Protein AF-A0A5S9F5P4-F1 (afdb_monomer)

Solvent-accessible surface area (backbone atoms only — not comparable to full-atom values): 20194 Å² total; per-residue (Å²): 138,83,85,84,81,82,83,81,81,79,81,77,72,83,77,81,74,80,50,68,61,56,55,52,47,31,51,52,53,51,48,52,48,50,48,56,44,46,50,40,29,64,34,56,82,37,72,70,46,41,19,34,51,43,11,49,51,34,52,24,24,28,37,10,36,75,51,75,30,41,61,76,60,12,50,90,72,27,86,70,37,78,84,59,73,66,65,57,68,69,44,44,62,56,49,58,68,70,52,73,52,77,69,66,43,48,55,54,46,51,50,49,48,50,52,47,49,54,50,47,53,45,66,72,41,95,45,58,65,60,53,53,51,50,50,50,51,53,51,55,56,58,62,73,76,48,87,87,43,61,60,60,52,54,47,52,49,54,49,48,54,46,50,50,55,49,60,74,38,41,67,58,28,28,52,49,7,45,44,46,52,52,44,56,48,62,59,50,46,57,23,51,49,29,35,43,51,14,47,53,53,43,59,65,49,68,77,54,86,78,90,66,66,66,61,54,24,52,50,31,33,50,53,10,36,53,44,39,23,52,40,69,65,50,40,44,55,20,46,40,48,20,35,69,69,76,40,63,71,44,51,70,43,58,69,60,47,55,54,37,47,70,42,25,33,44,60,44,19,52,52,49,44,49,45,55,57,55,53,49,55,66,60,62,67,63,51,88,82,64,52,80,78,49,51,50,54,52,33,27,50,48,50,54,55,34,52,50,49,39,46,49,40,12,23,37,51,20,43,29,68,70,61,72,63,71,84,64,75,67,67,29,51,50,46,27,48,51,30,50,50,47,42,40,48,51,51,42,50,52,52,62,54,48,30,78,74,34,94,57,42,66,60,29,56,63,55,47,48,66,64,44,46,62,63,50,73

Radius of gyration: 25.57 Å; Cα contacts (8 Å, |Δi|>4): 358; chains: 1; bounding box: 48×70×108 Å

Sequence (377 aa):
MSSAASALTVETSPQKTISLANIVEKILSIFSLIMVLAIGGFLCRNIVTSMLALGYMVVAMRNVIHNDGKIMTALPGQKALCNVPMIALLFLPSIIVVQTAPLVGIVLFVAAVFYTIVGCAALSSGASRICLIKISAAIEHLRNQNPQSHWMRNLFSAYYTSCKSQLANLGNMWMLGAKAFLGAYLWLVVPSFFLAIGWYFGWIFSFERLTYEMSFCVLMTVLGVFSFGWVAIHLPLSTAHFAMHGNIKSFFDISFVKKHIRKAPLSYGLVLLFTIFLTIFPYAAKIPRLQVKDVAGVAFLFFVLVLWAKLLWAKVYAIANSGEEKNWYSINRWLLRVAKVASFILVPIILLLSQFVSWRGAYGFFDHFMYLLPTFF

Foldseek 3Di:
DDDDDDDDDPDDDPDPPPDVLLVVLQVVVLVVVLLLLLCLLVCLVPPLSLLLLLLQLLQLLQQCLVVLNPNQRRHQLNVSNNPDPCVVVLCPLVCLVVPVPPDVCVVVVVVSVVVVCVVVVCVVPPCVPVVVVVVVVVVVVVVPPDPVCVSVVVSVVSVVVSVVVCVVCSVVSSLLSVLLLVLVCVLLVVLLVLLLVLQVQCVVCVVPDDDPSNVSSVVSNVVSLQSQLVCLLQLLLLSSQCSNVVDSVSSVPSVVSVLLCVLQQQLSLVLLVLLLVLLVLVLVLLQPPDDPVVSSSSSSSNSVSLSVSSSSSSSSSSCSVVSVPDDPPPVSVVSSVVSSVCSSPVVSVSVVVSLVSDPPRSVVSVVSSSSCSSSSD

Structure (mmCIF, N/CA/C/O backbone):
data_AF-A0A5S9F5P4-F1
#
_entry.id   AF-A0A5S9F5P4-F1
#
loop_
_atom_site.group_PDB
_atom_site.id
_atom_site.type_symbol
_atom_site.label_atom_id
_atom_site.label_alt_id
_atom_site.label_comp_id
_atom_site.label_asym_id
_atom_site.label_entity_id
_atom_site.label_seq_id
_atom_site.pdbx_PDB_ins_code
_atom_site.Cartn_x
_atom_site.Cartn_y
_atom_site.Cartn_z
_atom_site.occupancy
_atom_site.B_iso_or_equiv
_atom_site.auth_seq_id
_atom_site.auth_comp_id
_atom_site.auth_asym_id
_atom_site.auth_atom_id
_atom_site.pdbx_PDB_model_num
ATOM 1 N N . MET A 1 1 ? -21.459 41.482 71.414 1.00 43.09 1 MET A N 1
ATOM 2 C CA . MET A 1 1 ? -20.328 41.530 70.462 1.00 43.09 1 MET A CA 1
ATOM 3 C C . MET A 1 1 ? -20.187 40.139 69.871 1.00 43.09 1 MET A C 1
ATOM 5 O O . MET A 1 1 ? -19.759 39.223 70.555 1.00 43.09 1 MET A O 1
ATOM 9 N N . SER A 1 2 ? -20.745 39.972 68.673 1.00 40.62 2 SER A N 1
ATOM 10 C CA . SER A 1 2 ? -20.996 38.694 68.002 1.00 40.62 2 SER A CA 1
ATOM 11 C C . SER A 1 2 ? -19.816 38.353 67.094 1.00 40.62 2 SER A C 1
ATOM 13 O O . SER A 1 2 ? -19.500 39.123 66.191 1.00 40.62 2 SER A O 1
ATOM 15 N N . SER A 1 3 ? -19.173 37.220 67.372 1.00 45.84 3 SER A N 1
ATOM 16 C CA . SER A 1 3 ? -18.029 36.674 66.642 1.00 45.84 3 SER A CA 1
ATOM 17 C C . SER A 1 3 ? -18.460 36.134 65.276 1.00 45.84 3 SER A C 1
ATOM 19 O O . SER A 1 3 ? -19.294 35.234 65.187 1.00 45.84 3 SER A O 1
ATOM 21 N N . ALA A 1 4 ? -17.892 36.705 64.215 1.00 51.50 4 ALA A N 1
ATOM 22 C CA . ALA A 1 4 ? -18.009 36.235 62.845 1.00 51.50 4 ALA A CA 1
ATOM 23 C C . ALA A 1 4 ? -16.998 35.102 62.604 1.00 51.50 4 ALA A C 1
ATOM 25 O O . ALA A 1 4 ? -15.802 35.349 62.468 1.00 51.50 4 ALA A O 1
ATOM 26 N N . ALA A 1 5 ? -17.481 33.861 62.540 1.00 49.53 5 ALA A N 1
ATOM 27 C CA . ALA A 1 5 ? -16.703 32.711 62.093 1.00 49.53 5 ALA A CA 1
ATOM 28 C C . ALA A 1 5 ? -17.064 32.395 60.634 1.00 49.53 5 ALA A C 1
ATOM 30 O O . ALA A 1 5 ? -18.005 31.663 60.334 1.00 49.53 5 ALA A O 1
ATOM 31 N N . SER A 1 6 ? -16.314 33.007 59.722 1.00 49.09 6 SER A N 1
ATOM 32 C CA . SER A 1 6 ? -16.303 32.724 58.290 1.00 49.09 6 SER A CA 1
ATOM 33 C C . SER A 1 6 ? -15.737 31.325 58.020 1.00 49.09 6 SER A C 1
ATOM 35 O O . SER A 1 6 ? -14.534 31.096 58.160 1.00 49.09 6 SER A O 1
ATOM 37 N N . ALA A 1 7 ? -16.601 30.392 57.620 1.00 47.69 7 ALA A N 1
ATOM 38 C CA . ALA A 1 7 ? -16.220 29.060 57.166 1.00 47.69 7 ALA A CA 1
ATOM 39 C C . ALA A 1 7 ? -15.688 29.119 55.722 1.00 47.69 7 ALA A C 1
ATOM 41 O O . ALA A 1 7 ? -16.449 29.190 54.760 1.00 47.69 7 ALA A O 1
ATOM 42 N N . LEU A 1 8 ? -14.361 29.097 55.582 1.00 48.50 8 LEU A N 1
ATOM 43 C CA . LEU A 1 8 ? -13.655 28.860 54.322 1.00 48.50 8 LEU A CA 1
ATOM 44 C C . LEU A 1 8 ? -13.681 27.355 54.015 1.00 48.50 8 LEU A C 1
ATOM 46 O O . LEU A 1 8 ? -12.883 26.580 54.540 1.00 48.50 8 LEU A O 1
ATOM 50 N N . THR A 1 9 ? -14.611 26.931 53.165 1.00 49.38 9 THR A N 1
ATOM 51 C CA . THR A 1 9 ? -14.613 25.593 52.564 1.00 49.38 9 THR A CA 1
ATOM 52 C C . THR A 1 9 ? -13.567 25.554 51.453 1.00 49.38 9 THR A C 1
ATOM 54 O O . THR A 1 9 ? -13.779 26.080 50.363 1.00 49.38 9 THR A O 1
ATOM 57 N N . VAL A 1 10 ? -12.413 24.956 51.747 1.00 55.88 10 VAL A N 1
ATOM 58 C CA . VAL A 1 10 ? -11.354 24.674 50.772 1.00 55.88 10 VAL A CA 1
ATOM 59 C C . VAL A 1 10 ? -11.840 23.559 49.839 1.00 55.88 10 VAL A C 1
ATOM 61 O O . VAL A 1 10 ? -11.842 22.386 50.212 1.00 55.88 10 VAL A O 1
ATOM 64 N N . GLU A 1 11 ? -12.269 23.915 48.626 1.00 45.12 11 GLU A N 1
ATOM 65 C CA . GLU A 1 11 ? -12.489 22.958 47.536 1.00 45.12 11 GLU A CA 1
ATOM 66 C C . GLU A 1 11 ? -11.147 22.332 47.142 1.00 45.12 11 GLU A C 1
ATOM 68 O O . GLU A 1 11 ? -10.306 22.934 46.472 1.00 45.12 11 GLU A O 1
ATOM 73 N N . THR A 1 12 ? -10.925 21.096 47.581 1.00 54.91 12 THR A N 1
ATOM 74 C CA . THR A 1 12 ? -9.788 20.294 47.136 1.00 54.91 12 THR A CA 1
ATOM 75 C C . THR A 1 12 ? -10.084 19.784 45.728 1.00 54.91 12 THR A C 1
ATOM 77 O O . THR A 1 12 ? -10.890 18.880 45.520 1.00 54.91 12 THR A O 1
ATOM 80 N N . SER A 1 13 ? -9.443 20.393 44.727 1.00 42.78 13 SER A N 1
ATOM 81 C CA . SER A 1 13 ? -9.509 19.921 43.343 1.00 42.78 13 SER A CA 1
ATOM 82 C C . SER A 1 13 ? -9.090 18.443 43.282 1.00 42.78 13 SER A C 1
ATOM 84 O O . SER A 1 13 ? -8.045 18.110 43.853 1.00 42.78 13 SER A O 1
ATOM 86 N N . PRO A 1 14 ? -9.832 17.555 42.592 1.00 51.09 14 PRO A N 1
ATOM 87 C CA . PRO A 1 14 ? -9.494 16.141 42.515 1.00 51.09 14 PRO A CA 1
ATOM 88 C C . PRO A 1 14 ? -8.141 15.978 41.821 1.00 51.09 14 PRO A C 1
ATOM 90 O O . PRO A 1 14 ? -8.007 16.110 40.602 1.00 51.09 14 PRO A O 1
ATOM 93 N N . GLN A 1 15 ? -7.117 15.701 42.625 1.00 45.09 15 GLN A N 1
ATOM 94 C CA . GLN A 1 15 ? -5.780 15.378 42.162 1.00 45.09 15 GLN A CA 1
ATOM 95 C C . GLN A 1 15 ? -5.886 14.112 41.314 1.00 45.09 15 GLN A C 1
ATOM 97 O O . GLN A 1 15 ? -6.157 13.018 41.810 1.00 45.09 15 GLN A O 1
ATOM 102 N N . LYS A 1 16 ? -5.726 14.279 40.001 1.00 49.56 16 LYS A N 1
ATOM 103 C CA . LYS A 1 16 ? -5.780 13.210 39.004 1.00 49.56 16 LYS A CA 1
ATOM 104 C C . LYS A 1 16 ? -4.541 12.330 39.180 1.00 49.56 16 LYS A C 1
ATOM 106 O O . LYS A 1 16 ? -3.559 12.475 38.458 1.00 49.56 16 LYS A O 1
ATOM 111 N N . THR A 1 17 ? -4.558 11.455 40.183 1.00 49.47 17 THR A N 1
ATOM 112 C CA . THR A 1 17 ? -3.496 10.483 40.431 1.00 49.47 17 THR A CA 1
ATOM 113 C C . THR A 1 17 ? -3.449 9.538 39.237 1.00 49.47 17 THR A C 1
ATOM 115 O O . THR A 1 17 ? -4.328 8.708 39.005 1.00 49.47 17 THR A O 1
ATOM 118 N N . ILE A 1 18 ? -2.435 9.726 38.393 1.00 52.94 18 ILE A N 1
ATOM 119 C CA . ILE A 1 18 ? -2.151 8.829 37.277 1.00 52.94 18 ILE A CA 1
ATOM 120 C C . ILE A 1 18 ? -1.745 7.502 37.913 1.00 52.94 18 ILE A C 1
ATOM 122 O O . ILE A 1 18 ? -0.609 7.333 38.345 1.00 52.94 18 ILE A O 1
ATOM 126 N N . SER A 1 19 ? -2.706 6.589 38.047 1.00 69.94 19 SER A N 1
ATOM 127 C CA . SER A 1 19 ? -2.469 5.324 38.731 1.00 69.94 19 SER A CA 1
ATOM 128 C C . SER A 1 19 ? -1.384 4.531 37.991 1.00 69.94 19 SER A C 1
ATOM 130 O O . SER A 1 19 ? -1.380 4.447 36.757 1.00 69.94 19 SER A O 1
ATOM 132 N N . LEU A 1 20 ? -0.455 3.949 38.754 1.00 55.25 20 LEU A N 1
ATOM 133 C CA . LEU A 1 20 ? 0.598 3.054 38.258 1.00 55.25 20 LEU A CA 1
ATOM 134 C C . LEU A 1 20 ? 0.036 1.932 37.369 1.00 55.25 20 LEU A C 1
ATOM 136 O O . LEU A 1 20 ? 0.707 1.493 36.435 1.00 55.25 20 LEU A O 1
ATOM 140 N N . ALA A 1 21 ? -1.223 1.540 37.592 1.00 51.59 21 ALA A N 1
ATOM 141 C CA . ALA A 1 21 ? -1.922 0.564 36.769 1.00 51.59 21 ALA A CA 1
ATOM 142 C C . ALA A 1 21 ? -2.072 1.004 35.317 1.00 51.59 21 ALA A C 1
ATOM 144 O O . ALA A 1 21 ? -1.750 0.239 34.410 1.00 51.59 21 ALA A O 1
ATOM 145 N N . ASN A 1 22 ? -2.453 2.263 35.099 1.00 57.81 22 ASN A N 1
ATOM 146 C CA . ASN A 1 22 ? -2.556 2.808 33.753 1.00 57.81 22 ASN A CA 1
ATOM 147 C C . ASN A 1 22 ? -1.188 2.772 33.066 1.00 57.81 22 ASN A C 1
ATOM 149 O O . ASN A 1 22 ? -1.102 2.424 31.897 1.00 57.81 22 ASN A O 1
ATOM 153 N N . ILE A 1 23 ? -0.108 3.114 33.776 1.00 58.59 23 ILE A N 1
ATOM 154 C CA . ILE A 1 23 ? 1.252 3.135 33.212 1.00 58.59 23 ILE A CA 1
ATOM 155 C C . ILE A 1 23 ? 1.693 1.728 32.781 1.00 58.59 23 ILE A C 1
ATOM 157 O O . ILE A 1 23 ? 2.213 1.564 31.680 1.00 58.59 23 ILE A O 1
ATOM 161 N N . VAL A 1 24 ? 1.445 0.706 33.598 1.00 55.25 24 VAL A N 1
ATOM 162 C CA . VAL A 1 24 ? 1.845 -0.677 33.292 1.00 55.25 24 VAL A CA 1
ATOM 163 C C . VAL A 1 24 ? 1.001 -1.297 32.176 1.00 55.25 24 VAL A C 1
ATOM 165 O O . VAL A 1 24 ? 1.558 -1.954 31.298 1.00 55.25 24 VAL A O 1
ATOM 168 N N . GLU A 1 25 ? -0.307 -1.035 32.136 1.00 51.16 25 GLU A N 1
ATOM 169 C CA . GLU A 1 25 ? -1.186 -1.426 31.021 1.00 51.16 25 GLU A CA 1
ATOM 170 C C . GLU A 1 25 ? -0.692 -0.867 29.687 1.00 51.16 25 GLU A C 1
ATOM 172 O O . GLU A 1 25 ? -0.593 -1.573 28.678 1.00 51.16 25 GLU A O 1
ATOM 177 N N . LYS A 1 26 ? -0.308 0.410 29.710 1.00 54.12 26 LYS A N 1
ATOM 178 C CA . LYS A 1 26 ? 0.257 1.099 28.559 1.00 54.12 26 LYS A CA 1
ATOM 179 C C . LYS A 1 26 ? 1.572 0.458 28.109 1.00 54.12 26 LYS A C 1
ATOM 181 O O . LYS A 1 26 ? 1.748 0.207 26.920 1.00 54.12 26 LYS A O 1
ATOM 186 N N . ILE A 1 27 ? 2.478 0.149 29.038 1.00 52.84 27 ILE A N 1
ATOM 187 C CA . ILE A 1 27 ? 3.757 -0.505 28.720 1.00 52.84 27 ILE A CA 1
ATOM 188 C C . ILE A 1 27 ? 3.522 -1.893 28.108 1.00 52.84 27 ILE A C 1
ATOM 190 O O . ILE A 1 27 ? 4.110 -2.204 27.074 1.00 52.84 27 ILE A O 1
ATOM 194 N N . LEU A 1 28 ? 2.626 -2.703 28.679 1.00 50.50 28 LEU A N 1
ATOM 195 C CA . LEU A 1 28 ? 2.309 -4.049 28.184 1.00 50.50 28 LEU A CA 1
ATOM 196 C C . LEU A 1 28 ? 1.657 -4.034 26.802 1.00 50.50 28 LEU A C 1
ATOM 198 O O . LEU A 1 28 ? 2.003 -4.850 25.951 1.00 50.50 28 LEU A O 1
ATOM 202 N N . SER A 1 29 ? 0.755 -3.090 26.536 1.00 50.00 29 SER A N 1
ATOM 203 C CA . SER A 1 29 ? 0.133 -2.986 25.218 1.00 50.00 29 SER A CA 1
ATOM 204 C C . SER A 1 29 ? 1.091 -2.425 24.159 1.00 50.00 29 SER A C 1
ATOM 206 O O . SER A 1 29 ? 1.010 -2.840 23.003 1.00 50.00 29 SER A O 1
ATOM 208 N N . ILE A 1 30 ? 2.019 -1.535 24.535 1.00 51.81 30 ILE A N 1
ATOM 209 C CA . ILE A 1 30 ? 3.132 -1.113 23.670 1.00 51.81 30 ILE A CA 1
ATOM 210 C C . ILE A 1 30 ? 4.043 -2.307 23.380 1.00 51.81 30 ILE A C 1
ATOM 212 O O . ILE A 1 30 ? 4.395 -2.530 22.228 1.00 51.81 30 ILE A O 1
ATOM 216 N N . PHE A 1 31 ? 4.369 -3.116 24.388 1.00 51.88 31 PHE A N 1
ATOM 217 C CA . PHE A 1 31 ? 5.210 -4.303 24.236 1.00 51.88 31 PHE A CA 1
ATOM 218 C C . PHE A 1 31 ? 4.553 -5.379 23.362 1.00 51.88 31 PHE A C 1
ATOM 220 O O . PHE A 1 31 ? 5.202 -5.932 22.482 1.00 51.88 31 PHE A O 1
ATOM 227 N N . SER A 1 32 ? 3.252 -5.626 23.536 1.00 50.75 32 SER A N 1
ATOM 228 C CA . SER A 1 32 ? 2.440 -6.487 22.666 1.00 50.75 32 SER A CA 1
ATOM 229 C C . SER A 1 32 ? 2.464 -6.002 21.221 1.00 50.75 32 SER A C 1
ATOM 231 O O . SER A 1 32 ? 2.653 -6.799 20.306 1.00 50.75 32 SER A O 1
ATOM 233 N N . LEU A 1 33 ? 2.281 -4.696 21.008 1.00 55.16 33 LEU A N 1
ATOM 234 C CA . LEU A 1 33 ? 2.366 -4.103 19.681 1.00 55.16 33 LEU A CA 1
ATOM 235 C C . LEU A 1 33 ? 3.773 -4.320 19.113 1.00 55.16 33 LEU A C 1
ATOM 237 O O . LEU A 1 33 ? 3.898 -4.917 18.057 1.00 55.16 33 LEU A O 1
ATOM 241 N N . ILE A 1 34 ? 4.830 -3.944 19.835 1.00 54.09 34 ILE A N 1
ATOM 242 C CA . ILE A 1 34 ? 6.227 -4.138 19.414 1.00 54.09 34 ILE A CA 1
ATOM 243 C C . ILE A 1 34 ? 6.514 -5.601 19.091 1.00 54.09 34 ILE A C 1
ATOM 245 O O . ILE A 1 34 ? 7.147 -5.856 18.079 1.00 54.09 34 ILE A O 1
ATOM 249 N N . MET A 1 35 ? 6.020 -6.555 19.880 1.00 54.56 35 MET A N 1
ATOM 250 C CA . MET A 1 35 ? 6.165 -7.980 19.591 1.00 54.56 35 MET A CA 1
ATOM 251 C C . MET A 1 35 ? 5.456 -8.358 18.294 1.00 54.56 35 MET A C 1
ATOM 253 O O . MET A 1 35 ? 6.084 -8.957 17.434 1.00 54.56 35 MET A O 1
ATOM 257 N N . VAL A 1 36 ? 4.200 -7.955 18.086 1.00 54.69 36 VAL A N 1
ATOM 258 C CA . VAL A 1 36 ? 3.481 -8.206 16.821 1.00 54.69 36 VAL A CA 1
ATOM 259 C C . VAL A 1 36 ? 4.194 -7.561 15.628 1.00 54.69 36 VAL A C 1
ATOM 261 O O . VAL A 1 36 ? 4.283 -8.169 14.566 1.00 54.69 36 VAL A O 1
ATOM 264 N N . LEU A 1 37 ? 4.743 -6.358 15.800 1.00 52.22 37 LEU A N 1
ATOM 265 C CA . LEU A 1 37 ? 5.464 -5.610 14.770 1.00 52.22 37 LEU A CA 1
ATOM 266 C C . LEU A 1 37 ? 6.861 -6.205 14.484 1.00 52.22 37 LEU A C 1
ATOM 268 O O . LEU A 1 37 ? 7.261 -6.296 13.328 1.00 52.22 37 LEU A O 1
ATOM 272 N N . ALA A 1 38 ? 7.603 -6.632 15.509 1.00 51.03 38 ALA A N 1
ATOM 273 C CA . ALA A 1 38 ? 8.939 -7.230 15.406 1.00 51.03 38 ALA A CA 1
ATOM 274 C C . ALA A 1 38 ? 8.866 -8.650 14.846 1.00 51.03 38 ALA A C 1
ATOM 276 O O . ALA A 1 38 ? 9.627 -9.011 13.950 1.00 51.03 38 ALA A O 1
ATOM 277 N N . ILE A 1 39 ? 7.885 -9.421 15.312 1.00 52.72 39 ILE A N 1
ATOM 278 C CA . ILE A 1 39 ? 7.541 -10.725 14.762 1.00 52.72 39 ILE A CA 1
ATOM 279 C C . ILE A 1 39 ? 7.031 -10.547 13.327 1.00 52.72 39 ILE A C 1
ATOM 281 O O . ILE A 1 39 ? 7.480 -11.266 12.449 1.00 52.72 39 ILE A O 1
ATOM 285 N N . GLY A 1 40 ? 6.191 -9.550 13.037 1.00 49.88 40 GLY A N 1
ATOM 286 C CA . GLY A 1 40 ? 5.743 -9.227 11.678 1.00 49.88 40 GLY A CA 1
ATOM 287 C C . GLY A 1 40 ? 6.892 -8.863 10.731 1.00 49.88 40 GLY A C 1
ATOM 288 O O . GLY A 1 40 ? 6.955 -9.390 9.625 1.00 49.88 40 GLY A O 1
ATOM 289 N N . GLY A 1 41 ? 7.840 -8.034 11.177 1.00 49.12 41 GLY A N 1
ATOM 290 C CA . GLY A 1 41 ? 9.031 -7.653 10.410 1.00 49.12 41 GLY A CA 1
ATOM 291 C C . GLY A 1 41 ? 9.986 -8.824 10.154 1.00 49.12 41 GLY A C 1
ATOM 292 O O . GLY A 1 41 ? 10.467 -8.988 9.035 1.00 49.12 41 GLY A O 1
ATOM 293 N N . PHE A 1 42 ? 10.207 -9.683 11.154 1.00 45.47 42 PHE A N 1
ATOM 294 C CA . PHE A 1 42 ? 11.028 -10.893 11.020 1.00 45.47 42 PHE A CA 1
ATOM 295 C C . PHE A 1 42 ? 10.332 -11.983 10.185 1.00 45.47 42 PHE A C 1
ATOM 297 O O . PHE A 1 42 ? 10.967 -12.694 9.405 1.00 45.47 42 PHE A O 1
ATOM 304 N N . LEU A 1 43 ? 9.006 -12.089 10.299 1.00 44.81 43 LEU A N 1
ATOM 305 C CA . LEU A 1 43 ? 8.179 -13.069 9.602 1.00 44.81 43 LEU A CA 1
ATOM 306 C C . LEU A 1 43 ? 7.698 -12.602 8.223 1.00 44.81 43 LEU A C 1
ATOM 308 O O . LEU A 1 43 ? 7.078 -13.396 7.524 1.00 44.81 43 LEU A O 1
ATOM 312 N N . CYS A 1 44 ? 8.026 -11.395 7.752 1.00 49.72 44 CYS A N 1
ATOM 313 C CA . CYS A 1 44 ? 7.796 -10.999 6.353 1.00 49.72 44 CYS A CA 1
ATOM 314 C C . CYS A 1 44 ? 8.543 -11.882 5.330 1.00 49.72 44 CYS A C 1
ATOM 316 O O . CYS A 1 44 ? 8.347 -11.736 4.128 1.00 49.72 44 CYS A O 1
ATOM 318 N N . ARG A 1 45 ? 9.369 -12.834 5.789 1.00 53.44 45 ARG A N 1
ATOM 319 C CA . ARG A 1 45 ? 9.895 -13.936 4.973 1.00 53.44 45 ARG A CA 1
ATOM 320 C C . ARG A 1 45 ? 8.847 -14.993 4.606 1.00 53.44 45 ARG A C 1
ATOM 322 O O . ARG A 1 45 ? 9.055 -15.717 3.639 1.00 53.44 45 ARG A O 1
ATOM 329 N N . ASN A 1 46 ? 7.767 -15.121 5.377 1.00 67.88 46 ASN A N 1
ATOM 330 C CA . ASN A 1 46 ? 6.716 -16.110 5.160 1.00 67.88 46 ASN A CA 1
ATOM 331 C C . ASN A 1 46 ? 5.420 -15.409 4.725 1.00 67.88 46 ASN A C 1
ATOM 333 O O . ASN A 1 46 ? 4.937 -14.471 5.357 1.00 67.88 46 ASN A O 1
ATOM 337 N N . ILE A 1 47 ? 4.843 -15.876 3.622 1.00 75.31 47 ILE A N 1
ATOM 338 C CA . ILE A 1 47 ? 3.654 -15.272 3.015 1.00 75.31 47 ILE A CA 1
ATOM 339 C C . ILE A 1 47 ? 2.445 -15.275 3.965 1.00 75.31 47 ILE A C 1
ATOM 341 O O . ILE A 1 47 ? 1.659 -14.328 3.983 1.00 75.31 47 ILE A O 1
ATOM 345 N N . VAL A 1 48 ? 2.325 -16.303 4.813 1.00 76.75 48 VAL A N 1
ATOM 346 C CA . VAL A 1 48 ? 1.199 -16.479 5.746 1.00 76.75 48 VAL A CA 1
ATOM 347 C C . VAL A 1 48 ? 1.161 -15.363 6.790 1.00 76.75 48 VAL A C 1
ATOM 349 O O . VAL A 1 48 ? 0.105 -14.820 7.116 1.00 76.75 48 VAL A O 1
ATOM 352 N N . THR A 1 49 ? 2.325 -14.993 7.304 1.00 73.00 49 THR A N 1
ATOM 353 C CA . THR A 1 49 ? 2.494 -13.984 8.352 1.00 73.00 49 THR A CA 1
ATOM 354 C C . THR A 1 49 ? 2.382 -12.575 7.795 1.00 73.00 49 THR A C 1
ATOM 356 O O . THR A 1 49 ? 1.764 -11.727 8.438 1.00 73.00 49 THR A O 1
ATOM 359 N N . SER A 1 50 ? 2.852 -12.337 6.566 1.00 75.44 50 SER A N 1
ATOM 360 C CA . SER A 1 50 ? 2.561 -11.095 5.839 1.00 75.44 50 SER A CA 1
ATOM 361 C C . SER A 1 50 ? 1.057 -10.900 5.631 1.00 75.44 50 SER A C 1
ATOM 363 O O . SER A 1 50 ? 0.554 -9.797 5.840 1.00 75.44 50 SER A O 1
ATOM 365 N N . MET A 1 51 ? 0.313 -11.964 5.296 1.00 84.56 51 MET A N 1
ATOM 366 C CA . MET A 1 51 ? -1.150 -11.906 5.187 1.00 84.56 51 MET A CA 1
ATOM 367 C C . MET A 1 51 ? -1.816 -11.598 6.532 1.00 84.56 51 MET A C 1
ATOM 369 O O . MET A 1 51 ? -2.686 -10.735 6.588 1.00 84.56 51 MET A O 1
ATOM 373 N N . LEU A 1 52 ? -1.392 -12.222 7.636 1.00 84.56 52 LEU A N 1
ATOM 374 C CA . LEU A 1 52 ? -1.912 -11.874 8.967 1.00 84.56 52 LEU A CA 1
ATOM 375 C C . LEU A 1 52 ? -1.666 -10.404 9.319 1.00 84.56 52 LEU A C 1
ATOM 377 O O . LEU A 1 52 ? -2.578 -9.719 9.783 1.00 84.56 52 LEU A O 1
ATOM 381 N N . ALA A 1 53 ? -0.455 -9.909 9.069 1.00 82.44 53 ALA A N 1
ATOM 382 C CA . ALA A 1 53 ? -0.090 -8.535 9.378 1.00 82.44 53 ALA A CA 1
ATOM 383 C C . ALA A 1 53 ? -0.869 -7.521 8.521 1.00 82.44 53 ALA A C 1
ATOM 385 O O . ALA A 1 53 ? -1.347 -6.508 9.035 1.00 82.44 53 ALA A O 1
ATOM 386 N N . LEU A 1 54 ? -1.084 -7.829 7.238 1.00 86.31 54 LEU A N 1
ATOM 387 C CA . LEU A 1 54 ? -1.976 -7.070 6.358 1.00 86.31 54 LEU A CA 1
ATOM 388 C C . LEU A 1 54 ? -3.416 -7.076 6.878 1.00 86.31 54 LEU A C 1
ATOM 390 O O . LEU A 1 54 ? -4.047 -6.026 6.945 1.00 86.31 54 LEU A O 1
ATOM 394 N N . GLY A 1 55 ? -3.922 -8.234 7.303 1.00 90.44 55 GLY A N 1
ATOM 395 C CA . GLY A 1 55 ? -5.242 -8.363 7.914 1.00 90.44 55 GLY A CA 1
ATOM 396 C C . GLY A 1 55 ? -5.410 -7.483 9.149 1.00 90.44 55 GLY A C 1
ATOM 397 O O . GLY A 1 55 ? -6.404 -6.770 9.283 1.00 90.44 55 GLY A O 1
ATOM 398 N N . TYR A 1 56 ? -4.401 -7.474 10.019 1.00 87.88 56 TYR A N 1
ATOM 399 C CA . TYR A 1 56 ? -4.356 -6.608 11.194 1.00 87.88 56 TYR A CA 1
ATOM 400 C C . TYR A 1 56 ? -4.381 -5.121 10.815 1.00 87.88 56 TYR A C 1
ATOM 402 O O . TYR A 1 56 ? -5.162 -4.352 11.376 1.00 87.88 56 TYR A O 1
ATOM 410 N N . MET A 1 57 ? -3.571 -4.712 9.834 1.00 89.38 57 MET A N 1
ATOM 411 C CA . MET A 1 57 ? -3.552 -3.336 9.326 1.00 89.38 57 MET A CA 1
ATOM 412 C C . MET A 1 57 ? -4.913 -2.915 8.766 1.00 89.38 57 MET A C 1
ATOM 414 O O . MET A 1 57 ? -5.385 -1.824 9.070 1.00 89.38 57 MET A O 1
ATOM 418 N N . VAL A 1 58 ? -5.572 -3.791 8.004 1.00 92.25 58 VAL A N 1
ATOM 419 C CA . VAL A 1 58 ? -6.914 -3.555 7.454 1.00 92.25 58 VAL A CA 1
ATOM 420 C C . VAL A 1 58 ? -7.938 -3.349 8.574 1.00 92.25 58 VAL A C 1
ATOM 422 O O . VAL A 1 58 ? -8.737 -2.414 8.516 1.00 92.25 58 VAL A O 1
ATOM 425 N N . VAL A 1 59 ? -7.892 -4.164 9.633 1.00 91.56 59 VAL A N 1
ATOM 426 C CA . VAL A 1 59 ? -8.755 -3.985 10.814 1.00 91.56 59 VAL A CA 1
ATOM 427 C C . VAL A 1 59 ? -8.460 -2.658 11.520 1.00 91.56 59 VAL A C 1
ATOM 429 O O . VAL A 1 59 ? -9.390 -1.942 11.888 1.00 91.56 59 VAL A O 1
ATOM 432 N N . ALA A 1 60 ? -7.186 -2.291 11.670 1.00 89.88 60 ALA A N 1
ATOM 433 C CA . ALA A 1 60 ? -6.805 -1.017 12.272 1.00 89.88 60 ALA A CA 1
ATOM 434 C C . ALA A 1 60 ? -7.313 0.182 11.449 1.00 89.88 60 ALA A C 1
ATOM 436 O O . ALA A 1 60 ? -7.885 1.113 12.013 1.00 89.88 60 ALA A O 1
ATOM 437 N N . MET A 1 61 ? -7.186 0.138 10.118 1.00 92.56 61 MET A N 1
ATOM 438 C CA . MET A 1 61 ? -7.749 1.151 9.217 1.00 92.56 61 MET A CA 1
ATOM 439 C C . MET A 1 61 ? -9.267 1.253 9.366 1.00 92.56 61 MET A C 1
ATOM 441 O O . MET A 1 61 ? -9.801 2.351 9.500 1.00 92.56 61 MET A O 1
ATOM 445 N N . ARG A 1 62 ? -9.966 0.114 9.400 1.00 93.94 62 ARG A N 1
ATOM 446 C CA . ARG A 1 62 ? -11.417 0.077 9.597 1.00 93.94 62 ARG A CA 1
ATOM 447 C C . ARG A 1 62 ? -11.832 0.762 10.903 1.00 93.94 62 ARG A C 1
ATOM 449 O O . ARG A 1 62 ? -12.790 1.531 10.909 1.00 93.94 62 ARG A O 1
ATOM 456 N N . ASN A 1 63 ? -11.091 0.541 11.988 1.00 91.00 63 ASN A N 1
ATOM 457 C CA . ASN A 1 63 ? -11.345 1.200 13.271 1.00 91.00 63 ASN A CA 1
ATOM 458 C C . ASN A 1 63 ? -11.113 2.717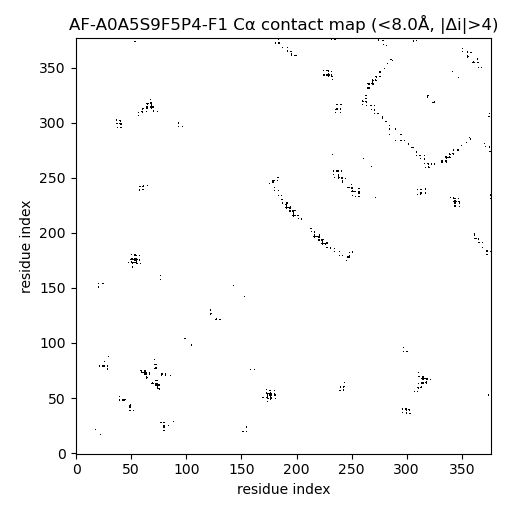 13.210 1.00 91.00 63 ASN A C 1
ATOM 460 O O . ASN A 1 63 ? -11.910 3.463 13.773 1.00 91.00 63 ASN A O 1
ATOM 464 N N . VAL A 1 64 ? -10.068 3.191 12.511 1.00 91.19 64 VAL A N 1
ATOM 465 C CA . VAL A 1 64 ? -9.865 4.638 12.274 1.00 91.19 64 VAL A CA 1
ATOM 466 C C . VAL A 1 64 ? -11.087 5.234 11.590 1.00 91.19 64 VAL A C 1
ATOM 468 O O . VAL A 1 64 ? -11.558 6.289 12.002 1.00 91.19 64 VAL A O 1
ATOM 471 N N . ILE A 1 65 ? -11.590 4.566 10.551 1.00 92.19 65 ILE A N 1
ATOM 472 C CA . ILE A 1 65 ? -12.683 5.098 9.737 1.00 92.19 65 ILE A CA 1
ATOM 473 C C . ILE A 1 65 ? -13.997 5.111 10.524 1.00 92.19 65 ILE A C 1
ATOM 475 O O . ILE A 1 65 ? -14.726 6.094 10.445 1.00 92.19 65 ILE A O 1
ATOM 479 N N . HIS A 1 66 ? -14.282 4.073 11.318 1.00 92.19 66 HIS A N 1
ATOM 480 C CA . HIS A 1 66 ? -15.466 4.047 12.185 1.00 92.19 66 HIS A CA 1
ATOM 481 C C . HIS A 1 66 ? -15.416 5.071 13.328 1.00 92.19 66 HIS A C 1
ATOM 483 O O . HIS A 1 66 ? -16.468 5.523 13.763 1.00 92.19 66 HIS A O 1
ATOM 489 N N . ASN A 1 67 ? -14.225 5.437 13.809 1.00 89.00 67 ASN A N 1
ATOM 490 C CA . ASN A 1 67 ? -14.046 6.389 14.908 1.00 89.00 67 ASN A CA 1
ATOM 491 C C . ASN A 1 67 ? -13.740 7.814 14.404 1.00 89.00 67 ASN A C 1
ATOM 493 O O . ASN A 1 67 ? -12.907 8.509 14.995 1.00 89.00 67 ASN A O 1
ATOM 497 N N . ASP A 1 68 ? -14.352 8.231 13.292 1.00 87.00 68 ASP A N 1
ATOM 498 C CA . ASP A 1 68 ? -14.234 9.577 12.706 1.00 87.00 68 ASP A CA 1
ATOM 499 C C . ASP A 1 68 ? -12.784 10.037 12.451 1.00 87.00 68 ASP A C 1
ATOM 501 O O . ASP A 1 68 ? -12.424 11.201 12.615 1.00 87.00 68 ASP A O 1
ATOM 505 N N . GLY A 1 69 ? -11.887 9.115 12.097 1.00 84.50 69 GLY A N 1
ATOM 506 C CA . GLY A 1 69 ? -10.487 9.439 11.812 1.00 84.50 69 GLY A CA 1
ATOM 507 C C . GLY A 1 69 ? -9.581 9.551 13.046 1.00 84.50 69 GLY A C 1
ATOM 508 O O . GLY A 1 69 ? -8.421 9.964 12.919 1.00 84.50 69 GLY A O 1
ATOM 509 N N . LYS A 1 70 ? -10.049 9.174 14.246 1.00 85.50 70 LYS A N 1
ATOM 510 C CA . LYS A 1 70 ? -9.241 9.189 15.482 1.00 85.50 70 LYS A CA 1
ATOM 511 C C . LYS A 1 70 ? -8.220 8.047 15.509 1.00 85.50 70 LYS A C 1
ATOM 513 O O . LYS A 1 70 ? -8.468 6.974 16.062 1.00 85.50 70 LYS A O 1
ATOM 518 N N . ILE A 1 71 ? -7.018 8.325 14.997 1.00 81.69 71 ILE A N 1
ATOM 519 C CA . ILE A 1 71 ? -5.877 7.386 14.940 1.00 81.69 71 ILE A CA 1
ATOM 520 C C . ILE A 1 71 ? -5.535 6.785 16.318 1.00 81.69 71 ILE A C 1
ATOM 522 O O . ILE A 1 71 ? -5.177 5.616 16.412 1.00 81.69 71 ILE A O 1
ATOM 526 N N . MET A 1 72 ? -5.715 7.542 17.404 1.00 72.00 72 MET A N 1
ATOM 527 C CA . MET A 1 72 ? -5.415 7.091 18.775 1.00 72.00 72 MET A CA 1
ATOM 528 C C . MET A 1 72 ? -6.285 5.925 19.268 1.00 72.00 72 MET A C 1
ATOM 530 O O . MET A 1 72 ? -5.965 5.309 20.278 1.00 72.00 72 MET A O 1
ATOM 534 N N . THR A 1 73 ? -7.386 5.626 18.581 1.00 76.50 73 THR A N 1
ATOM 535 C CA . THR A 1 73 ? -8.325 4.551 18.951 1.00 76.50 73 THR A CA 1
ATOM 536 C C . THR A 1 73 ? -8.309 3.387 17.961 1.00 76.50 73 THR A C 1
ATOM 538 O O . THR A 1 73 ? -9.153 2.495 18.028 1.00 76.50 73 THR A O 1
ATOM 541 N N . ALA A 1 74 ? -7.374 3.422 17.013 1.00 74.94 74 ALA A N 1
ATOM 542 C CA . ALA A 1 74 ? -7.378 2.575 15.834 1.00 74.94 74 ALA A CA 1
ATOM 543 C C . ALA A 1 74 ? -6.897 1.153 16.098 1.00 74.94 74 ALA A C 1
ATOM 545 O O . ALA A 1 74 ? -7.440 0.195 15.541 1.00 74.94 74 ALA A O 1
ATOM 546 N N . LEU A 1 75 ? -5.848 1.004 16.911 1.00 77.50 75 LEU A N 1
ATOM 547 C CA . LEU A 1 75 ? -5.213 -0.292 17.071 1.00 77.50 75 LEU A CA 1
ATOM 548 C C . LEU A 1 75 ? -6.133 -1.185 17.917 1.00 77.50 75 LEU A C 1
ATOM 550 O O . LEU A 1 75 ? -6.589 -0.775 18.991 1.00 77.50 75 LEU A O 1
ATOM 554 N N . PRO A 1 76 ? -6.457 -2.401 17.452 1.00 65.44 76 PRO A N 1
ATOM 555 C CA . PRO A 1 76 ? -7.280 -3.315 18.229 1.00 65.44 76 PRO A CA 1
ATOM 556 C C . PRO A 1 76 ? -6.561 -3.648 19.550 1.00 65.44 76 PRO A C 1
ATOM 558 O O . PRO A 1 76 ? -5.438 -4.142 19.551 1.00 65.44 76 PRO A O 1
ATOM 561 N N . GLY A 1 77 ? -7.207 -3.329 20.677 1.00 62.28 77 GLY A N 1
ATOM 562 C CA . GLY A 1 77 ? -6.627 -3.409 22.029 1.00 62.28 77 GLY A CA 1
ATOM 563 C C . GLY A 1 77 ? -6.222 -2.056 22.642 1.00 62.28 77 GLY A C 1
ATOM 564 O O . GLY A 1 77 ? -5.983 -1.977 23.839 1.00 62.28 77 GLY A O 1
ATOM 565 N N . GLN A 1 78 ? -6.227 -0.960 21.873 1.00 61.47 78 GLN A N 1
ATOM 566 C CA . GLN A 1 78 ? -5.711 0.349 22.307 1.00 61.47 78 GLN A CA 1
ATOM 567 C C . GLN A 1 78 ? -6.643 1.160 23.220 1.00 61.47 78 GLN A C 1
ATOM 569 O O . GLN A 1 78 ? -6.221 2.182 23.756 1.00 61.47 78 GLN A O 1
ATOM 574 N N . LYS A 1 79 ? -7.891 0.736 23.466 1.00 54.88 79 LYS A N 1
ATOM 575 C CA . LYS A 1 79 ? -8.769 1.439 24.432 1.00 54.88 79 LYS A CA 1
ATOM 576 C C . LYS A 1 79 ? -8.145 1.509 25.843 1.00 54.88 79 LYS A C 1
ATOM 578 O O . LYS A 1 79 ? -8.396 2.465 26.566 1.00 54.88 79 LYS A O 1
ATOM 583 N N . ALA A 1 80 ? -7.252 0.572 26.154 1.00 49.03 80 ALA A N 1
ATOM 584 C CA . ALA A 1 80 ? -6.376 0.514 27.325 1.00 49.03 80 ALA A CA 1
ATOM 585 C C . ALA A 1 80 ? -5.252 1.588 27.369 1.00 49.03 80 ALA A C 1
ATOM 587 O O . ALA A 1 80 ? -4.694 1.906 28.414 1.00 49.03 80 ALA A O 1
ATOM 588 N N . LEU A 1 81 ? -4.893 2.170 26.220 1.00 40.88 81 LEU A N 1
ATOM 589 C CA . LEU A 1 81 ? -3.635 2.896 25.981 1.00 40.88 81 LEU A CA 1
ATOM 590 C C . LEU A 1 81 ? -3.768 4.422 25.850 1.00 40.88 81 LEU A C 1
ATOM 592 O O . LEU A 1 81 ? -2.748 5.099 25.717 1.00 40.88 81 LEU A O 1
ATOM 596 N N . CYS A 1 82 ? -4.987 4.974 25.881 1.00 40.81 82 CYS A N 1
ATOM 597 C CA . CYS A 1 82 ? -5.348 6.324 25.398 1.00 40.81 82 CYS A CA 1
ATOM 598 C C . CYS A 1 82 ? -4.558 7.534 25.960 1.00 40.81 82 CYS A C 1
ATOM 600 O O . CYS A 1 82 ? -4.741 8.644 25.478 1.00 40.81 82 CYS A O 1
ATOM 602 N N . ASN A 1 83 ? -3.670 7.354 26.943 1.00 42.75 83 ASN A N 1
ATOM 603 C CA . ASN A 1 83 ? -2.951 8.438 27.622 1.00 42.75 83 ASN A CA 1
ATOM 604 C C . ASN A 1 83 ? -1.408 8.332 27.537 1.00 42.75 83 ASN A C 1
ATOM 606 O O . ASN A 1 83 ? -0.731 8.861 28.419 1.00 42.75 83 ASN A O 1
ATOM 610 N N . VAL A 1 84 ? -0.813 7.607 26.579 1.00 40.56 84 VAL A N 1
ATOM 611 C CA . VAL A 1 84 ? 0.633 7.754 26.272 1.00 40.56 84 VAL A CA 1
ATOM 612 C C . VAL A 1 84 ? 0.789 8.634 25.040 1.00 40.56 84 VAL A C 1
ATOM 614 O O . VAL A 1 84 ? 0.123 8.358 24.040 1.00 40.56 84 VAL A O 1
ATOM 617 N N . PRO A 1 85 ? 1.672 9.648 25.049 1.00 43.00 85 PRO A N 1
ATOM 618 C CA . PRO A 1 85 ? 2.010 10.362 23.829 1.00 43.00 85 PRO A CA 1
ATOM 619 C C . PRO A 1 85 ? 2.633 9.373 22.836 1.00 43.00 85 PRO A C 1
ATOM 621 O O . PRO A 1 85 ? 3.763 8.922 22.996 1.00 43.00 85 PRO A O 1
ATOM 624 N N . MET A 1 86 ? 1.870 9.048 21.793 1.00 42.97 86 MET A N 1
ATOM 625 C CA . MET A 1 86 ? 2.202 8.162 20.665 1.00 42.97 86 MET A CA 1
ATOM 626 C C . MET A 1 86 ? 3.526 8.537 19.961 1.00 42.97 86 MET A C 1
ATOM 628 O O . MET A 1 86 ? 4.116 7.729 19.251 1.00 42.97 86 MET A O 1
ATOM 632 N N . ILE A 1 87 ? 4.029 9.745 20.232 1.00 39.28 87 ILE A N 1
ATOM 633 C CA . ILE A 1 87 ? 5.362 10.245 19.887 1.00 39.28 87 ILE A CA 1
ATOM 634 C C . ILE A 1 87 ? 6.469 9.332 20.457 1.00 39.28 87 ILE A C 1
ATOM 636 O O . ILE A 1 87 ? 7.429 9.036 19.757 1.00 39.28 87 ILE A O 1
ATOM 640 N N . ALA A 1 88 ? 6.315 8.780 21.667 1.00 40.41 88 ALA A N 1
ATOM 641 C CA . ALA A 1 88 ? 7.295 7.854 22.253 1.00 40.41 88 ALA A CA 1
ATOM 642 C C . ALA A 1 88 ? 7.420 6.530 21.467 1.00 40.41 88 ALA A C 1
ATOM 644 O O . ALA A 1 88 ? 8.499 5.950 21.388 1.00 40.41 88 ALA A O 1
ATOM 645 N N . LEU A 1 89 ? 6.331 6.083 20.829 1.00 44.72 89 LEU A N 1
ATOM 646 C CA . LEU A 1 89 ? 6.289 4.901 19.957 1.00 44.72 89 LEU A CA 1
ATOM 647 C C . LEU A 1 89 ? 6.957 5.153 18.592 1.00 44.72 89 LEU A C 1
ATOM 649 O O . LEU A 1 89 ? 7.504 4.223 18.008 1.00 44.72 89 LEU A O 1
ATOM 653 N N . LEU A 1 90 ? 6.942 6.402 18.107 1.00 42.81 90 LEU A N 1
ATOM 654 C CA . LEU A 1 90 ? 7.679 6.845 16.913 1.00 42.81 90 LEU A CA 1
ATOM 655 C C . LEU A 1 90 ? 9.195 6.896 17.154 1.00 42.81 90 LEU A C 1
ATOM 657 O O . LEU A 1 90 ? 9.958 6.612 16.235 1.00 42.81 90 LEU A O 1
ATOM 661 N N . PHE A 1 91 ? 9.624 7.212 18.382 1.00 39.50 91 PHE A N 1
ATOM 662 C CA . PHE A 1 91 ? 11.044 7.303 18.739 1.00 39.50 91 PHE A CA 1
ATOM 663 C C . PHE A 1 91 ? 11.647 6.006 19.285 1.00 39.50 91 PHE A C 1
ATOM 665 O O . PHE A 1 91 ? 12.868 5.869 19.305 1.00 39.50 91 PHE A O 1
ATOM 672 N N . LEU A 1 92 ? 10.839 5.027 19.690 1.00 42.47 92 LEU A N 1
ATOM 673 C CA . LEU A 1 92 ? 11.354 3.759 20.209 1.00 42.47 92 LEU A CA 1
ATOM 674 C C . LEU A 1 92 ? 12.262 2.994 19.222 1.00 42.47 92 LEU A C 1
ATOM 676 O O . LEU A 1 92 ? 13.314 2.528 19.652 1.00 42.47 92 LEU A O 1
ATOM 680 N N . PRO A 1 93 ? 11.942 2.899 17.913 1.00 43.19 93 PRO A N 1
ATOM 681 C CA . PRO A 1 93 ? 12.832 2.267 16.943 1.00 43.19 93 PRO A CA 1
ATOM 682 C C . PRO A 1 93 ? 14.160 3.025 16.817 1.00 43.19 93 PRO A C 1
ATOM 684 O O . PRO A 1 93 ? 15.215 2.403 16.786 1.00 43.19 93 PRO A O 1
ATOM 687 N N . SER A 1 94 ? 14.128 4.364 16.813 1.00 37.28 94 SER A N 1
ATOM 688 C CA . SER A 1 94 ? 15.347 5.182 16.787 1.00 37.28 94 SER A CA 1
ATOM 689 C C . SER A 1 94 ? 16.160 5.071 18.078 1.00 37.28 94 SER A C 1
ATOM 691 O O . SER A 1 94 ? 17.379 5.055 18.010 1.00 37.28 94 SER A O 1
ATOM 693 N N . ILE A 1 95 ? 15.521 4.921 19.243 1.00 40.97 95 ILE A N 1
ATOM 694 C CA . ILE A 1 95 ? 16.210 4.711 20.526 1.00 40.97 95 ILE A CA 1
ATOM 695 C C . ILE A 1 95 ? 16.871 3.328 20.552 1.00 40.97 95 ILE A C 1
ATOM 697 O O . ILE A 1 95 ? 18.014 3.216 20.979 1.00 40.97 95 ILE A O 1
ATOM 701 N N . ILE A 1 96 ? 16.205 2.293 20.028 1.00 43.88 96 ILE A N 1
ATOM 702 C CA . ILE A 1 96 ? 16.758 0.934 19.927 1.00 43.88 96 ILE A CA 1
ATOM 703 C C . ILE A 1 96 ? 17.942 0.886 18.948 1.00 43.88 96 ILE A C 1
ATOM 705 O O . ILE A 1 96 ? 18.929 0.219 19.235 1.00 43.88 96 ILE A O 1
ATOM 709 N N . VAL A 1 97 ? 17.879 1.621 17.833 1.00 42.66 97 VAL A N 1
ATOM 710 C CA . VAL A 1 97 ? 18.984 1.720 16.859 1.00 42.66 97 VAL A CA 1
ATOM 711 C C . VAL A 1 97 ? 20.149 2.571 17.390 1.00 42.66 97 VAL A C 1
ATOM 713 O O . VAL A 1 97 ? 21.298 2.297 17.065 1.00 42.66 97 VAL A O 1
ATOM 716 N N . VAL A 1 98 ? 19.886 3.571 18.239 1.00 41.31 98 VAL A N 1
ATOM 717 C CA . VAL A 1 98 ? 20.922 4.443 18.832 1.00 41.31 98 VAL A CA 1
ATOM 718 C C . VAL A 1 98 ? 21.560 3.834 20.094 1.00 41.31 98 VAL A C 1
ATOM 720 O O . VAL A 1 98 ? 22.701 4.156 20.412 1.00 41.31 98 VAL A O 1
ATOM 723 N N . GLN A 1 99 ? 20.883 2.920 20.803 1.00 41.59 99 GLN A N 1
ATOM 724 C CA . GLN A 1 99 ? 21.375 2.297 22.045 1.00 41.59 99 GLN A CA 1
ATOM 725 C C . GLN A 1 99 ? 22.018 0.914 21.877 1.00 41.59 99 GLN A C 1
ATOM 727 O O . GLN A 1 99 ? 22.233 0.220 22.873 1.00 41.59 99 GLN A O 1
ATOM 732 N N . THR A 1 100 ? 22.410 0.502 20.669 1.00 46.19 100 THR A N 1
ATOM 733 C CA . THR A 1 100 ? 23.279 -0.675 20.474 1.00 46.19 100 THR A CA 1
ATOM 734 C C . THR A 1 100 ? 24.724 -0.399 20.925 1.00 46.19 100 THR A C 1
ATOM 736 O O . THR A 1 100 ? 25.677 -0.574 20.171 1.00 46.19 100 THR A O 1
ATOM 739 N N . ALA A 1 101 ? 24.874 0.021 22.185 1.00 43.97 101 ALA A N 1
ATOM 740 C CA . ALA A 1 101 ? 26.053 -0.126 23.021 1.00 43.97 101 ALA A CA 1
ATOM 741 C C . ALA A 1 101 ? 25.913 -1.442 23.827 1.00 43.97 101 ALA A C 1
ATOM 743 O O . ALA A 1 101 ? 24.815 -1.803 24.265 1.00 43.97 101 ALA A O 1
ATOM 744 N N . PRO A 1 102 ? 26.999 -2.209 24.004 1.00 52.84 102 PRO A N 1
ATOM 745 C CA . PRO A 1 102 ? 26.930 -3.672 23.958 1.00 52.84 102 PRO A CA 1
ATOM 746 C C . PRO A 1 102 ? 26.344 -4.385 25.187 1.00 52.84 102 PRO A C 1
ATOM 748 O O . PRO A 1 102 ? 25.974 -5.543 25.061 1.00 52.84 102 PRO A O 1
ATOM 751 N N . LEU A 1 103 ? 26.210 -3.768 26.364 1.00 43.97 103 LEU A N 1
ATOM 752 C CA . LEU A 1 103 ? 25.919 -4.540 27.590 1.00 43.97 103 LEU A CA 1
ATOM 753 C C . LEU A 1 103 ? 24.428 -4.657 27.949 1.00 43.97 103 LEU A C 1
ATOM 755 O O . LEU A 1 103 ? 23.969 -5.741 28.305 1.00 43.97 103 LEU A O 1
ATOM 759 N N . VAL A 1 104 ? 23.638 -3.593 27.783 1.00 42.44 104 VAL A N 1
ATOM 760 C CA . VAL A 1 104 ? 22.182 -3.633 28.052 1.00 42.44 104 VAL A CA 1
ATOM 761 C C . VAL A 1 104 ? 21.423 -4.271 26.881 1.00 42.44 104 VAL A C 1
ATOM 763 O O . VAL A 1 104 ? 20.432 -4.977 27.078 1.00 42.44 104 VAL A O 1
ATOM 766 N N . GLY A 1 105 ? 21.953 -4.108 25.663 1.00 50.28 105 GLY A N 1
ATOM 767 C CA . GLY A 1 105 ? 21.436 -4.745 24.456 1.00 50.28 105 GLY A CA 1
ATOM 768 C C . GLY A 1 105 ? 21.506 -6.269 24.509 1.00 50.28 105 GLY A C 1
ATOM 769 O O . GLY A 1 105 ? 20.565 -6.908 24.066 1.00 50.28 105 GLY A O 1
ATOM 770 N N . ILE A 1 106 ? 22.544 -6.868 25.108 1.00 45.81 106 ILE A N 1
ATOM 771 C CA . ILE A 1 106 ? 22.651 -8.333 25.214 1.00 45.81 106 ILE A CA 1
ATOM 772 C C . ILE A 1 106 ? 21.588 -8.895 26.160 1.00 45.81 106 ILE A C 1
ATOM 774 O O . ILE A 1 106 ? 20.983 -9.903 25.827 1.00 45.81 106 ILE A O 1
ATOM 778 N N . VAL A 1 107 ? 21.285 -8.247 27.287 1.00 43.88 107 VAL A N 1
ATOM 779 C CA . VAL A 1 107 ? 20.264 -8.752 28.226 1.00 43.88 107 VAL A CA 1
ATOM 780 C C . VAL A 1 107 ? 18.858 -8.642 27.631 1.00 43.88 107 VAL A C 1
ATOM 782 O O . VAL A 1 107 ? 18.085 -9.596 27.703 1.00 43.88 107 VAL A O 1
ATOM 785 N N . LEU A 1 108 ? 18.535 -7.521 26.977 1.00 46.72 108 LEU A N 1
ATOM 786 C CA . LEU A 1 108 ? 17.249 -7.348 26.290 1.00 46.72 108 LEU A CA 1
ATOM 787 C C . LEU A 1 108 ? 17.141 -8.210 25.028 1.00 46.72 108 LEU A C 1
ATOM 789 O O . LEU A 1 108 ? 16.064 -8.721 24.745 1.00 46.72 108 LEU A O 1
ATOM 793 N N . PHE A 1 109 ? 18.242 -8.429 24.307 1.00 44.75 109 PHE A N 1
ATOM 794 C CA . PHE A 1 109 ? 18.302 -9.340 23.166 1.00 44.75 109 PHE A CA 1
ATOM 795 C C . PHE A 1 109 ? 18.185 -10.794 23.611 1.00 44.75 109 PHE A C 1
ATOM 797 O O . PHE A 1 109 ? 17.424 -11.529 23.007 1.00 44.75 109 PHE A O 1
ATOM 804 N N . VAL A 1 110 ? 18.847 -11.214 24.692 1.00 46.75 110 VAL A N 1
ATOM 805 C CA . VAL A 1 110 ? 18.717 -12.566 25.257 1.00 46.75 110 VAL A CA 1
ATOM 806 C C . VAL A 1 110 ? 17.308 -12.780 25.794 1.00 46.75 110 VAL A C 1
ATOM 808 O O . VAL A 1 110 ? 16.723 -13.814 25.504 1.00 46.75 110 VAL A O 1
ATOM 811 N N . ALA A 1 111 ? 16.708 -11.804 26.480 1.00 45.09 111 ALA A N 1
ATOM 812 C CA . ALA A 1 111 ? 15.315 -11.892 26.911 1.00 45.09 111 ALA A CA 1
ATOM 813 C C . ALA A 1 111 ? 14.357 -11.945 25.711 1.00 45.09 111 ALA A C 1
ATOM 815 O O . ALA A 1 111 ? 13.498 -12.818 25.653 1.00 45.09 111 ALA A O 1
ATOM 816 N N . ALA A 1 112 ? 14.525 -11.072 24.715 1.00 44.19 112 ALA A N 1
ATOM 817 C CA . ALA A 1 112 ? 13.698 -11.065 23.513 1.00 44.19 112 ALA A CA 1
ATOM 818 C C . ALA A 1 112 ? 13.866 -12.355 22.704 1.00 44.19 112 ALA A C 1
ATOM 820 O O . ALA A 1 112 ? 12.870 -12.937 22.297 1.00 44.19 112 ALA A O 1
ATOM 821 N N . VAL A 1 113 ? 15.088 -12.858 22.528 1.00 42.94 113 VAL A N 1
ATOM 822 C CA . VAL A 1 113 ? 15.384 -14.132 21.861 1.00 42.94 113 VAL A CA 1
ATOM 823 C C . VAL A 1 113 ? 14.823 -15.298 22.666 1.00 42.94 113 VAL A C 1
ATOM 825 O O . VAL A 1 113 ? 14.211 -16.174 22.074 1.00 42.94 113 VAL A O 1
ATOM 828 N N . PHE A 1 114 ? 14.912 -15.289 23.996 1.00 45.62 114 PHE A N 1
ATOM 829 C CA . PHE A 1 114 ? 14.313 -16.313 24.852 1.00 45.62 114 PHE A CA 1
ATOM 830 C C . PHE A 1 114 ? 12.783 -16.308 24.741 1.00 45.62 114 PHE A C 1
ATOM 832 O O . PHE A 1 114 ? 12.187 -17.351 24.500 1.00 45.62 114 PHE A O 1
ATOM 839 N N . TYR A 1 115 ? 12.133 -15.142 24.792 1.00 45.78 115 TYR A N 1
ATOM 840 C CA . TYR A 1 115 ? 10.681 -15.023 24.616 1.00 45.78 115 TYR A CA 1
ATOM 841 C C . TYR A 1 115 ? 10.223 -15.311 23.182 1.00 45.78 115 TYR A C 1
ATOM 843 O O . TYR A 1 115 ? 9.141 -15.860 22.992 1.00 45.78 115 TYR A O 1
ATOM 851 N N . THR A 1 116 ? 11.042 -15.004 22.175 1.00 42.41 116 THR A N 1
ATOM 852 C CA . THR A 1 116 ? 10.748 -15.306 20.767 1.00 42.41 116 THR A CA 1
ATOM 853 C C . THR A 1 116 ? 10.984 -16.784 20.465 1.00 42.41 116 THR A C 1
ATOM 855 O O . THR A 1 116 ? 10.195 -17.368 19.742 1.00 42.41 116 THR A O 1
ATOM 858 N N . ILE A 1 117 ? 11.991 -17.437 21.056 1.00 43.19 117 ILE A N 1
ATOM 859 C CA . ILE A 1 117 ? 12.208 -18.891 20.963 1.00 43.19 117 ILE A CA 1
ATOM 860 C C . ILE A 1 117 ? 11.101 -19.634 21.710 1.00 43.19 117 ILE A C 1
ATOM 862 O O . ILE A 1 117 ? 10.547 -20.577 21.162 1.00 43.19 117 ILE A O 1
ATOM 866 N N . VAL A 1 118 ? 10.712 -19.187 22.906 1.00 42.84 118 VAL A N 1
ATOM 867 C CA . VAL A 1 118 ? 9.584 -19.763 23.657 1.00 42.84 118 VAL A CA 1
ATOM 868 C C . VAL A 1 118 ? 8.261 -19.536 22.914 1.00 42.84 118 VAL A C 1
ATOM 870 O O . VAL A 1 118 ? 7.455 -20.456 22.811 1.00 42.84 118 VAL A O 1
ATOM 873 N N . GLY A 1 119 ? 8.056 -18.359 22.315 1.00 40.41 119 GLY A N 1
ATOM 874 C CA . GLY A 1 119 ? 6.884 -18.050 21.490 1.00 40.41 119 GLY A CA 1
ATOM 875 C C . GLY A 1 119 ? 6.839 -18.844 20.181 1.00 40.41 119 GLY A C 1
ATOM 876 O O . GLY A 1 119 ? 5.802 -19.405 19.838 1.00 40.41 119 GLY A O 1
ATOM 877 N N . CYS A 1 120 ? 7.965 -18.961 19.475 1.00 40.41 120 CYS A N 1
ATOM 878 C CA . CYS A 1 120 ? 8.086 -19.727 18.235 1.00 40.41 120 CYS A CA 1
ATOM 879 C C . CYS A 1 120 ? 8.036 -21.238 18.481 1.00 40.41 120 CYS A C 1
ATOM 881 O O . CYS A 1 120 ? 7.416 -21.933 17.688 1.00 40.41 120 CYS A O 1
ATOM 883 N N . ALA A 1 121 ? 8.601 -21.757 19.576 1.00 39.41 121 ALA A N 1
ATOM 884 C CA . ALA A 1 121 ? 8.471 -23.162 19.973 1.00 39.41 121 ALA A CA 1
ATOM 885 C C . ALA A 1 121 ? 7.034 -23.503 20.411 1.00 39.41 121 ALA A C 1
ATOM 887 O O . ALA A 1 121 ? 6.554 -24.607 20.148 1.00 39.41 121 ALA A O 1
ATOM 888 N N . ALA A 1 122 ? 6.316 -22.546 21.009 1.00 37.78 122 ALA A N 1
ATOM 889 C CA . ALA A 1 122 ? 4.893 -22.676 21.329 1.00 37.78 122 ALA A CA 1
ATOM 890 C C . ALA A 1 122 ? 3.970 -22.573 20.098 1.00 37.78 122 ALA A C 1
ATOM 892 O O . ALA A 1 122 ? 2.844 -23.070 20.141 1.00 37.78 122 ALA A O 1
ATOM 893 N N . LEU A 1 123 ? 4.430 -21.935 19.014 1.00 38.34 123 LEU A N 1
ATOM 894 C CA . LEU A 1 123 ? 3.702 -21.798 17.746 1.00 38.34 123 LEU A CA 1
ATOM 895 C C . LEU A 1 123 ? 4.037 -22.902 16.725 1.00 38.34 123 LEU A C 1
ATOM 897 O O . LEU A 1 123 ? 3.173 -23.244 15.922 1.00 38.34 123 LEU A O 1
ATOM 901 N N . SER A 1 124 ? 5.258 -23.452 16.733 1.00 35.69 124 SER A N 1
ATOM 902 C CA . SER A 1 124 ? 5.712 -24.477 15.777 1.00 35.69 124 SER A CA 1
ATOM 903 C C . SER A 1 124 ? 5.445 -25.911 16.235 1.00 35.69 124 SER A C 1
ATOM 905 O O . SER A 1 124 ? 5.251 -26.791 15.399 1.00 35.69 124 SER A O 1
ATOM 907 N N . SER A 1 125 ? 5.375 -26.160 17.545 1.00 36.19 125 SER A N 1
ATOM 908 C CA . SER A 1 125 ? 4.790 -27.392 18.069 1.00 36.19 125 SER A CA 1
ATOM 909 C C . SER A 1 125 ? 3.279 -27.183 18.165 1.00 36.19 125 SER A C 1
ATOM 911 O O . SER A 1 125 ? 2.831 -26.174 18.699 1.00 36.19 125 SER A O 1
ATOM 913 N N . GLY A 1 126 ? 2.456 -28.102 17.656 1.00 36.19 126 GLY A N 1
ATOM 914 C CA . GLY A 1 126 ? 0.983 -28.045 17.718 1.00 36.19 126 GLY A CA 1
ATOM 915 C C . GLY A 1 126 ? 0.378 -28.093 19.138 1.00 36.19 126 GLY A C 1
ATOM 916 O O . GLY A 1 126 ? -0.716 -28.613 19.328 1.00 36.19 126 GLY A O 1
ATOM 917 N N . ALA A 1 127 ? 1.074 -27.564 20.146 1.00 38.22 127 ALA A N 1
ATOM 918 C CA . ALA A 1 127 ? 0.759 -27.543 21.568 1.00 38.22 127 ALA A CA 1
ATOM 919 C C . ALA A 1 127 ? 0.045 -26.248 22.016 1.00 38.22 127 ALA A C 1
ATOM 921 O O . ALA A 1 127 ? 0.043 -25.913 23.206 1.00 38.22 127 ALA A O 1
ATOM 922 N N . SER A 1 128 ? -0.595 -25.521 21.092 1.00 45.91 128 SER A N 1
ATOM 923 C CA . SER A 1 128 ? -1.221 -24.214 21.359 1.00 45.91 128 SER A CA 1
ATOM 924 C C . SER A 1 128 ? -2.319 -24.263 22.431 1.00 45.91 128 SER A C 1
ATOM 926 O O . SER A 1 128 ? -2.517 -23.292 23.157 1.00 45.91 128 SER A O 1
ATOM 928 N N . ARG A 1 129 ? -2.987 -25.410 22.621 1.00 42.66 129 ARG A N 1
ATOM 929 C CA . ARG A 1 129 ? -3.978 -25.589 23.698 1.00 42.66 129 ARG A CA 1
ATOM 930 C C . ARG A 1 129 ? -3.338 -25.860 25.059 1.00 42.66 129 ARG A C 1
ATOM 932 O O . ARG A 1 129 ? -3.772 -25.292 26.054 1.00 42.66 129 ARG A O 1
ATOM 939 N N . ILE A 1 130 ? -2.283 -26.671 25.113 1.00 44.44 130 ILE A N 1
ATOM 940 C CA . ILE A 1 130 ? -1.651 -27.092 26.375 1.00 44.44 130 ILE A CA 1
ATOM 941 C C . ILE A 1 130 ? -0.853 -25.935 26.989 1.00 44.44 130 ILE A C 1
ATOM 943 O O . ILE A 1 130 ? -0.871 -25.749 28.204 1.00 44.44 130 ILE A O 1
ATOM 947 N N . CYS A 1 131 ? -0.208 -25.108 26.161 1.00 44.28 131 CYS A N 1
ATOM 948 C CA . CYS A 1 131 ? 0.537 -23.948 26.647 1.00 44.28 131 CYS A CA 1
ATOM 949 C C . CYS A 1 131 ? -0.395 -22.845 27.177 1.00 44.28 131 CYS A C 1
ATOM 951 O O . CYS A 1 131 ? -0.112 -22.253 28.217 1.00 44.28 131 CYS A O 1
ATOM 953 N N . LEU A 1 132 ? -1.550 -22.626 26.534 1.00 47.06 132 LEU A N 1
ATOM 954 C CA . LEU A 1 132 ? -2.582 -21.713 27.041 1.00 47.06 132 LEU A CA 1
ATOM 955 C C . LEU A 1 132 ? -3.212 -22.215 28.352 1.00 47.06 132 LEU A C 1
ATOM 957 O O . LEU A 1 132 ? -3.466 -21.397 29.231 1.00 47.06 132 LEU A O 1
ATOM 961 N N . ILE A 1 133 ? -3.393 -23.534 28.517 1.00 55.44 133 ILE A N 1
ATOM 962 C CA . ILE A 1 133 ? -3.871 -24.151 29.771 1.00 55.44 133 ILE A CA 1
ATOM 963 C C . ILE A 1 133 ? -2.824 -24.030 30.892 1.00 55.44 133 ILE A C 1
ATOM 965 O O . ILE A 1 133 ? -3.162 -23.748 32.038 1.00 55.44 133 ILE A O 1
ATOM 969 N N . LYS A 1 134 ? -1.531 -24.197 30.586 1.00 53.56 134 LYS A N 1
ATOM 970 C CA . LYS A 1 134 ? -0.461 -24.029 31.584 1.00 53.56 134 LYS A CA 1
ATOM 971 C C . LYS A 1 134 ? -0.273 -22.570 32.000 1.00 53.56 134 LYS A C 1
ATOM 973 O O . LYS A 1 134 ? -0.071 -22.304 33.180 1.00 53.56 134 LYS A O 1
ATOM 978 N N . ILE A 1 135 ? -0.397 -21.626 31.065 1.00 53.16 135 ILE A N 1
ATOM 979 C CA . ILE A 1 135 ? -0.384 -20.192 31.380 1.00 53.16 135 ILE A CA 1
ATOM 980 C C . ILE A 1 135 ? -1.625 -19.820 32.198 1.00 53.16 135 ILE A C 1
ATOM 982 O O . ILE A 1 135 ? -1.490 -19.094 33.178 1.00 53.16 135 ILE A O 1
ATOM 986 N N . SER A 1 136 ? -2.813 -20.353 31.878 1.00 54.53 136 SER A N 1
ATOM 987 C CA . SER A 1 136 ? -4.003 -20.107 32.701 1.00 54.53 136 SER A CA 1
ATOM 988 C C . SER A 1 136 ? -3.860 -20.686 34.109 1.00 54.53 136 SER A C 1
ATOM 990 O O . SER A 1 136 ? -4.218 -20.008 35.063 1.00 54.53 136 SER A O 1
ATOM 992 N N . ALA A 1 137 ? -3.265 -21.874 34.260 1.00 63.91 137 ALA A N 1
ATOM 993 C CA . ALA A 1 137 ? -2.993 -22.477 35.566 1.00 63.91 137 ALA A CA 1
ATOM 994 C C . ALA A 1 137 ? -1.944 -21.691 36.376 1.00 63.91 137 ALA A C 1
ATOM 996 O O . ALA A 1 137 ? -2.108 -21.502 37.577 1.00 63.91 137 ALA A O 1
ATOM 997 N N . ALA A 1 138 ? -0.895 -21.171 35.730 1.00 56.12 138 ALA A N 1
ATOM 998 C CA . ALA A 1 138 ? 0.094 -20.309 36.379 1.00 56.12 138 ALA A CA 1
ATOM 999 C C . ALA A 1 138 ? -0.513 -18.961 36.812 1.00 56.12 138 ALA A C 1
ATOM 1001 O O . ALA A 1 138 ? -0.225 -18.466 37.902 1.00 56.12 138 ALA A O 1
ATOM 1002 N N . ILE A 1 139 ? -1.403 -18.394 35.991 1.00 54.16 139 ILE A N 1
ATOM 1003 C CA . ILE A 1 139 ? -2.176 -17.192 36.331 1.00 54.16 139 ILE A CA 1
ATOM 1004 C C . ILE A 1 139 ? -3.126 -17.477 37.498 1.00 54.16 139 ILE A C 1
ATOM 1006 O O . ILE A 1 139 ? -3.256 -16.640 38.384 1.00 54.16 139 ILE A O 1
ATOM 1010 N N . GLU A 1 140 ? -3.757 -18.650 37.544 1.00 67.38 140 GLU A N 1
ATOM 1011 C CA . GLU A 1 140 ? -4.643 -19.073 38.635 1.00 67.38 140 GLU A CA 1
ATOM 1012 C C . GLU A 1 140 ? -3.882 -19.354 39.940 1.00 67.38 140 GLU A C 1
ATOM 1014 O O . GLU A 1 140 ? -4.377 -19.084 41.031 1.00 67.38 140 GLU A O 1
ATOM 1019 N N . HIS A 1 141 ? -2.626 -19.787 39.846 1.00 64.38 141 HIS A N 1
ATOM 1020 C CA . HIS A 1 141 ? -1.751 -19.901 41.008 1.00 64.38 141 HIS A CA 1
ATOM 1021 C C . HIS A 1 141 ? -1.347 -18.518 41.554 1.00 64.38 141 HIS A C 1
ATOM 1023 O O . HIS A 1 141 ? -1.454 -18.262 42.754 1.00 64.38 141 HIS A O 1
ATOM 1029 N N . LEU A 1 142 ? -0.994 -17.576 40.670 1.00 54.94 142 LEU A N 1
ATOM 1030 C CA . LEU A 1 142 ? -0.729 -16.175 41.033 1.00 54.94 142 LEU A CA 1
ATOM 1031 C C . LEU A 1 142 ? -1.993 -15.436 41.524 1.00 54.94 142 LEU A C 1
ATOM 1033 O O . LEU A 1 142 ? -1.897 -14.529 42.352 1.00 54.94 142 LEU A O 1
ATOM 1037 N N . ARG A 1 143 ? -3.184 -15.849 41.064 1.00 55.59 143 ARG A N 1
ATOM 1038 C CA . ARG A 1 143 ? -4.506 -15.346 41.488 1.00 55.59 143 ARG A CA 1
ATOM 1039 C C . ARG A 1 143 ? -4.763 -15.573 42.979 1.00 55.59 143 ARG A C 1
ATOM 1041 O O . ARG A 1 143 ? -5.401 -14.724 43.600 1.00 55.59 143 ARG A O 1
ATOM 1048 N N . ASN A 1 144 ? -4.251 -16.669 43.543 1.00 69.38 144 ASN A N 1
ATOM 1049 C CA . ASN A 1 144 ? -4.505 -17.063 44.931 1.00 69.38 144 ASN A CA 1
ATOM 1050 C C . ASN A 1 144 ? -3.509 -16.479 45.943 1.00 69.38 144 ASN A C 1
ATOM 1052 O O . ASN A 1 144 ? -3.845 -16.381 47.118 1.00 69.38 144 ASN A O 1
ATOM 1056 N N . GLN A 1 145 ? -2.314 -16.054 45.519 1.00 69.62 145 GLN A N 1
ATOM 1057 C CA . GLN A 1 145 ? -1.264 -15.645 46.460 1.00 69.62 145 GLN A CA 1
ATOM 1058 C C . GLN A 1 145 ? -1.271 -14.163 46.873 1.00 69.62 145 GLN A C 1
ATOM 1060 O O . GLN A 1 145 ? -0.576 -13.826 47.826 1.00 69.62 145 GLN A O 1
ATOM 1065 N N . ASN A 1 146 ? -2.017 -13.255 46.218 1.00 58.78 146 ASN A N 1
ATOM 1066 C CA . ASN A 1 146 ? -1.954 -11.831 46.592 1.00 58.78 146 ASN A CA 1
ATOM 1067 C C . ASN A 1 146 ? -3.278 -11.043 46.410 1.00 58.78 146 ASN A C 1
ATOM 1069 O O . ASN A 1 146 ? -3.682 -10.774 45.270 1.00 58.78 146 ASN A O 1
ATOM 1073 N N . PRO A 1 147 ? -3.958 -10.613 47.499 1.00 56.56 147 PRO A N 1
ATOM 1074 C CA . PRO A 1 147 ? -5.213 -9.843 47.456 1.00 56.56 147 PRO A CA 1
ATOM 1075 C C . PRO A 1 147 ? -5.078 -8.419 46.891 1.00 56.56 147 PRO A C 1
ATOM 1077 O O . PRO A 1 147 ? -6.023 -7.905 46.298 1.00 56.56 147 PRO A O 1
ATOM 1080 N N . GLN A 1 148 ? -3.901 -7.791 47.003 1.00 57.88 148 GLN A N 1
ATOM 1081 C CA . GLN A 1 148 ? -3.669 -6.408 46.546 1.00 57.88 148 GLN A CA 1
ATOM 1082 C C . GLN A 1 148 ? -3.470 -6.258 45.022 1.00 57.88 148 GLN A C 1
ATOM 1084 O O . GLN A 1 148 ? -3.360 -5.149 44.501 1.00 57.88 148 GLN A O 1
ATOM 1089 N N . SER A 1 149 ? -3.484 -7.354 44.262 1.00 56.53 149 SER A N 1
ATOM 1090 C CA . SER A 1 149 ? -3.266 -7.351 42.807 1.00 56.53 149 SER A CA 1
ATOM 1091 C C . SER A 1 149 ? -4.523 -7.057 41.975 1.00 56.53 149 SER A C 1
ATOM 1093 O O . SER A 1 149 ? -4.534 -7.328 40.776 1.00 56.53 149 SER A O 1
ATOM 1095 N N . HIS A 1 150 ? -5.596 -6.515 42.566 1.00 64.06 150 HIS A N 1
ATOM 1096 C CA . HIS A 1 150 ? -6.884 -6.332 41.876 1.00 64.06 150 HIS A CA 1
ATOM 1097 C C . HIS A 1 150 ? -6.763 -5.533 40.562 1.00 64.06 150 HIS A C 1
ATOM 1099 O O . HIS A 1 150 ? -7.474 -5.806 39.595 1.00 64.06 150 HIS A O 1
ATOM 1105 N N . TRP A 1 151 ? -5.805 -4.605 40.493 1.00 61.50 151 TRP A N 1
ATOM 1106 C CA . TRP A 1 151 ? -5.470 -3.877 39.271 1.00 61.50 151 TRP A CA 1
ATOM 1107 C C . TRP A 1 151 ? -4.791 -4.769 38.218 1.00 61.50 151 TRP A C 1
ATOM 1109 O O . TRP A 1 151 ? -5.243 -4.804 37.078 1.00 61.50 151 TRP A O 1
ATOM 1119 N N . MET A 1 152 ? -3.784 -5.569 38.594 1.00 57.88 152 MET A N 1
ATOM 1120 C CA . MET A 1 152 ? -3.135 -6.527 37.686 1.00 57.88 152 MET A CA 1
ATOM 1121 C C . MET A 1 152 ? -4.137 -7.560 37.153 1.00 57.88 152 MET A C 1
ATOM 1123 O O . MET A 1 152 ? -4.059 -7.931 35.987 1.00 57.88 152 MET A O 1
ATOM 1127 N N . ARG A 1 153 ? -5.128 -7.975 37.957 1.00 63.94 153 ARG A N 1
ATOM 1128 C CA . ARG A 1 153 ? -6.207 -8.884 37.521 1.00 63.94 153 ARG A CA 1
ATOM 1129 C C . ARG A 1 153 ? -7.055 -8.281 36.403 1.00 63.94 153 ARG A C 1
ATOM 1131 O O . ARG A 1 153 ? -7.339 -8.962 35.417 1.00 63.94 153 ARG A O 1
ATOM 1138 N N . ASN A 1 154 ? -7.436 -7.012 36.532 1.00 69.25 154 ASN A N 1
ATOM 1139 C CA . ASN A 1 154 ? -8.220 -6.321 35.508 1.00 69.25 154 ASN A CA 1
ATOM 1140 C C . ASN A 1 154 ? -7.400 -6.130 34.224 1.00 69.25 154 ASN A C 1
ATOM 1142 O O . ASN A 1 154 ? -7.920 -6.361 33.137 1.00 69.25 154 ASN A O 1
ATOM 1146 N N . LEU A 1 155 ? -6.101 -5.833 34.340 1.00 61.31 155 LEU A N 1
ATOM 1147 C CA . LEU A 1 155 ? -5.206 -5.716 33.185 1.00 61.31 155 LEU A CA 1
ATOM 1148 C C . LEU A 1 155 ? -5.001 -7.040 32.454 1.00 61.31 155 LEU A C 1
ATOM 1150 O O . LEU A 1 155 ? -5.168 -7.111 31.239 1.00 61.31 155 LEU A O 1
ATOM 1154 N N . PHE A 1 156 ? -4.674 -8.106 33.185 1.00 64.44 156 PHE A N 1
ATOM 1155 C CA . PHE A 1 156 ? -4.458 -9.418 32.583 1.00 64.44 156 PHE A CA 1
ATOM 1156 C C . PHE A 1 156 ? -5.741 -9.988 31.984 1.00 64.44 156 PHE A C 1
ATOM 1158 O O . PHE A 1 156 ? -5.684 -10.581 30.911 1.00 64.44 156 PHE A O 1
ATOM 1165 N N . SER A 1 157 ? -6.899 -9.790 32.619 1.00 69.31 157 SER A N 1
ATOM 1166 C CA . SER A 1 157 ? -8.179 -10.233 32.054 1.00 69.31 157 SER A CA 1
ATOM 1167 C C . SER A 1 157 ? -8.595 -9.408 30.832 1.00 69.31 157 SER A C 1
ATOM 1169 O O . SER A 1 157 ? -9.032 -9.996 29.842 1.00 69.31 157 SER A O 1
ATOM 1171 N N . ALA A 1 158 ? -8.391 -8.085 30.825 1.00 66.19 158 ALA A N 1
ATOM 1172 C CA . ALA A 1 158 ? -8.622 -7.237 29.651 1.00 66.19 158 ALA A CA 1
ATOM 1173 C C . ALA A 1 158 ? -7.685 -7.600 28.485 1.00 66.19 158 ALA A C 1
ATOM 1175 O O . ALA A 1 158 ? -8.119 -7.716 27.334 1.00 66.19 158 ALA A O 1
ATOM 1176 N N . TYR A 1 159 ? -6.410 -7.864 28.780 1.00 61.19 159 TYR A N 1
ATOM 1177 C CA . TYR A 1 159 ? -5.437 -8.317 27.791 1.00 61.19 159 TYR A CA 1
ATOM 1178 C C . TYR A 1 159 ? -5.770 -9.718 27.269 1.00 61.19 159 TYR A C 1
ATOM 1180 O O . TYR A 1 159 ? -5.785 -9.940 26.062 1.00 61.19 159 TYR A O 1
ATOM 1188 N N . TYR A 1 160 ? -6.100 -10.660 28.154 1.00 68.19 160 TYR A N 1
ATOM 1189 C CA . TYR A 1 160 ? -6.451 -12.029 27.785 1.00 68.19 160 TYR A CA 1
ATOM 1190 C C . TYR A 1 160 ? -7.734 -12.086 26.956 1.00 68.19 160 TYR A C 1
ATOM 1192 O O . TYR A 1 160 ? -7.778 -12.791 25.954 1.00 68.19 160 TYR A O 1
ATOM 1200 N N . THR A 1 161 ? -8.770 -11.327 27.319 1.00 72.44 161 THR A N 1
ATOM 1201 C CA . THR A 1 161 ? -10.014 -11.248 26.533 1.00 72.44 161 THR A CA 1
ATOM 1202 C C . THR A 1 161 ? -9.778 -10.596 25.170 1.00 72.44 161 THR A C 1
ATOM 1204 O O . THR A 1 161 ? -10.268 -11.107 24.159 1.00 72.44 161 THR A O 1
ATOM 1207 N N . SER A 1 162 ? -8.947 -9.549 25.103 1.00 70.56 162 SER A N 1
ATOM 1208 C CA . SER A 1 162 ? -8.520 -8.942 23.835 1.00 70.56 162 SER A CA 1
ATOM 1209 C C . SER A 1 162 ? -7.740 -9.937 22.973 1.00 70.56 162 SER A C 1
ATOM 1211 O O . SER A 1 162 ? -8.093 -10.156 21.819 1.00 70.56 162 SER A O 1
ATOM 1213 N N . CYS A 1 163 ? -6.752 -10.625 23.541 1.00 65.44 163 CYS A N 1
ATOM 1214 C CA . CYS A 1 163 ? -5.939 -11.611 22.835 1.00 65.44 163 CYS A CA 1
ATOM 1215 C C . CYS A 1 163 ? -6.775 -12.818 22.385 1.00 65.44 163 CYS A C 1
ATOM 1217 O O . CYS A 1 163 ? -6.691 -13.233 21.235 1.00 65.44 163 CYS A O 1
ATOM 1219 N N . LYS A 1 164 ? -7.669 -13.331 23.239 1.00 73.88 164 LYS A N 1
ATOM 1220 C CA . LYS A 1 164 ? -8.585 -14.434 22.916 1.00 73.88 164 LYS A CA 1
ATOM 1221 C C . LYS A 1 164 ? -9.544 -14.060 21.788 1.00 73.88 164 LYS A C 1
ATOM 1223 O O . LYS A 1 164 ? -9.760 -14.869 20.891 1.00 73.88 164 LYS A O 1
ATOM 1228 N N . SER A 1 165 ? -10.097 -12.845 21.805 1.00 75.69 165 SER A N 1
ATOM 1229 C CA . SER A 1 165 ? -10.967 -12.366 20.724 1.00 75.69 165 SER A CA 1
ATOM 1230 C C . SER A 1 165 ? -10.205 -12.145 19.411 1.00 75.69 165 SER A C 1
ATOM 1232 O O . SER A 1 165 ? -10.746 -12.426 18.342 1.00 75.69 165 SER A O 1
ATOM 1234 N N . GLN A 1 166 ? -8.940 -11.716 19.468 1.00 74.94 166 GLN A N 1
ATOM 1235 C CA . GLN A 1 166 ? -8.070 -11.623 18.293 1.00 74.94 166 GLN A CA 1
ATOM 1236 C C . GLN A 1 166 ? -7.697 -13.008 17.750 1.00 74.94 166 GLN A C 1
ATOM 1238 O O . GLN A 1 166 ? -7.803 -13.227 16.547 1.00 74.94 166 GLN A O 1
ATOM 1243 N N . LEU A 1 167 ? -7.352 -13.965 18.620 1.00 73.69 167 LEU A N 1
ATOM 1244 C CA . LEU A 1 167 ? -7.064 -15.350 18.236 1.00 73.69 167 LEU A CA 1
ATOM 1245 C C . LEU A 1 167 ? -8.280 -16.028 17.598 1.00 73.69 167 LEU A C 1
ATOM 1247 O O . LEU A 1 167 ? -8.145 -16.711 16.587 1.00 73.69 167 LEU A O 1
ATOM 1251 N N . ALA A 1 168 ? -9.475 -15.819 18.158 1.00 81.56 168 ALA A N 1
ATOM 1252 C CA . ALA A 1 168 ? -10.713 -16.353 17.593 1.00 81.56 168 ALA A CA 1
ATOM 1253 C C . ALA A 1 168 ? -10.999 -15.783 16.192 1.00 81.56 168 ALA A C 1
ATOM 1255 O O . ALA A 1 168 ? -11.544 -16.476 15.338 1.00 81.56 168 ALA A O 1
ATOM 1256 N N . ASN A 1 169 ? -10.579 -14.541 15.933 1.00 86.62 169 ASN A N 1
ATOM 1257 C CA . ASN A 1 169 ? -10.726 -13.873 14.641 1.00 86.62 169 ASN A CA 1
ATOM 1258 C C . ASN A 1 169 ? -9.512 -14.030 13.716 1.00 86.62 169 ASN A C 1
ATOM 1260 O O . ASN A 1 169 ? -9.488 -13.421 12.646 1.00 86.62 169 ASN A O 1
ATOM 1264 N N . LEU A 1 170 ? -8.516 -14.841 14.078 1.00 86.06 170 LEU A N 1
ATOM 1265 C CA . LEU A 1 170 ? -7.255 -14.928 13.342 1.00 86.06 170 LEU A CA 1
ATOM 1266 C C . LEU A 1 170 ? -7.456 -15.434 11.907 1.00 86.06 170 LEU A C 1
ATOM 1268 O O . LEU A 1 170 ? -6.855 -14.901 10.977 1.00 86.06 170 LEU A O 1
ATOM 1272 N N . GLY A 1 171 ? -8.375 -16.386 11.708 1.00 90.31 171 GLY A N 1
ATOM 1273 C CA . GLY A 1 171 ? -8.766 -16.854 10.373 1.00 90.31 171 GLY A CA 1
ATOM 1274 C C . GLY A 1 171 ? -9.418 -15.756 9.524 1.00 90.31 171 GLY A C 1
ATOM 1275 O O . GLY A 1 171 ? -9.079 -15.595 8.352 1.00 90.31 171 GLY A O 1
ATOM 1276 N N . ASN A 1 172 ? -10.286 -14.938 10.128 1.00 91.69 172 ASN A N 1
ATOM 1277 C CA . ASN A 1 172 ? -10.916 -13.804 9.448 1.00 91.69 172 ASN A CA 1
ATOM 1278 C C . ASN A 1 172 ? -9.891 -12.721 9.094 1.00 91.69 172 ASN A C 1
ATOM 1280 O O . ASN A 1 172 ? -9.924 -12.197 7.983 1.00 91.69 172 ASN A O 1
ATOM 1284 N N . MET A 1 173 ? -8.963 -12.408 10.006 1.00 87.94 173 MET A N 1
ATOM 1285 C CA . MET A 1 173 ? -7.870 -11.466 9.749 1.00 87.94 173 MET A CA 1
ATOM 1286 C C . MET A 1 173 ? -6.968 -11.968 8.625 1.00 87.94 173 MET A C 1
ATOM 1288 O O . MET A 1 173 ? -6.682 -11.216 7.699 1.00 87.94 173 MET A O 1
ATOM 1292 N N . TRP A 1 174 ? -6.579 -13.244 8.650 1.00 91.31 174 TRP A N 1
ATOM 1293 C CA . TRP A 1 174 ? -5.793 -13.841 7.576 1.00 91.31 174 TRP A CA 1
ATOM 1294 C C . TRP A 1 174 ? -6.520 -13.756 6.232 1.00 91.31 174 TRP A C 1
ATOM 1296 O O . TRP A 1 174 ? -5.937 -13.293 5.256 1.00 91.31 174 TRP A O 1
ATOM 1306 N N . MET A 1 175 ? -7.810 -14.109 6.180 1.00 94.44 175 MET A N 1
ATOM 1307 C CA . MET A 1 175 ? -8.595 -14.025 4.945 1.00 94.44 175 MET A CA 1
ATOM 1308 C C . MET A 1 175 ? -8.754 -12.575 4.461 1.00 94.44 175 MET A C 1
ATOM 1310 O O . MET A 1 175 ? -8.659 -12.319 3.263 1.00 94.44 175 MET A O 1
ATOM 1314 N N . LEU A 1 176 ? -8.960 -11.611 5.363 1.00 93.06 176 LEU A N 1
ATOM 1315 C CA . LEU A 1 176 ? -8.972 -10.181 5.033 1.00 93.06 176 LEU A CA 1
ATOM 1316 C C . LEU A 1 176 ? -7.633 -9.737 4.443 1.00 93.06 176 LEU A C 1
ATOM 1318 O O . LEU A 1 176 ? -7.615 -9.054 3.423 1.00 93.06 176 LEU A O 1
ATOM 1322 N N . GLY A 1 177 ? -6.527 -10.162 5.049 1.00 91.19 177 GLY A N 1
ATOM 1323 C CA . GLY A 1 177 ? -5.179 -9.884 4.577 1.00 91.19 177 GLY A CA 1
ATOM 1324 C C . GLY A 1 177 ? -4.846 -10.542 3.242 1.00 91.19 177 GLY A C 1
ATOM 1325 O O . GLY A 1 177 ? -4.213 -9.913 2.402 1.00 91.19 177 GLY A O 1
ATOM 1326 N N . ALA A 1 178 ? -5.325 -11.763 2.999 1.00 91.94 178 ALA A N 1
ATOM 1327 C CA . ALA A 1 178 ? -5.188 -12.458 1.723 1.00 91.94 178 ALA A CA 1
ATOM 1328 C C . ALA A 1 178 ? -5.992 -11.766 0.610 1.00 91.94 178 ALA A C 1
ATOM 1330 O O . ALA A 1 178 ? -5.482 -11.554 -0.488 1.00 91.94 178 ALA A O 1
ATOM 1331 N N . LYS A 1 179 ? -7.236 -11.358 0.902 1.00 94.50 179 LYS A N 1
ATOM 1332 C CA . LYS A 1 179 ? -8.085 -10.584 -0.020 1.00 94.50 179 LYS A CA 1
ATOM 1333 C C . LYS A 1 179 ? -7.486 -9.218 -0.332 1.00 94.50 179 LYS A C 1
ATOM 1335 O O . LYS A 1 179 ? -7.517 -8.805 -1.487 1.00 94.50 179 LYS A O 1
ATOM 1340 N N . ALA A 1 180 ? -6.950 -8.550 0.691 1.00 92.06 180 ALA A N 1
ATOM 1341 C CA . ALA A 1 180 ? -6.129 -7.365 0.533 1.00 92.06 180 ALA A CA 1
ATOM 1342 C C . ALA A 1 180 ? -4.987 -7.695 -0.426 1.00 92.06 180 ALA A C 1
ATOM 1344 O O . ALA A 1 180 ? -5.043 -7.274 -1.572 1.00 92.06 180 ALA A O 1
ATOM 1345 N N . PHE A 1 181 ? -4.032 -8.532 -0.029 1.00 89.75 181 PHE A N 1
ATOM 1346 C CA . PHE A 1 181 ? -2.877 -8.908 -0.843 1.00 89.75 181 PHE A CA 1
ATOM 1347 C C . PHE A 1 181 ? -3.229 -9.161 -2.318 1.00 89.75 181 PHE A C 1
ATOM 1349 O O . PHE A 1 181 ? -2.635 -8.543 -3.197 1.00 89.75 181 PHE A O 1
ATOM 1356 N N . LEU A 1 182 ? -4.251 -9.981 -2.587 1.00 91.94 182 LEU A N 1
ATOM 1357 C CA . LEU A 1 182 ? -4.728 -10.277 -3.939 1.00 91.94 182 LEU A CA 1
ATOM 1358 C C . LEU A 1 182 ? -5.230 -9.027 -4.687 1.00 91.94 182 LEU A C 1
ATOM 1360 O O . LEU A 1 182 ? -4.941 -8.853 -5.866 1.00 91.94 182 LEU A O 1
ATOM 1364 N N . GLY A 1 183 ? -5.954 -8.140 -4.005 1.00 92.19 183 GLY A N 1
ATOM 1365 C CA . GLY A 1 183 ? -6.417 -6.861 -4.536 1.00 92.19 183 GLY A CA 1
ATOM 1366 C C . GLY A 1 183 ? -5.280 -5.98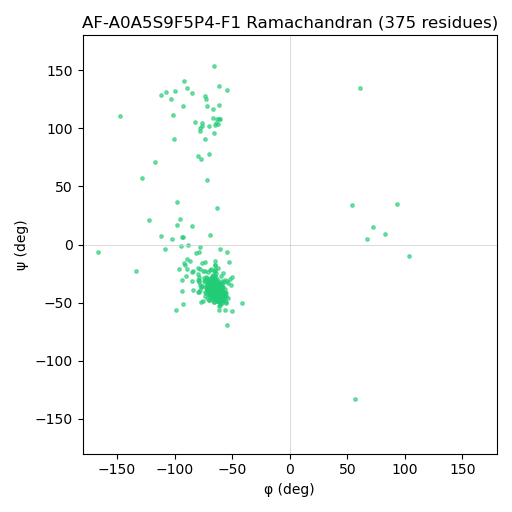1 -5.059 1.00 92.19 183 GLY A C 1
ATOM 1367 O O . GLY A 1 183 ? -5.302 -5.621 -6.235 1.00 92.19 183 GLY A O 1
ATOM 1368 N N . ALA A 1 184 ? -4.261 -5.659 -4.247 1.00 90.88 184 ALA A N 1
ATOM 1369 C CA . ALA A 1 184 ? -3.140 -4.871 -4.789 1.00 90.88 184 ALA A CA 1
ATOM 1370 C C . ALA A 1 184 ? -2.250 -5.676 -5.728 1.00 90.88 184 ALA A C 1
ATOM 1372 O O . ALA A 1 184 ? -1.680 -5.081 -6.638 1.00 90.88 184 ALA A O 1
ATOM 1373 N N . TYR A 1 185 ? -2.159 -6.999 -5.554 1.00 88.50 185 TYR A N 1
ATOM 1374 C CA . TYR A 1 185 ? -1.430 -7.852 -6.486 1.00 88.50 185 TYR A CA 1
ATOM 1375 C C . TYR A 1 185 ? -1.957 -7.654 -7.912 1.00 88.50 185 TYR A C 1
ATOM 1377 O O . TYR A 1 185 ? -1.189 -7.365 -8.826 1.00 88.50 185 TYR A O 1
ATOM 1385 N N . LEU A 1 186 ? -3.280 -7.724 -8.085 1.00 91.94 186 LEU A N 1
ATOM 1386 C CA . LEU A 1 186 ? -3.944 -7.530 -9.375 1.00 91.94 186 LEU A CA 1
ATOM 1387 C C . LEU A 1 186 ? -3.734 -6.120 -9.942 1.00 91.94 186 LEU A C 1
ATOM 1389 O O . LEU A 1 186 ? -3.531 -5.969 -11.144 1.00 91.94 186 LEU A O 1
ATOM 1393 N N . TRP A 1 187 ? -3.744 -5.095 -9.088 1.00 93.12 187 TRP A N 1
ATOM 1394 C CA . TRP A 1 187 ? -3.462 -3.718 -9.502 1.00 93.12 187 TRP A CA 1
ATOM 1395 C C . TRP A 1 187 ? -2.025 -3.537 -9.996 1.00 93.12 187 TRP A C 1
ATOM 1397 O O . TRP A 1 187 ? -1.801 -2.864 -10.998 1.00 93.12 187 TRP A O 1
ATOM 1407 N N . LEU A 1 188 ? -1.053 -4.124 -9.301 1.00 89.69 188 LEU A N 1
ATOM 1408 C CA . LEU A 1 188 ? 0.369 -3.944 -9.585 1.00 89.69 188 LEU A CA 1
ATOM 1409 C C . LEU A 1 188 ? 0.884 -4.879 -10.692 1.00 89.69 188 LEU A C 1
ATOM 1411 O O . LEU A 1 188 ? 1.872 -4.550 -11.342 1.00 89.69 188 LEU A O 1
ATOM 1415 N N . VAL A 1 189 ? 0.218 -6.009 -10.958 1.00 89.25 189 VAL A N 1
ATOM 1416 C CA . VAL A 1 189 ? 0.643 -6.956 -12.004 1.00 89.25 189 VAL A CA 1
ATOM 1417 C C . VAL A 1 189 ? 0.673 -6.300 -13.380 1.00 89.25 189 VAL A C 1
ATOM 1419 O O . VAL A 1 189 ? 1.621 -6.504 -14.130 1.00 89.25 189 VAL A O 1
ATOM 1422 N N . VAL A 1 190 ? -0.331 -5.480 -13.697 1.00 92.00 190 VAL A N 1
ATOM 1423 C CA . VAL A 1 190 ? -0.460 -4.828 -15.006 1.00 92.00 190 VAL A CA 1
ATOM 1424 C C . VAL A 1 190 ? 0.730 -3.903 -15.313 1.00 92.00 190 VAL A C 1
ATOM 1426 O O . VAL A 1 190 ? 1.393 -4.127 -16.328 1.00 92.00 190 VAL A O 1
ATOM 1429 N N . PRO A 1 191 ? 1.070 -2.903 -14.472 1.00 92.00 191 PRO A N 1
ATOM 1430 C CA . PRO A 1 191 ? 2.226 -2.050 -14.736 1.00 92.00 191 PRO A CA 1
ATOM 1431 C C . PRO A 1 191 ? 3.550 -2.818 -14.691 1.00 92.00 191 PRO A C 1
ATOM 1433 O O . PRO A 1 191 ? 4.432 -2.556 -15.509 1.00 92.00 191 PRO A O 1
ATOM 1436 N N . SER A 1 192 ? 3.693 -3.795 -13.787 1.00 88.56 192 SER A N 1
ATOM 1437 C CA . SER A 1 192 ? 4.890 -4.639 -13.726 1.00 88.56 192 SER A CA 1
ATOM 1438 C C . SER A 1 192 ? 5.090 -5.451 -15.004 1.00 88.56 192 SER A C 1
ATOM 1440 O O . SER A 1 192 ? 6.219 -5.571 -15.467 1.00 88.56 192 SER A O 1
ATOM 1442 N N . PHE A 1 193 ? 4.015 -5.965 -15.601 1.00 89.69 193 PHE A N 1
ATOM 1443 C CA . PHE A 1 193 ? 4.080 -6.731 -16.841 1.00 89.69 193 PHE A CA 1
ATOM 1444 C C . PHE A 1 193 ? 4.539 -5.866 -18.021 1.00 89.69 193 PHE A C 1
ATOM 1446 O O . PHE A 1 193 ? 5.446 -6.264 -18.748 1.00 89.69 193 PHE A O 1
ATOM 1453 N N . PHE A 1 194 ? 3.998 -4.650 -18.166 1.00 93.44 194 PHE A N 1
ATOM 1454 C CA . PHE A 1 194 ? 4.443 -3.712 -19.204 1.00 93.44 194 PHE A CA 1
ATOM 1455 C C . PHE A 1 194 ? 5.920 -3.324 -19.059 1.00 93.44 194 PHE A C 1
ATOM 1457 O O . PHE A 1 194 ? 6.653 -3.323 -20.048 1.00 93.44 194 PHE A O 1
ATOM 1464 N N . LEU A 1 195 ? 6.378 -3.051 -17.831 1.00 90.00 195 LEU A N 1
ATOM 1465 C CA . LEU A 1 195 ? 7.788 -2.748 -17.565 1.00 90.00 195 LEU A CA 1
ATOM 1466 C C . LEU A 1 195 ? 8.698 -3.955 -17.830 1.00 90.00 195 LEU A C 1
ATOM 1468 O O . LEU A 1 195 ? 9.759 -3.795 -18.428 1.00 90.00 195 LEU A O 1
ATOM 1472 N N . ALA A 1 196 ? 8.281 -5.159 -17.429 1.00 86.88 196 ALA A N 1
ATOM 1473 C CA . ALA A 1 196 ? 9.045 -6.383 -17.654 1.00 86.88 196 ALA A CA 1
ATOM 1474 C C . ALA A 1 196 ? 9.192 -6.699 -19.151 1.00 86.88 196 ALA A C 1
ATOM 1476 O O . ALA A 1 196 ? 10.291 -7.026 -19.591 1.00 86.88 196 ALA A O 1
ATOM 1477 N N . ILE A 1 197 ? 8.118 -6.541 -19.935 1.00 90.44 197 ILE A N 1
ATOM 1478 C CA . ILE A 1 197 ? 8.148 -6.665 -21.400 1.00 90.44 197 ILE A CA 1
ATOM 1479 C C . ILE A 1 197 ? 9.100 -5.628 -21.999 1.00 90.44 197 ILE A C 1
ATOM 1481 O O . ILE A 1 197 ? 9.998 -5.994 -22.755 1.00 90.44 197 ILE A O 1
ATOM 1485 N N . GLY A 1 198 ? 8.936 -4.349 -21.641 1.00 89.75 198 GLY A N 1
ATOM 1486 C CA . GLY A 1 198 ? 9.777 -3.265 -22.155 1.00 89.75 198 GLY A CA 1
ATOM 1487 C C . GLY A 1 198 ? 11.265 -3.498 -21.887 1.00 89.75 198 GLY A C 1
ATOM 1488 O O . GLY A 1 198 ? 12.090 -3.304 -22.778 1.00 89.75 198 GLY A O 1
ATOM 1489 N N . TRP A 1 199 ? 11.603 -3.993 -20.693 1.00 86.94 199 TRP A N 1
ATOM 1490 C CA . TRP A 1 199 ? 12.976 -4.348 -20.341 1.00 86.94 199 TRP A CA 1
ATOM 1491 C C . TRP A 1 199 ? 13.484 -5.582 -21.088 1.00 86.94 199 TRP A C 1
ATOM 1493 O O . TRP A 1 199 ? 14.585 -5.546 -21.628 1.00 86.94 199 TRP A O 1
ATOM 1503 N N . TYR A 1 200 ? 12.705 -6.669 -21.128 1.00 85.88 200 TYR A N 1
ATOM 1504 C CA . TYR A 1 200 ? 13.123 -7.942 -21.727 1.00 85.88 200 TYR A CA 1
ATOM 1505 C C . TYR A 1 200 ? 13.439 -7.783 -23.212 1.00 85.88 200 TYR A C 1
ATOM 1507 O O . TYR A 1 200 ? 14.534 -8.128 -23.653 1.00 85.88 200 TYR A O 1
ATOM 1515 N N . PHE A 1 201 ? 12.521 -7.174 -23.963 1.00 86.12 201 PHE A N 1
ATOM 1516 C CA . PHE A 1 201 ? 12.744 -6.888 -25.375 1.00 86.12 201 PHE A CA 1
ATOM 1517 C C . PHE A 1 201 ? 13.812 -5.806 -25.573 1.00 86.12 201 PHE A C 1
ATOM 1519 O O . PHE A 1 201 ? 14.642 -5.926 -26.468 1.00 86.12 201 PHE A O 1
ATOM 1526 N N . GLY A 1 202 ? 13.874 -4.792 -24.703 1.00 85.44 202 GLY A N 1
ATOM 1527 C CA . GLY A 1 202 ? 14.933 -3.779 -24.747 1.00 85.44 202 GLY A CA 1
ATOM 1528 C C . GLY A 1 202 ? 16.339 -4.367 -24.586 1.00 85.44 202 GLY A C 1
ATOM 1529 O O . GLY A 1 202 ? 17.270 -3.916 -25.251 1.00 85.44 202 GLY A O 1
ATOM 1530 N N . TRP A 1 203 ? 16.495 -5.393 -23.746 1.00 82.31 203 TRP A N 1
ATOM 1531 C CA . TRP A 1 203 ? 17.766 -6.086 -23.550 1.00 82.31 203 TRP A CA 1
ATOM 1532 C C . TRP A 1 203 ? 18.145 -6.960 -24.749 1.00 82.31 203 TRP A C 1
ATOM 1534 O O . TRP A 1 203 ? 19.276 -6.870 -25.221 1.00 82.31 203 TRP A O 1
ATOM 1544 N N . ILE A 1 204 ? 17.201 -7.748 -25.279 1.00 82.81 204 ILE A N 1
ATOM 1545 C CA . ILE A 1 204 ? 17.434 -8.610 -26.452 1.00 82.81 204 ILE A CA 1
ATOM 1546 C C . ILE A 1 204 ? 17.836 -7.771 -27.671 1.00 82.81 204 ILE A C 1
ATOM 1548 O O . ILE A 1 204 ? 18.860 -8.038 -28.295 1.00 82.81 204 ILE A O 1
ATOM 1552 N N . PHE A 1 205 ? 17.085 -6.70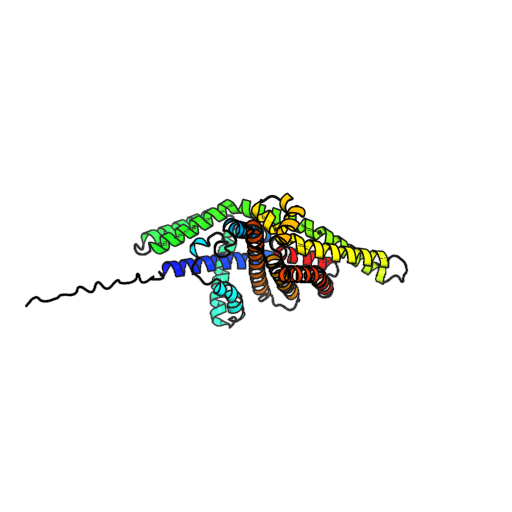6 -27.958 1.00 80.75 205 PHE A N 1
ATOM 1553 C CA . PHE A 1 205 ? 17.302 -5.876 -29.145 1.00 80.75 205 PHE A CA 1
ATOM 1554 C C . PHE A 1 205 ? 18.420 -4.839 -28.986 1.00 80.75 205 PHE A C 1
ATOM 1556 O O . PHE A 1 205 ? 18.795 -4.198 -29.963 1.00 80.75 205 PHE A O 1
ATOM 1563 N N . SER A 1 206 ? 19.002 -4.663 -27.792 1.00 75.69 206 SER A N 1
ATOM 1564 C CA . SER A 1 206 ? 20.148 -3.751 -27.619 1.00 75.69 206 SER A CA 1
ATOM 1565 C C . SER A 1 206 ? 21.395 -4.205 -28.385 1.00 75.69 206 SER A C 1
ATOM 1567 O O . SER A 1 206 ? 22.255 -3.378 -28.685 1.00 75.69 206 SER A O 1
ATOM 1569 N N . PHE A 1 207 ? 21.504 -5.497 -28.707 1.00 74.12 207 PHE A N 1
ATOM 1570 C CA . PHE A 1 207 ? 22.649 -6.054 -29.431 1.00 74.12 207 PHE A CA 1
ATOM 1571 C C . PHE A 1 207 ? 22.466 -6.069 -30.955 1.00 74.12 207 PHE A C 1
ATOM 1573 O O . PHE A 1 207 ? 23.459 -6.125 -31.682 1.00 74.12 207 PHE A O 1
ATOM 1580 N N . GLU A 1 208 ? 21.234 -5.947 -31.453 1.00 72.56 208 GLU A N 1
AT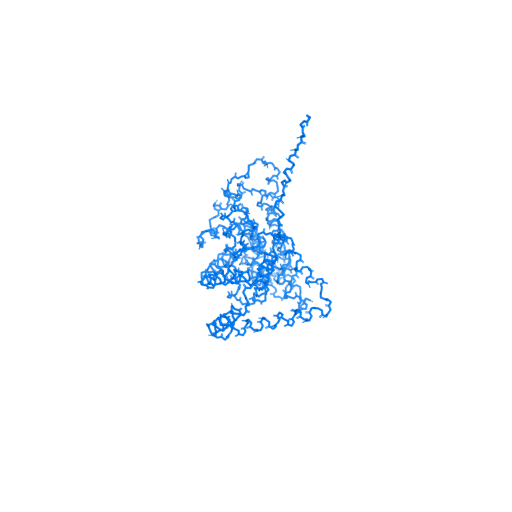OM 1581 C CA . GLU A 1 208 ? 20.935 -5.903 -32.886 1.00 72.56 208 GLU A CA 1
ATOM 1582 C C . GLU A 1 208 ? 20.673 -4.453 -33.325 1.00 72.56 208 GLU A C 1
ATOM 1584 O O . GLU A 1 208 ? 19.711 -3.796 -32.930 1.00 72.56 208 GLU A O 1
ATOM 1589 N N . ARG A 1 209 ? 21.587 -3.894 -34.127 1.00 55.91 209 ARG A N 1
ATOM 1590 C CA . ARG A 1 209 ? 21.508 -2.508 -34.610 1.00 55.91 209 ARG A CA 1
ATOM 1591 C C . ARG A 1 209 ? 20.270 -2.285 -35.502 1.00 55.91 209 ARG A C 1
ATOM 1593 O O . ARG A 1 209 ? 20.324 -2.623 -36.674 1.00 55.91 209 ARG A O 1
ATOM 1600 N N . LEU A 1 210 ? 19.279 -1.561 -34.960 1.00 58.50 210 LEU A N 1
ATOM 1601 C CA . LEU A 1 210 ? 18.280 -0.694 -35.627 1.00 58.50 210 LEU A CA 1
ATOM 1602 C C . LEU A 1 210 ? 17.325 -1.362 -36.655 1.00 58.50 210 LEU A C 1
ATOM 1604 O O . LEU A 1 210 ? 17.735 -2.018 -37.597 1.00 58.50 210 LEU A O 1
ATOM 1608 N N . THR A 1 211 ? 16.010 -1.111 -36.659 1.00 63.12 211 THR A N 1
ATOM 1609 C CA . THR A 1 211 ? 15.452 0.220 -37.004 1.00 63.12 211 THR A CA 1
ATOM 1610 C C . THR A 1 211 ? 13.963 0.412 -36.653 1.00 63.12 211 THR A C 1
ATOM 1612 O O . THR A 1 211 ? 13.487 1.537 -36.744 1.00 63.12 211 THR A O 1
ATOM 1615 N N . TYR A 1 212 ? 13.224 -0.605 -36.191 1.00 62.56 212 TYR A N 1
ATOM 1616 C CA . TYR A 1 212 ? 11.783 -0.457 -35.880 1.00 62.56 212 TYR A CA 1
ATOM 1617 C C . TYR A 1 212 ? 11.353 -1.048 -34.528 1.00 62.56 212 TYR A C 1
ATOM 1619 O O . TYR A 1 212 ? 10.381 -0.590 -33.927 1.00 62.56 212 TYR A O 1
ATOM 1627 N N . GLU A 1 213 ? 12.107 -2.003 -33.984 1.00 71.25 213 GLU A N 1
ATOM 1628 C CA . GLU A 1 213 ? 11.711 -2.723 -32.766 1.00 71.25 213 GLU A CA 1
ATOM 1629 C C . GLU A 1 213 ? 11.989 -1.936 -31.472 1.00 71.25 213 GLU A C 1
ATOM 1631 O O . GLU A 1 213 ? 11.309 -2.134 -30.463 1.00 71.25 213 GLU A O 1
ATOM 1636 N N . MET A 1 214 ? 12.883 -0.934 -31.507 1.00 76.62 214 MET A N 1
ATOM 1637 C CA . MET A 1 214 ? 13.100 -0.032 -30.363 1.00 76.62 214 MET A CA 1
ATOM 1638 C C . MET A 1 214 ? 11.852 0.784 -30.003 1.00 76.62 214 MET A C 1
ATOM 1640 O O . MET A 1 214 ? 11.615 1.059 -28.825 1.00 76.62 214 MET A O 1
ATOM 1644 N N . SER A 1 215 ? 11.030 1.154 -30.991 1.00 85.69 215 SER A N 1
ATOM 1645 C CA . SER A 1 215 ? 9.811 1.933 -30.751 1.00 85.69 215 SER A CA 1
ATOM 1646 C C . SER A 1 215 ? 8.815 1.171 -29.876 1.00 85.69 215 SER A C 1
ATOM 1648 O O . SER A 1 215 ? 8.172 1.772 -29.015 1.00 85.69 215 SER A O 1
ATOM 1650 N N . PHE A 1 216 ? 8.732 -0.153 -30.034 1.00 87.88 216 PHE A N 1
ATOM 1651 C CA . PHE A 1 216 ? 7.862 -1.002 -29.224 1.00 87.88 216 PHE A CA 1
ATOM 1652 C C . PHE A 1 216 ? 8.333 -1.085 -27.764 1.00 87.88 216 PHE A C 1
ATOM 1654 O O . PHE A 1 216 ? 7.526 -0.915 -26.848 1.00 87.88 216 PHE A O 1
ATOM 1661 N N . CYS A 1 217 ? 9.636 -1.265 -27.527 1.00 89.50 217 CYS A N 1
ATOM 1662 C CA . CYS A 1 217 ? 10.202 -1.326 -26.173 1.00 89.50 217 CYS A CA 1
ATOM 1663 C C . CYS A 1 217 ? 9.990 -0.019 -25.398 1.00 89.50 217 CYS A C 1
ATOM 1665 O O . CYS A 1 217 ? 9.594 -0.035 -24.226 1.00 89.50 217 CYS A O 1
ATOM 1667 N N . VAL A 1 218 ? 10.209 1.122 -26.062 1.00 90.19 218 VAL A N 1
ATOM 1668 C CA . VAL A 1 218 ? 9.960 2.447 -25.479 1.00 90.19 218 VAL A CA 1
ATOM 1669 C C . VAL A 1 218 ? 8.474 2.620 -25.176 1.00 90.19 218 VAL A C 1
ATOM 1671 O O . VAL A 1 218 ? 8.131 3.024 -24.066 1.00 90.19 218 VAL A O 1
ATOM 1674 N N . LEU A 1 219 ? 7.586 2.252 -26.106 1.00 93.94 219 LEU A N 1
ATOM 1675 C CA . LEU A 1 219 ? 6.140 2.338 -25.900 1.00 93.94 219 LEU A CA 1
ATOM 1676 C C . LEU A 1 219 ? 5.685 1.508 -24.691 1.00 93.94 219 LEU A C 1
ATOM 1678 O O . LEU A 1 219 ? 4.969 2.027 -23.836 1.00 93.94 219 LEU A O 1
ATOM 1682 N N . MET A 1 220 ? 6.137 0.256 -24.574 1.00 94.38 220 MET A N 1
ATOM 1683 C CA . MET A 1 220 ? 5.792 -0.616 -23.443 1.00 94.38 220 MET A CA 1
ATOM 1684 C C . MET A 1 220 ? 6.327 -0.081 -22.115 1.00 94.38 220 MET A C 1
ATOM 1686 O O . MET A 1 220 ? 5.614 -0.089 -21.112 1.00 94.38 220 MET A O 1
ATOM 1690 N N . THR A 1 221 ? 7.541 0.473 -22.111 1.00 91.38 221 THR A N 1
ATOM 1691 C CA . THR A 1 221 ? 8.110 1.108 -20.916 1.00 91.38 221 THR A CA 1
ATOM 1692 C C . THR A 1 221 ? 7.305 2.343 -20.507 1.00 91.38 221 THR A C 1
ATOM 1694 O O . THR A 1 221 ? 6.958 2.484 -19.336 1.00 91.38 221 THR A O 1
ATOM 1697 N N . VAL A 1 222 ? 6.938 3.210 -21.457 1.00 93.25 222 VAL A N 1
ATOM 1698 C CA . VAL A 1 222 ? 6.105 4.398 -21.198 1.00 93.25 222 VAL A CA 1
ATOM 1699 C C . VAL A 1 222 ? 4.720 4.002 -20.679 1.00 93.25 222 VAL A C 1
ATOM 1701 O O . VAL A 1 222 ? 4.249 4.585 -19.701 1.00 93.25 222 VAL A O 1
ATOM 1704 N N . LEU A 1 223 ? 4.087 2.980 -21.264 1.00 95.19 223 LEU A N 1
ATOM 1705 C CA . LEU A 1 223 ? 2.814 2.438 -20.779 1.00 95.19 223 LEU A CA 1
ATOM 1706 C C . LEU A 1 223 ? 2.944 1.859 -19.364 1.00 95.19 223 LEU A C 1
ATOM 1708 O O . LEU A 1 223 ? 2.071 2.092 -18.526 1.00 95.19 223 LEU A O 1
ATOM 1712 N N . GLY A 1 224 ? 4.042 1.165 -19.064 1.00 92.88 224 GLY A N 1
ATOM 1713 C CA . GLY A 1 224 ? 4.355 0.656 -17.729 1.00 92.88 224 GLY A CA 1
ATOM 1714 C C . GLY A 1 224 ? 4.529 1.769 -16.695 1.00 92.88 224 GLY A C 1
ATOM 1715 O O . GLY A 1 224 ? 3.897 1.740 -15.643 1.00 92.88 224 GLY A O 1
ATOM 1716 N N . VAL A 1 225 ? 5.305 2.805 -17.019 1.00 91.94 225 VAL A N 1
ATOM 1717 C CA . VAL A 1 225 ? 5.497 4.002 -16.180 1.00 91.94 225 VAL A CA 1
ATOM 1718 C C . VAL A 1 225 ? 4.165 4.709 -15.920 1.00 91.94 225 VAL A C 1
ATOM 1720 O O . VAL A 1 225 ? 3.838 5.025 -14.774 1.00 91.94 225 VAL A O 1
ATOM 1723 N N . PHE A 1 226 ? 3.369 4.930 -16.969 1.00 94.31 226 PHE A N 1
ATOM 1724 C CA . PHE A 1 226 ? 2.096 5.638 -16.867 1.00 94.31 226 PHE A CA 1
ATOM 1725 C C . PHE A 1 226 ? 1.062 4.846 -16.060 1.00 94.31 226 PHE A C 1
ATOM 1727 O O . PHE A 1 226 ? 0.404 5.395 -15.172 1.00 94.31 226 PHE A O 1
ATOM 1734 N N . SER A 1 227 ? 0.943 3.543 -16.322 1.00 94.31 227 SER A N 1
ATOM 1735 C CA . SER A 1 227 ? 0.071 2.662 -15.543 1.00 94.31 227 SER A CA 1
ATOM 1736 C C . SER A 1 227 ? 0.526 2.575 -14.084 1.00 94.31 227 SER A C 1
ATOM 1738 O O . SER A 1 227 ? -0.321 2.651 -13.197 1.00 94.31 227 SER A O 1
ATOM 1740 N N . PHE A 1 228 ? 1.833 2.537 -13.802 1.00 91.50 228 PHE A N 1
ATOM 1741 C CA . PHE A 1 228 ? 2.345 2.532 -12.430 1.00 91.50 228 PHE A CA 1
ATOM 1742 C C . PHE A 1 228 ? 1.988 3.821 -11.681 1.00 91.50 228 PHE A C 1
ATOM 1744 O O . PHE A 1 228 ? 1.467 3.763 -10.567 1.00 91.50 228 PHE A O 1
ATOM 1751 N N . GLY A 1 229 ? 2.202 4.988 -12.297 1.00 92.31 229 GLY A N 1
ATOM 1752 C CA . GLY A 1 229 ? 1.804 6.276 -11.721 1.00 92.31 229 GLY A CA 1
ATOM 1753 C C . GLY A 1 229 ? 0.297 6.352 -11.453 1.00 92.31 229 GLY A C 1
ATOM 1754 O O . GLY A 1 229 ? -0.136 6.824 -10.399 1.00 92.31 229 GLY A O 1
ATOM 1755 N N . TRP A 1 230 ? -0.514 5.800 -12.361 1.00 94.19 230 TRP A N 1
ATOM 1756 C CA . TRP A 1 230 ? -1.955 5.680 -12.161 1.00 94.19 230 TRP A CA 1
ATOM 1757 C C . TRP A 1 230 ? -2.307 4.808 -10.947 1.00 94.19 230 TRP A C 1
ATOM 1759 O O . TRP A 1 230 ? -3.127 5.221 -10.120 1.00 94.19 230 TRP A O 1
ATOM 1769 N N . VAL A 1 231 ? -1.682 3.633 -10.812 1.00 93.38 231 VAL A N 1
ATOM 1770 C CA . VAL A 1 231 ? -1.893 2.723 -9.675 1.00 93.38 231 VAL A CA 1
ATOM 1771 C C . VAL A 1 231 ? -1.449 3.369 -8.365 1.00 93.38 231 VAL A C 1
ATOM 1773 O O . VAL A 1 231 ? -2.225 3.372 -7.414 1.00 93.38 231 VAL A O 1
ATOM 1776 N N . ALA A 1 232 ? -0.267 3.987 -8.315 1.00 91.56 232 ALA A N 1
ATOM 1777 C CA . ALA A 1 232 ? 0.282 4.610 -7.107 1.00 91.56 232 ALA A CA 1
ATOM 1778 C C . ALA A 1 232 ? -0.645 5.682 -6.503 1.00 91.56 232 ALA A C 1
ATOM 1780 O O . ALA A 1 232 ? -0.717 5.838 -5.286 1.00 91.56 232 ALA A O 1
ATOM 1781 N N . ILE A 1 233 ? -1.401 6.386 -7.348 1.00 93.12 233 ILE A N 1
ATOM 1782 C CA . ILE A 1 233 ? -2.403 7.374 -6.931 1.00 93.12 233 ILE A CA 1
ATOM 1783 C C . ILE A 1 233 ? -3.666 6.681 -6.392 1.00 93.12 233 ILE A C 1
ATOM 1785 O O . ILE A 1 233 ? -4.182 7.039 -5.332 1.00 93.12 233 ILE A O 1
ATOM 1789 N N . HIS A 1 234 ? -4.214 5.700 -7.105 1.00 93.75 234 HIS A N 1
ATOM 1790 C CA . HIS A 1 234 ? -5.538 5.160 -6.771 1.00 93.75 234 HIS A CA 1
ATOM 1791 C C . HIS A 1 234 ? -5.499 4.073 -5.694 1.00 93.75 234 HIS A C 1
ATOM 1793 O O . HIS A 1 234 ? -6.448 3.942 -4.914 1.00 93.75 234 HIS A O 1
ATOM 1799 N N . LEU A 1 235 ? -4.417 3.302 -5.639 1.00 93.38 235 LEU A N 1
ATOM 1800 C CA . LEU A 1 235 ? -4.320 2.096 -4.830 1.00 93.38 235 LEU A CA 1
ATOM 1801 C C . LEU A 1 235 ? -4.451 2.363 -3.319 1.00 93.38 235 LEU A C 1
ATOM 1803 O O . LEU A 1 235 ? -5.307 1.719 -2.712 1.00 93.38 235 LEU A O 1
ATOM 1807 N N . PRO A 1 236 ? -3.762 3.349 -2.708 1.00 93.12 236 PRO A N 1
ATOM 1808 C CA . PRO A 1 236 ? -3.841 3.546 -1.257 1.00 93.12 236 PRO A 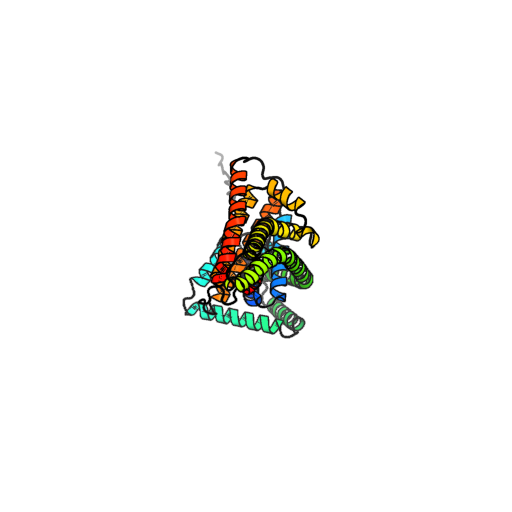CA 1
ATOM 1809 C C . PRO A 1 236 ? -5.233 3.953 -0.749 1.00 93.12 236 PRO A C 1
ATOM 1811 O O . PRO A 1 236 ? -5.644 3.602 0.353 1.00 93.12 236 PRO A O 1
ATOM 1814 N N . LEU A 1 237 ? -6.013 4.684 -1.553 1.00 93.62 237 LEU A N 1
ATOM 1815 C CA . LEU A 1 237 ? -7.393 5.007 -1.175 1.00 93.62 237 LEU A CA 1
ATOM 1816 C C . LEU A 1 237 ? -8.338 3.825 -1.429 1.00 93.62 237 LEU A C 1
ATOM 1818 O O . LEU A 1 237 ? -9.312 3.638 -0.699 1.00 93.62 237 LEU A O 1
ATOM 1822 N N . SER A 1 238 ? -8.033 3.003 -2.435 1.00 95.12 238 SER A N 1
ATOM 1823 C CA . SER A 1 238 ? -8.762 1.762 -2.712 1.00 95.12 238 SER A CA 1
ATOM 1824 C C . SER A 1 238 ? -8.588 0.746 -1.577 1.00 95.12 238 SER A C 1
ATOM 1826 O O . SER A 1 238 ? -9.547 0.058 -1.230 1.00 95.12 238 SER A O 1
ATOM 1828 N N . THR A 1 239 ? -7.411 0.690 -0.938 1.00 93.75 239 THR A N 1
ATOM 1829 C CA . THR A 1 239 ? -7.164 -0.173 0.233 1.00 93.75 239 THR A CA 1
ATOM 1830 C C . THR A 1 239 ? -7.966 0.295 1.449 1.00 93.75 239 THR A C 1
ATOM 1832 O O . THR A 1 239 ? -8.562 -0.530 2.141 1.00 93.75 239 THR A O 1
ATOM 1835 N N . ALA A 1 240 ? -8.094 1.611 1.659 1.00 94.31 240 ALA A N 1
ATOM 1836 C CA . ALA A 1 240 ? -8.968 2.173 2.691 1.00 94.31 240 ALA A CA 1
ATOM 1837 C C . ALA A 1 240 ? -10.456 1.873 2.426 1.00 94.31 240 ALA A C 1
ATOM 1839 O O . ALA A 1 240 ? -11.190 1.495 3.340 1.00 94.31 240 ALA A O 1
ATOM 1840 N N . HIS A 1 241 ? -10.896 1.967 1.168 1.00 95.44 241 HIS A N 1
ATOM 1841 C CA . HIS A 1 241 ? -12.259 1.609 0.768 1.00 95.44 241 HIS A CA 1
ATOM 1842 C C . HIS A 1 241 ? -12.554 0.116 0.976 1.00 95.44 241 HIS A C 1
ATOM 1844 O O . HIS A 1 241 ? -13.626 -0.249 1.474 1.00 95.44 241 HIS A O 1
ATOM 1850 N N . PHE A 1 242 ? -11.588 -0.749 0.653 1.00 95.75 242 PHE A N 1
ATOM 1851 C CA . PHE A 1 242 ? -11.653 -2.173 0.959 1.00 95.75 242 PHE A CA 1
ATOM 1852 C C . PHE A 1 242 ? -11.720 -2.432 2.463 1.00 95.75 242 PHE A C 1
ATOM 1854 O O . PHE A 1 242 ? -12.529 -3.251 2.887 1.00 95.75 242 PHE A O 1
ATOM 1861 N N . ALA A 1 243 ? -10.927 -1.729 3.274 1.00 94.19 243 ALA A N 1
ATOM 1862 C CA . ALA A 1 243 ? -10.929 -1.922 4.720 1.00 94.19 243 ALA A CA 1
ATOM 1863 C C . ALA A 1 243 ? -12.307 -1.677 5.351 1.00 94.19 243 ALA A C 1
ATOM 1865 O O . ALA A 1 243 ? -12.675 -2.356 6.309 1.00 94.19 243 ALA A O 1
ATOM 1866 N N . MET A 1 244 ? -13.097 -0.771 4.771 1.00 94.81 244 MET A N 1
ATOM 1867 C CA . MET A 1 244 ? -14.479 -0.536 5.189 1.00 94.81 244 MET A CA 1
ATOM 1868 C C . MET A 1 244 ? -15.444 -1.645 4.776 1.00 94.81 244 MET A C 1
ATOM 1870 O O . MET A 1 244 ? -16.269 -2.065 5.584 1.00 94.81 244 MET A O 1
ATOM 1874 N N . HIS A 1 245 ? -15.356 -2.123 3.534 1.00 94.81 245 HIS A N 1
ATOM 1875 C CA . HIS A 1 245 ? -16.369 -3.019 2.964 1.00 94.81 245 HIS A CA 1
ATOM 1876 C C . HIS A 1 245 ? -16.016 -4.511 3.054 1.00 94.81 245 HIS A C 1
ATOM 1878 O O . HIS A 1 245 ? -16.898 -5.355 2.932 1.00 94.81 245 HIS A O 1
ATOM 1884 N N . GLY A 1 246 ? -14.739 -4.865 3.216 1.00 92.69 246 GLY A N 1
ATOM 1885 C CA . GLY A 1 246 ? -14.243 -6.247 3.263 1.00 92.69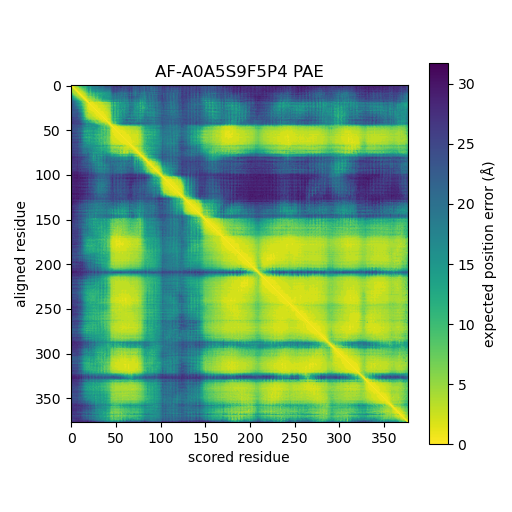 246 GLY A CA 1
ATOM 1886 C C . GLY A 1 246 ? -14.354 -7.035 1.946 1.00 92.69 246 GLY A C 1
ATOM 1887 O O . GLY A 1 246 ? -14.028 -8.226 1.909 1.00 92.69 246 GLY A O 1
ATOM 1888 N N . ASN A 1 247 ? -14.795 -6.393 0.859 1.00 94.19 247 ASN A N 1
ATOM 1889 C CA . ASN A 1 247 ? -15.072 -7.022 -0.433 1.00 94.19 247 ASN A CA 1
ATOM 1890 C C . ASN A 1 247 ? -14.020 -6.653 -1.481 1.00 94.19 247 ASN A C 1
ATOM 1892 O O . ASN A 1 247 ? -13.765 -5.476 -1.710 1.00 94.19 247 ASN A O 1
ATOM 1896 N N . ILE A 1 248 ? -13.475 -7.642 -2.201 1.00 93.69 248 ILE A N 1
ATOM 1897 C CA . ILE A 1 248 ? -12.426 -7.404 -3.214 1.00 93.69 248 ILE A CA 1
ATOM 1898 C C . ILE A 1 248 ? -12.898 -6.446 -4.320 1.00 93.69 248 ILE A C 1
ATOM 1900 O O . ILE A 1 248 ? -12.124 -5.614 -4.777 1.00 93.69 248 ILE A O 1
ATOM 1904 N N . LYS A 1 249 ? -14.179 -6.499 -4.714 1.00 94.56 249 LYS A N 1
ATOM 1905 C CA . LYS A 1 249 ? -14.742 -5.598 -5.739 1.00 94.56 249 LYS A CA 1
ATOM 1906 C C . LYS A 1 249 ? -14.560 -4.115 -5.385 1.00 94.56 249 LYS A C 1
ATOM 1908 O O . LYS A 1 249 ? -14.366 -3.300 -6.280 1.00 94.56 249 LYS A O 1
ATOM 1913 N N . SER A 1 250 ? -14.538 -3.778 -4.094 1.00 92.94 250 SER A N 1
ATOM 1914 C CA . SER A 1 250 ? -14.328 -2.413 -3.607 1.00 92.94 250 SER A CA 1
ATOM 1915 C C . SER A 1 250 ? -12.936 -1.857 -3.942 1.00 92.94 250 SER A C 1
ATOM 1917 O O . SER A 1 250 ? -12.795 -0.638 -4.010 1.00 92.94 250 SER A O 1
ATOM 1919 N N . PHE A 1 251 ? -11.930 -2.701 -4.216 1.00 92.06 251 PHE A N 1
ATOM 1920 C CA . PHE A 1 251 ? -10.619 -2.240 -4.702 1.00 92.06 251 PHE A CA 1
ATOM 1921 C C . PHE A 1 251 ? -10.665 -1.629 -6.098 1.00 92.06 251 PHE A C 1
ATOM 1923 O O . PHE A 1 251 ? -9.789 -0.845 -6.447 1.00 92.06 251 PHE A O 1
ATOM 1930 N N . PHE A 1 252 ? -11.635 -2.030 -6.916 1.00 94.69 252 PHE A N 1
ATOM 1931 C CA . PHE A 1 252 ? -11.705 -1.643 -8.323 1.00 94.69 252 PHE A CA 1
ATOM 1932 C C . PHE A 1 252 ? -12.735 -0.536 -8.574 1.00 94.69 252 PHE A C 1
ATOM 1934 O O . PHE A 1 252 ? -12.934 -0.127 -9.717 1.00 94.69 252 PHE A O 1
ATOM 1941 N N . ASP A 1 253 ? -13.363 -0.000 -7.522 1.00 95.88 253 ASP A N 1
ATOM 1942 C CA . ASP A 1 253 ? -14.291 1.125 -7.638 1.00 95.88 253 ASP A CA 1
ATOM 1943 C C . ASP A 1 253 ? -13.544 2.465 -7.752 1.00 95.88 253 ASP A C 1
ATOM 1945 O O . ASP A 1 253 ? -13.434 3.275 -6.826 1.00 95.88 253 ASP A O 1
ATOM 1949 N N . ILE A 1 254 ? -13.009 2.700 -8.947 1.00 94.88 254 ILE A N 1
ATOM 1950 C CA . ILE A 1 254 ? -12.251 3.907 -9.284 1.00 94.88 254 ILE A CA 1
ATOM 1951 C C . ILE A 1 254 ? -13.143 5.156 -9.210 1.00 94.88 254 ILE A C 1
ATOM 1953 O O . ILE A 1 254 ? -12.668 6.246 -8.873 1.00 94.88 254 ILE A O 1
ATOM 1957 N N . SER A 1 255 ? -14.433 5.024 -9.523 1.00 95.44 255 SER A N 1
ATOM 1958 C CA . SER A 1 255 ? -15.390 6.134 -9.493 1.00 95.44 255 SER A CA 1
ATOM 1959 C C . SER A 1 255 ? -15.564 6.664 -8.074 1.00 95.44 255 SER A C 1
ATOM 1961 O O . SER A 1 255 ? -15.504 7.880 -7.851 1.00 95.44 255 SER A O 1
ATOM 1963 N N . PHE A 1 256 ? -15.684 5.757 -7.103 1.00 93.62 256 PHE A N 1
ATOM 1964 C CA . PHE A 1 256 ? -15.735 6.100 -5.690 1.00 93.62 256 PHE A CA 1
ATOM 1965 C C . PHE A 1 256 ? -14.457 6.807 -5.228 1.00 93.62 256 PHE A C 1
ATOM 1967 O O . PHE A 1 256 ? -14.527 7.882 -4.619 1.00 93.62 256 PHE A O 1
ATOM 1974 N N . VAL A 1 257 ? -13.291 6.259 -5.580 1.00 93.88 257 VAL A N 1
ATOM 1975 C CA . VAL A 1 257 ? -11.974 6.827 -5.246 1.00 93.88 257 VAL A CA 1
ATOM 1976 C C . VAL A 1 257 ? -11.837 8.246 -5.803 1.00 93.88 257 VAL A C 1
ATOM 1978 O O . VAL A 1 257 ? -11.517 9.177 -5.064 1.00 93.88 257 VAL A O 1
ATOM 1981 N N . LYS A 1 258 ? -12.175 8.465 -7.080 1.00 93.75 258 LYS A N 1
ATOM 1982 C CA . LYS A 1 258 ? -12.137 9.795 -7.714 1.00 93.75 258 LYS A CA 1
ATOM 1983 C C . LYS A 1 258 ? -13.042 10.803 -7.006 1.00 93.75 258 LYS A C 1
ATOM 1985 O O . LYS A 1 258 ? -12.645 11.958 -6.841 1.00 93.75 258 LYS A O 1
ATOM 1990 N N . LYS A 1 259 ? -14.240 10.388 -6.577 1.00 92.38 259 LYS A N 1
ATOM 1991 C CA . LYS A 1 259 ? -15.159 11.246 -5.814 1.00 92.38 259 LYS A CA 1
ATOM 1992 C C . LYS A 1 259 ? -14.552 11.642 -4.466 1.00 92.38 259 LYS A C 1
ATOM 1994 O O . LYS A 1 259 ? -14.626 12.813 -4.110 1.00 92.38 259 LYS A O 1
ATOM 1999 N N . HIS A 1 260 ? -13.905 10.716 -3.759 1.00 91.31 260 HIS A N 1
ATOM 2000 C CA . HIS A 1 260 ? -13.296 10.983 -2.450 1.00 91.31 260 HIS A CA 1
ATOM 2001 C C . HIS A 1 260 ? -12.051 11.869 -2.544 1.00 91.31 260 HIS A C 1
ATOM 2003 O O . HIS A 1 260 ? -11.923 12.811 -1.767 1.00 91.31 260 HIS A O 1
ATOM 2009 N N . ILE A 1 261 ? -11.205 11.673 -3.561 1.00 91.19 261 ILE A N 1
ATOM 2010 C CA . ILE A 1 261 ? -10.055 12.557 -3.828 1.00 91.19 261 ILE A CA 1
ATOM 2011 C C . ILE A 1 261 ? -10.508 14.009 -4.044 1.00 91.19 261 ILE A C 1
ATOM 2013 O O . ILE A 1 261 ? -9.827 14.944 -3.630 1.00 91.19 261 ILE A O 1
ATOM 2017 N N . ARG A 1 262 ? -11.659 14.220 -4.696 1.00 89.56 262 ARG A N 1
ATOM 2018 C CA . ARG A 1 262 ? -12.210 15.568 -4.917 1.00 89.56 262 ARG A CA 1
ATOM 2019 C C . ARG A 1 262 ? -12.764 16.208 -3.646 1.00 89.56 262 ARG A C 1
ATOM 2021 O O . ARG A 1 262 ? -12.766 17.432 -3.572 1.00 89.56 262 ARG A O 1
ATOM 2028 N N . LYS A 1 263 ? -13.238 15.407 -2.688 1.00 88.50 263 LYS A N 1
ATOM 2029 C CA . LYS A 1 263 ? -13.763 15.898 -1.408 1.00 88.50 263 LYS A CA 1
ATOM 2030 C C . LYS A 1 263 ? -12.652 16.320 -0.446 1.00 88.50 263 LYS A C 1
ATOM 2032 O O . LYS A 1 263 ? -12.841 17.296 0.260 1.00 88.50 263 LYS A O 1
ATOM 2037 N N . ALA A 1 264 ? -11.519 15.614 -0.446 1.00 88.69 264 ALA A N 1
ATOM 2038 C CA . ALA A 1 264 ? -10.419 15.835 0.496 1.00 88.69 264 ALA A CA 1
ATOM 2039 C C . ALA A 1 264 ? -9.046 16.018 -0.197 1.00 88.69 264 ALA A C 1
ATOM 2041 O O . ALA A 1 264 ? -8.125 15.220 0.018 1.00 88.69 264 ALA A O 1
ATOM 2042 N N . PRO A 1 265 ? -8.890 17.004 -1.105 1.00 89.00 265 PRO A N 1
ATOM 2043 C CA . PRO A 1 265 ? -7.728 17.091 -1.988 1.00 89.00 265 PRO A CA 1
ATOM 2044 C C . PRO A 1 265 ? -6.412 17.390 -1.257 1.00 89.00 265 PRO A C 1
ATOM 2046 O O . PRO A 1 265 ? -5.368 16.894 -1.684 1.00 89.00 265 PRO A O 1
ATOM 2049 N N . LEU A 1 266 ? -6.439 18.183 -0.179 1.00 86.75 266 LEU A N 1
ATOM 2050 C CA . LEU A 1 266 ? -5.224 18.554 0.552 1.00 86.75 266 LEU A CA 1
ATOM 2051 C C . LEU A 1 266 ? -4.760 17.407 1.436 1.00 86.75 266 LEU A C 1
ATOM 2053 O O . LEU A 1 266 ? -3.598 17.006 1.351 1.00 86.75 266 LEU A O 1
ATOM 2057 N N . SER A 1 267 ? -5.681 16.843 2.220 1.00 88.00 267 SER A N 1
ATOM 2058 C CA . SER A 1 267 ? -5.404 15.685 3.069 1.00 88.00 267 SER A CA 1
ATOM 2059 C C . SER A 1 267 ? -4.845 14.530 2.233 1.00 88.00 267 SER A C 1
ATOM 2061 O O . SER A 1 267 ? -3.817 13.948 2.574 1.00 88.00 267 SER A O 1
ATOM 2063 N N . TYR A 1 268 ? -5.456 14.266 1.074 1.00 91.19 268 TYR A N 1
ATOM 2064 C CA . TYR A 1 268 ? -4.966 13.279 0.119 1.00 91.19 268 TYR A CA 1
ATOM 2065 C C . TYR A 1 268 ? -3.564 13.617 -0.416 1.00 91.19 268 TYR A C 1
ATOM 2067 O O . TYR A 1 268 ? -2.689 12.755 -0.423 1.00 91.19 268 TYR A O 1
ATOM 2075 N N . GLY A 1 269 ? -3.328 14.856 -0.863 1.00 89.62 269 GLY A N 1
ATOM 2076 C CA . GLY A 1 269 ? -2.040 15.261 -1.434 1.00 89.62 269 GLY A CA 1
ATOM 2077 C C . GLY A 1 269 ? -0.877 15.121 -0.446 1.00 89.62 269 GLY A C 1
ATOM 2078 O O . GLY A 1 269 ? 0.174 14.596 -0.812 1.00 89.62 269 GLY A O 1
ATOM 2079 N N . LEU A 1 270 ? -1.081 15.525 0.813 1.00 88.06 270 LEU A N 1
ATOM 2080 C CA . LEU A 1 270 ? -0.077 15.399 1.874 1.00 88.06 270 LEU A CA 1
ATOM 2081 C C . LEU A 1 270 ? 0.247 13.940 2.191 1.00 88.06 270 LEU A C 1
ATOM 2083 O O . LEU A 1 270 ? 1.418 13.573 2.259 1.00 88.06 270 LEU A O 1
ATOM 2087 N N . VAL A 1 271 ? -0.776 13.096 2.354 1.00 90.88 271 VAL A N 1
ATOM 2088 C CA . VAL A 1 271 ? -0.563 11.675 2.661 1.00 90.88 271 VAL A CA 1
ATOM 2089 C C . VAL A 1 271 ? 0.058 10.941 1.473 1.00 90.88 271 VAL A C 1
ATOM 2091 O O . VAL A 1 271 ? 0.905 10.072 1.677 1.00 90.88 271 VAL A O 1
ATOM 2094 N N . LEU A 1 272 ? -0.267 11.327 0.236 1.00 90.81 272 LEU A N 1
ATOM 2095 C CA . LEU A 1 272 ? 0.385 10.791 -0.958 1.00 90.81 272 LEU A CA 1
ATOM 2096 C C . LEU A 1 272 ? 1.878 11.145 -0.995 1.00 90.81 272 LEU A C 1
ATOM 2098 O O . LEU A 1 272 ? 2.700 10.250 -1.172 1.00 90.81 272 LEU A O 1
ATOM 2102 N N . LEU A 1 273 ? 2.246 12.413 -0.771 1.00 88.00 273 LEU A N 1
ATOM 2103 C CA . LEU A 1 273 ? 3.653 12.834 -0.693 1.00 88.00 273 LEU A CA 1
ATOM 2104 C C . LEU A 1 273 ? 4.401 12.113 0.431 1.00 88.00 273 LEU A C 1
ATOM 2106 O O . LEU A 1 273 ? 5.512 11.628 0.222 1.00 88.00 273 LEU A O 1
ATOM 2110 N N . PHE A 1 274 ? 3.770 11.985 1.598 1.00 87.06 274 PHE A N 1
ATOM 2111 C CA . PHE A 1 274 ? 4.323 11.227 2.713 1.00 87.06 274 PHE A CA 1
ATOM 2112 C C . PHE A 1 274 ? 4.527 9.751 2.349 1.00 87.06 274 PHE A C 1
ATOM 2114 O O . PHE A 1 274 ? 5.583 9.193 2.623 1.00 87.06 274 PHE A O 1
ATOM 2121 N N . THR A 1 275 ? 3.572 9.128 1.654 1.00 87.75 275 THR A N 1
ATOM 2122 C CA . THR A 1 275 ? 3.687 7.735 1.190 1.00 87.75 275 THR A CA 1
ATOM 2123 C C . THR A 1 275 ? 4.830 7.571 0.186 1.00 87.75 275 THR A C 1
ATOM 2125 O O . THR A 1 275 ? 5.587 6.606 0.275 1.00 87.75 275 THR A O 1
ATOM 2128 N N . ILE A 1 276 ? 5.016 8.523 -0.736 1.00 85.44 276 ILE A N 1
ATOM 2129 C CA . ILE A 1 276 ? 6.148 8.526 -1.680 1.00 85.44 276 ILE A CA 1
ATOM 2130 C C . ILE A 1 276 ? 7.472 8.634 -0.922 1.00 85.44 276 ILE A C 1
ATOM 2132 O O . ILE A 1 276 ? 8.393 7.866 -1.189 1.00 85.44 276 ILE A O 1
ATOM 2136 N N . PHE A 1 277 ? 7.558 9.535 0.057 1.00 84.69 277 PHE A N 1
ATOM 2137 C CA . PHE A 1 277 ? 8.741 9.672 0.903 1.00 84.69 277 PHE A CA 1
ATOM 2138 C C . PHE A 1 277 ? 9.043 8.375 1.665 1.00 84.69 277 PHE A C 1
ATOM 2140 O O . PHE A 1 277 ? 10.173 7.892 1.650 1.00 84.69 277 PHE A O 1
ATOM 2147 N N . LEU A 1 278 ? 8.021 7.750 2.256 1.00 82.25 278 LEU A N 1
ATOM 2148 C CA . LEU A 1 278 ? 8.162 6.465 2.941 1.00 82.25 278 LEU A CA 1
ATOM 2149 C C . LEU A 1 278 ? 8.545 5.323 2.007 1.00 82.25 278 LEU A C 1
ATOM 2151 O O . LEU A 1 278 ? 9.236 4.401 2.430 1.00 82.25 278 LEU A O 1
ATOM 2155 N N . THR A 1 279 ? 8.145 5.400 0.740 1.00 80.00 279 THR A N 1
ATOM 2156 C CA . THR A 1 279 ? 8.514 4.417 -0.276 1.00 80.00 279 THR A CA 1
ATOM 2157 C C . THR A 1 279 ? 10.021 4.415 -0.524 1.00 80.00 279 THR A C 1
ATOM 2159 O O . THR A 1 279 ? 10.544 3.374 -0.876 1.00 80.00 279 THR A O 1
ATOM 2162 N N . ILE A 1 280 ? 10.763 5.498 -0.263 1.00 79.81 280 ILE A N 1
ATOM 2163 C CA . ILE A 1 280 ? 12.229 5.530 -0.434 1.00 79.81 280 ILE A CA 1
ATOM 2164 C C . ILE A 1 280 ? 12.942 4.580 0.551 1.00 79.81 280 ILE A C 1
ATOM 2166 O O . ILE A 1 280 ? 13.919 3.926 0.183 1.00 79.81 280 ILE A O 1
ATOM 2170 N N . PHE A 1 281 ? 12.435 4.443 1.780 1.00 77.56 281 PHE A N 1
ATOM 2171 C CA . PHE A 1 281 ? 13.045 3.618 2.833 1.00 77.56 281 PHE A CA 1
ATOM 2172 C C . PHE A 1 281 ? 13.205 2.127 2.478 1.00 77.56 281 PHE A C 1
ATOM 2174 O O . PHE A 1 281 ? 14.317 1.616 2.629 1.00 77.56 281 PHE A O 1
ATOM 2181 N N . PRO A 1 282 ? 12.181 1.396 1.988 1.00 73.00 282 PRO A N 1
ATOM 2182 C CA . PRO A 1 282 ? 12.364 0.004 1.572 1.00 73.00 282 PRO A CA 1
ATOM 2183 C C . PRO A 1 282 ? 13.338 -0.148 0.401 1.00 73.00 282 PRO A C 1
ATOM 2185 O O . PRO A 1 282 ? 14.018 -1.167 0.320 1.00 73.00 282 PRO A O 1
ATOM 2188 N N . TYR A 1 283 ? 13.456 0.843 -0.492 1.00 73.00 283 TYR A N 1
ATOM 2189 C CA . TYR A 1 283 ? 14.460 0.785 -1.561 1.00 73.00 283 TYR A CA 1
ATOM 2190 C C . TYR A 1 283 ? 15.874 0.985 -1.025 1.00 73.00 283 TYR A C 1
ATOM 2192 O O . TYR A 1 283 ? 16.788 0.299 -1.478 1.00 73.00 283 TYR A O 1
ATOM 2200 N N . ALA A 1 284 ? 16.058 1.850 -0.024 1.00 72.50 284 ALA A N 1
ATOM 2201 C CA . ALA A 1 284 ? 17.341 1.990 0.663 1.00 72.50 284 ALA A CA 1
ATOM 2202 C C . ALA A 1 284 ? 17.755 0.683 1.367 1.00 72.50 284 ALA A C 1
ATOM 2204 O O . ALA A 1 284 ? 18.931 0.321 1.356 1.00 72.50 284 ALA A O 1
ATOM 2205 N N . ALA A 1 285 ? 16.787 -0.079 1.889 1.00 67.62 285 ALA A N 1
ATOM 2206 C CA . ALA A 1 285 ? 17.026 -1.390 2.499 1.00 67.62 285 ALA A CA 1
ATOM 2207 C C . ALA A 1 285 ? 17.545 -2.455 1.512 1.00 67.62 285 ALA A C 1
ATOM 2209 O O . ALA A 1 285 ? 18.089 -3.470 1.940 1.00 67.62 285 ALA A O 1
ATOM 2210 N N . LYS A 1 286 ? 17.395 -2.242 0.196 1.00 65.75 286 LYS A N 1
ATOM 2211 C CA . LYS A 1 286 ? 17.859 -3.178 -0.840 1.00 65.75 286 LYS A CA 1
ATOM 2212 C C . LYS A 1 286 ? 19.382 -3.167 -1.015 1.00 65.75 286 LYS A C 1
ATOM 2214 O O . LYS A 1 286 ? 19.922 -4.074 -1.644 1.00 65.75 286 LYS A O 1
ATOM 2219 N N . ILE A 1 287 ? 20.084 -2.163 -0.486 1.00 68.69 287 ILE A N 1
ATOM 2220 C CA . ILE A 1 287 ? 21.534 -2.043 -0.655 1.00 68.69 287 ILE A CA 1
ATOM 2221 C C . ILE A 1 287 ? 22.218 -3.216 0.084 1.00 68.69 287 ILE A C 1
ATOM 2223 O O . ILE A 1 287 ? 22.128 -3.299 1.309 1.00 68.69 287 ILE A O 1
ATOM 2227 N N . PRO A 1 288 ? 22.935 -4.116 -0.620 1.00 58.66 288 PRO A N 1
ATOM 2228 C CA . PRO A 1 288 ? 23.381 -5.422 -0.105 1.00 58.66 288 PRO A CA 1
ATOM 2229 C C . PRO A 1 288 ? 24.468 -5.370 0.986 1.00 58.66 288 PRO A C 1
ATOM 2231 O O . PRO A 1 288 ? 25.012 -6.403 1.361 1.00 58.66 288 PRO A O 1
ATOM 2234 N N . ARG A 1 289 ? 24.809 -4.181 1.498 1.00 59.09 289 ARG A N 1
ATOM 2235 C CA . ARG A 1 289 ? 25.853 -3.978 2.517 1.00 59.09 289 ARG A CA 1
ATOM 2236 C C . ARG A 1 289 ? 25.331 -3.935 3.957 1.00 59.09 289 ARG A C 1
ATOM 2238 O O . ARG A 1 289 ? 26.137 -3.796 4.870 1.00 59.09 289 ARG A O 1
ATOM 2245 N N . LEU A 1 290 ? 24.022 -4.052 4.174 1.00 60.75 290 LEU A N 1
ATOM 2246 C CA . LEU A 1 290 ? 23.450 -4.131 5.520 1.00 60.75 290 LEU A CA 1
ATOM 2247 C C . LEU A 1 290 ? 23.750 -5.505 6.134 1.00 60.75 290 LEU A C 1
ATOM 2249 O O . LEU A 1 290 ? 23.438 -6.540 5.542 1.00 60.75 290 LEU A O 1
ATOM 2253 N N . GLN A 1 291 ? 24.370 -5.527 7.316 1.00 62.50 291 GLN A N 1
ATOM 2254 C CA . GLN A 1 291 ? 24.632 -6.777 8.028 1.00 62.50 291 GLN A CA 1
ATOM 2255 C C . GLN A 1 291 ? 23.298 -7.407 8.457 1.00 62.50 291 GLN A C 1
ATOM 2257 O O . GLN A 1 291 ? 22.314 -6.708 8.684 1.00 62.50 291 GLN A O 1
ATOM 2262 N N . VAL A 1 292 ? 23.247 -8.735 8.627 1.00 57.84 292 VAL A N 1
ATOM 2263 C CA . VAL A 1 292 ? 22.017 -9.479 8.995 1.00 57.84 292 VAL A CA 1
ATOM 2264 C C . VAL A 1 292 ? 21.319 -8.904 10.241 1.00 57.84 292 VAL A C 1
ATOM 2266 O O . VAL A 1 292 ? 20.096 -8.971 10.352 1.00 57.84 292 VAL A O 1
ATOM 2269 N N . LYS A 1 293 ? 22.081 -8.298 11.160 1.00 59.44 293 LYS A N 1
ATOM 2270 C CA . LYS A 1 293 ? 21.561 -7.639 12.368 1.00 59.44 293 LYS A CA 1
ATOM 2271 C C . LYS A 1 293 ? 20.790 -6.346 12.061 1.00 59.44 293 LYS A C 1
ATOM 2273 O O . LYS A 1 293 ? 19.799 -6.068 12.731 1.00 59.44 293 LYS A O 1
ATOM 2278 N N . ASP A 1 294 ? 21.171 -5.623 11.013 1.00 64.62 294 ASP A N 1
ATOM 2279 C CA . ASP A 1 294 ? 20.526 -4.372 10.600 1.00 64.62 294 ASP A CA 1
ATOM 2280 C C . ASP A 1 294 ? 19.221 -4.637 9.838 1.00 64.62 294 ASP A C 1
ATOM 2282 O O . ASP A 1 294 ? 18.275 -3.853 9.909 1.00 64.62 294 ASP A O 1
ATOM 2286 N N . VAL A 1 295 ? 19.127 -5.787 9.159 1.00 63.84 295 VAL A N 1
ATOM 2287 C CA . VAL A 1 295 ? 17.955 -6.171 8.353 1.00 63.84 295 VAL A CA 1
ATOM 2288 C C . VAL A 1 295 ? 16.679 -6.228 9.197 1.00 63.84 295 VAL A C 1
ATOM 2290 O O . VAL A 1 295 ? 15.633 -5.753 8.759 1.00 63.84 295 VAL A O 1
ATOM 2293 N N . ALA A 1 296 ? 16.753 -6.765 10.419 1.00 63.97 296 ALA A N 1
ATOM 2294 C CA . ALA A 1 296 ? 15.594 -6.856 11.306 1.00 63.97 296 ALA A CA 1
ATOM 2295 C C . ALA A 1 296 ? 15.121 -5.473 11.785 1.00 63.97 296 ALA A C 1
ATOM 2297 O O . ALA A 1 296 ? 13.920 -5.197 11.779 1.00 63.97 296 ALA A O 1
ATOM 2298 N N . GLY A 1 297 ? 16.056 -4.587 12.147 1.00 67.75 297 GLY A N 1
ATOM 2299 C CA . GLY A 1 297 ? 15.745 -3.216 12.555 1.00 67.75 297 GLY A CA 1
ATOM 2300 C C . GLY A 1 297 ? 15.118 -2.406 11.420 1.00 67.75 297 GLY A C 1
ATOM 2301 O O . GLY A 1 297 ? 14.109 -1.731 11.623 1.00 67.75 297 GLY A O 1
ATOM 2302 N N . VAL A 1 298 ? 15.652 -2.542 10.204 1.00 66.81 298 VAL A N 1
ATOM 2303 C CA . VAL A 1 298 ? 15.116 -1.879 9.009 1.00 66.81 298 VAL A CA 1
ATOM 2304 C C . VAL A 1 298 ? 13.737 -2.429 8.635 1.00 66.81 298 VAL A C 1
ATOM 2306 O O . VAL A 1 298 ? 12.837 -1.642 8.351 1.00 66.81 298 VAL A O 1
ATOM 2309 N N . ALA A 1 299 ? 13.523 -3.748 8.697 1.00 68.06 299 ALA A N 1
ATOM 2310 C CA . ALA A 1 299 ? 12.215 -4.359 8.445 1.00 68.06 299 ALA A CA 1
ATOM 2311 C C . ALA A 1 299 ? 11.157 -3.926 9.475 1.00 68.06 299 ALA A C 1
ATOM 2313 O O . ALA A 1 299 ? 10.007 -3.669 9.115 1.00 68.06 299 ALA A O 1
ATOM 2314 N N . PHE A 1 300 ? 11.544 -3.799 10.747 1.00 69.81 300 PHE A N 1
ATOM 2315 C CA . PHE A 1 300 ? 10.673 -3.287 11.803 1.00 69.81 300 PHE A CA 1
ATOM 2316 C C . PHE A 1 300 ? 10.321 -1.812 11.591 1.00 69.81 300 PHE A C 1
ATOM 2318 O O . PHE A 1 300 ? 9.144 -1.451 11.607 1.00 69.81 300 PHE A O 1
ATOM 2325 N N . LEU A 1 301 ? 11.326 -0.964 11.345 1.00 70.38 301 LEU A N 1
ATOM 2326 C CA . LEU A 1 301 ? 11.122 0.454 11.053 1.00 70.38 301 LEU A CA 1
ATOM 2327 C C . LEU A 1 301 ? 10.201 0.620 9.841 1.00 70.38 301 LEU A C 1
ATOM 2329 O O . LEU A 1 301 ? 9.235 1.377 9.892 1.00 70.38 301 LEU A O 1
ATOM 2333 N N . PHE A 1 302 ? 10.458 -0.145 8.783 1.00 72.94 302 PHE A N 1
ATOM 2334 C CA . PHE A 1 302 ? 9.625 -0.189 7.593 1.00 72.94 302 PHE A CA 1
ATOM 2335 C C . PHE A 1 302 ? 8.174 -0.538 7.924 1.00 72.94 302 PHE A C 1
ATOM 2337 O O . PHE A 1 302 ? 7.264 0.195 7.543 1.00 72.94 302 PHE A O 1
ATOM 2344 N N . PHE A 1 303 ? 7.949 -1.608 8.687 1.00 73.62 303 PHE A N 1
ATOM 2345 C CA . PHE A 1 303 ? 6.608 -2.021 9.084 1.00 73.62 303 PHE A CA 1
ATOM 2346 C C . PHE A 1 303 ? 5.874 -0.918 9.861 1.00 73.62 303 PHE A C 1
ATOM 2348 O O . PHE A 1 303 ? 4.704 -0.641 9.591 1.00 73.62 303 PHE A O 1
ATOM 2355 N N . VAL A 1 304 ? 6.557 -0.268 10.810 1.00 77.62 304 VAL A N 1
ATOM 2356 C CA . VAL A 1 304 ? 5.999 0.841 11.596 1.00 77.62 304 VAL A CA 1
ATOM 2357 C C . VAL A 1 304 ? 5.602 1.995 10.681 1.00 77.62 304 VAL A C 1
ATOM 2359 O O . VAL A 1 304 ? 4.469 2.467 10.748 1.00 77.62 304 VAL A O 1
ATOM 2362 N N . LEU A 1 305 ? 6.500 2.429 9.797 1.00 80.00 305 LEU A N 1
ATOM 2363 C CA . LEU A 1 305 ? 6.245 3.530 8.867 1.00 80.00 305 LEU A CA 1
ATOM 2364 C C . LEU A 1 305 ? 5.072 3.224 7.926 1.00 80.00 305 LEU A C 1
ATOM 2366 O O . LEU A 1 305 ? 4.199 4.067 7.720 1.00 80.00 305 LEU A O 1
ATOM 2370 N N . VAL A 1 306 ? 5.005 1.996 7.414 1.00 82.69 306 VAL A N 1
ATOM 2371 C CA . VAL A 1 306 ? 3.907 1.513 6.572 1.00 82.69 306 VAL A CA 1
ATOM 2372 C C . VAL A 1 306 ? 2.579 1.511 7.329 1.00 82.69 306 VAL A C 1
ATOM 2374 O O . VAL A 1 306 ? 1.570 1.984 6.810 1.00 82.69 306 VAL A O 1
ATOM 2377 N N . LEU A 1 307 ? 2.562 1.032 8.575 1.00 84.06 307 LEU A N 1
ATOM 2378 C CA . LEU A 1 307 ? 1.367 1.077 9.417 1.00 84.06 307 LEU A CA 1
ATOM 2379 C C . LEU A 1 307 ? 0.868 2.520 9.583 1.00 84.06 307 LEU A C 1
ATOM 2381 O O . LEU A 1 307 ? -0.326 2.777 9.443 1.00 84.06 307 LEU A O 1
ATOM 2385 N N . TRP A 1 308 ? 1.771 3.472 9.820 1.00 82.56 308 TRP A N 1
ATOM 2386 C CA . TRP A 1 308 ? 1.420 4.888 9.926 1.00 82.56 308 TRP A CA 1
ATOM 2387 C C . TRP A 1 308 ? 0.836 5.458 8.637 1.00 82.56 308 TRP A C 1
ATOM 2389 O O . TRP A 1 308 ? -0.191 6.138 8.694 1.00 82.56 308 TRP A O 1
ATOM 2399 N N . ALA A 1 309 ? 1.434 5.150 7.485 1.00 87.00 309 ALA A N 1
ATOM 2400 C CA . ALA A 1 309 ? 0.896 5.551 6.187 1.00 87.00 309 ALA A CA 1
ATOM 2401 C C . ALA A 1 309 ? -0.564 5.101 6.028 1.00 87.00 309 ALA A C 1
ATOM 2403 O O . ALA A 1 309 ? -1.432 5.901 5.680 1.00 87.00 309 ALA A O 1
ATOM 2404 N N . LYS A 1 310 ? -0.868 3.846 6.375 1.00 89.06 310 LYS A N 1
ATOM 2405 C CA . LYS A 1 310 ? -2.225 3.283 6.291 1.00 89.06 310 LYS A CA 1
ATOM 2406 C C . LYS A 1 310 ? -3.216 3.965 7.220 1.00 89.06 310 LYS A C 1
ATOM 2408 O O . LYS A 1 310 ? -4.342 4.253 6.819 1.00 89.06 310 LYS A O 1
ATOM 2413 N N . LEU A 1 311 ? -2.813 4.244 8.458 1.00 88.56 311 LEU A N 1
ATOM 2414 C CA . LEU A 1 311 ? -3.664 4.957 9.412 1.00 88.56 311 LEU A CA 1
ATOM 2415 C C . LEU A 1 311 ? -3.969 6.382 8.925 1.00 88.56 311 LEU A C 1
ATOM 2417 O O . LEU A 1 311 ? -5.093 6.858 9.089 1.00 88.56 311 LEU A O 1
ATOM 2421 N N . LEU A 1 312 ? -3.007 7.041 8.272 1.00 89.94 312 LEU A N 1
ATOM 2422 C CA . LEU A 1 312 ? -3.226 8.334 7.626 1.00 89.94 312 LEU A CA 1
ATOM 2423 C C . LEU A 1 312 ? -4.191 8.220 6.440 1.00 89.94 312 LEU A C 1
ATOM 2425 O O . LEU A 1 312 ? -5.118 9.020 6.352 1.00 89.94 312 LEU A O 1
ATOM 2429 N N . TRP A 1 313 ? -4.051 7.207 5.580 1.00 93.31 313 TRP A N 1
ATOM 2430 C CA . TRP A 1 313 ? -4.995 6.946 4.485 1.00 93.31 313 TRP A CA 1
ATOM 2431 C C . TRP A 1 313 ? -6.420 6.694 4.981 1.00 93.31 313 TRP A C 1
ATOM 2433 O O . TRP A 1 313 ? -7.380 7.244 4.439 1.00 93.31 313 TRP A O 1
ATOM 2443 N N . ALA A 1 314 ? -6.561 5.929 6.061 1.00 93.19 314 ALA A N 1
ATOM 2444 C CA . ALA A 1 314 ? -7.836 5.697 6.724 1.00 93.19 314 ALA A CA 1
ATOM 2445 C C . ALA A 1 314 ? -8.437 6.996 7.293 1.00 93.19 314 ALA A C 1
ATOM 2447 O O . ALA A 1 314 ? -9.635 7.240 7.161 1.00 93.19 314 ALA A O 1
ATOM 2448 N N . LYS A 1 315 ? -7.607 7.884 7.854 1.00 89.81 31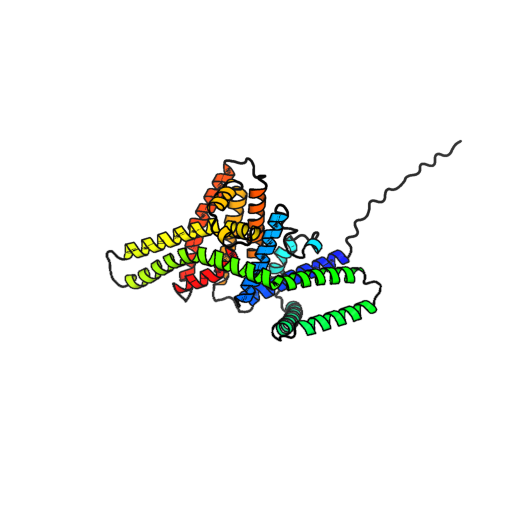5 LYS A N 1
ATOM 2449 C CA . LYS A 1 315 ? -8.046 9.213 8.300 1.00 89.81 315 LYS A CA 1
ATOM 2450 C C . LYS A 1 315 ? -8.492 10.097 7.131 1.00 89.81 315 LYS A C 1
ATOM 2452 O O . LYS A 1 315 ? -9.538 10.729 7.229 1.00 89.81 315 LYS A O 1
ATOM 2457 N N . VAL A 1 316 ? -7.748 10.119 6.021 1.00 91.50 316 VAL A N 1
ATOM 2458 C CA . VAL A 1 316 ? -8.145 10.843 4.795 1.00 91.50 316 VAL A CA 1
ATOM 2459 C C . VAL A 1 316 ? -9.499 10.347 4.297 1.00 91.50 316 VAL A C 1
ATOM 2461 O O . VAL A 1 316 ? -10.362 11.150 3.951 1.00 91.50 316 VAL A O 1
ATOM 2464 N N . TYR A 1 317 ? -9.706 9.030 4.302 1.00 93.56 317 TYR A N 1
ATOM 2465 C CA . TYR A 1 317 ? -10.985 8.433 3.941 1.00 93.56 317 TYR A CA 1
ATOM 2466 C C . TYR A 1 317 ? -12.115 8.900 4.873 1.00 93.56 317 TYR A C 1
ATOM 2468 O O . TYR A 1 317 ? -13.181 9.283 4.391 1.00 93.56 317 TYR A O 1
ATOM 2476 N N . ALA A 1 318 ? -11.883 8.912 6.190 1.00 91.69 318 ALA A N 1
ATOM 2477 C CA . ALA A 1 318 ? -12.862 9.377 7.173 1.00 91.69 318 ALA A CA 1
ATOM 2478 C C . ALA A 1 318 ? -13.249 10.850 6.952 1.00 91.69 318 ALA A C 1
ATOM 2480 O O . ALA A 1 318 ? -14.436 11.156 6.872 1.00 91.69 318 ALA A O 1
ATOM 2481 N N . ILE A 1 319 ? -12.265 11.733 6.741 1.00 87.88 319 ILE A N 1
ATOM 2482 C CA . ILE A 1 319 ? -12.476 13.162 6.434 1.00 87.88 319 ILE A CA 1
ATOM 2483 C C . ILE A 1 319 ? -13.268 13.335 5.129 1.00 87.88 319 ILE A C 1
ATOM 2485 O O . ILE A 1 319 ? -14.203 14.131 5.033 1.00 87.88 319 ILE A O 1
ATOM 2489 N N . ALA A 1 320 ? -12.924 12.559 4.099 1.00 89.50 320 ALA A N 1
ATOM 2490 C CA . ALA A 1 320 ? -13.641 12.591 2.829 1.00 89.50 320 ALA A CA 1
ATOM 2491 C C . ALA A 1 320 ? -15.099 12.110 2.969 1.00 89.50 320 ALA A C 1
ATOM 2493 O O . ALA A 1 320 ? -15.958 12.514 2.178 1.00 89.50 320 ALA A O 1
ATOM 2494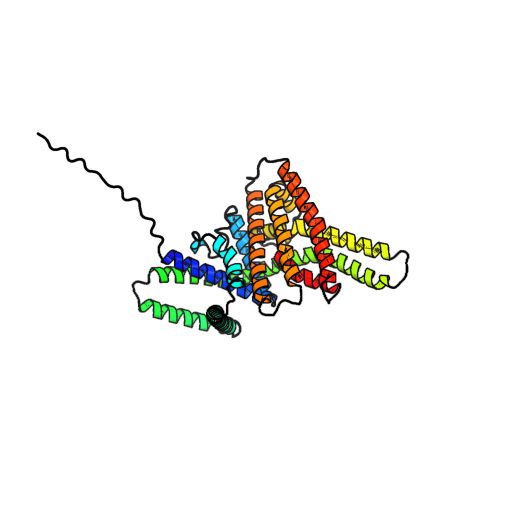 N N . ASN A 1 321 ? -15.396 11.257 3.953 1.00 90.75 321 ASN A N 1
ATOM 2495 C CA . ASN A 1 321 ? -16.750 10.792 4.229 1.00 90.75 321 ASN A CA 1
ATOM 2496 C C . ASN A 1 321 ? -17.544 11.773 5.109 1.00 90.75 321 ASN A C 1
ATOM 2498 O O . ASN A 1 321 ? -18.714 12.004 4.815 1.00 90.75 321 ASN A O 1
ATOM 2502 N N . SER A 1 322 ? -16.911 12.392 6.115 1.00 87.00 322 SER A N 1
ATOM 2503 C CA . SER A 1 322 ? -17.541 13.412 6.971 1.00 87.00 322 SER A CA 1
ATOM 2504 C C . SER A 1 322 ? -17.909 14.677 6.189 1.00 87.00 322 SER A C 1
ATOM 2506 O O . SER A 1 322 ? -18.867 15.367 6.527 1.00 87.00 322 SER A O 1
ATOM 2508 N N . GL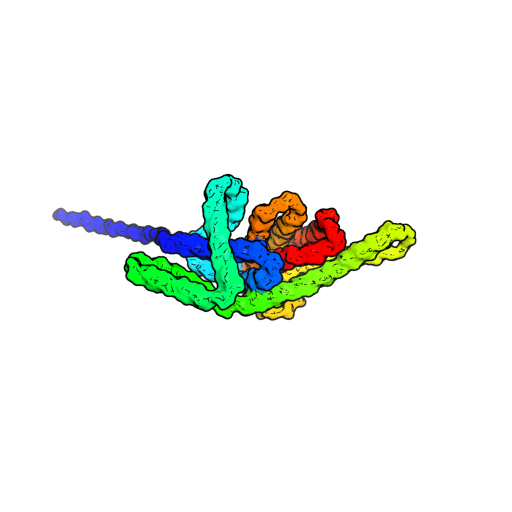Y A 1 323 ? -17.186 14.968 5.100 1.00 79.88 323 GLY A N 1
ATOM 2509 C CA . GLY A 1 323 ? -17.422 16.162 4.285 1.00 79.88 323 GLY A CA 1
ATOM 2510 C C . GLY A 1 323 ? -16.965 17.454 4.968 1.00 79.88 323 GLY A C 1
ATOM 2511 O O . GLY A 1 323 ? -17.335 18.541 4.523 1.00 79.88 323 GLY A O 1
ATOM 2512 N N . GLU A 1 324 ? -16.159 17.336 6.025 1.00 71.44 324 GLU A N 1
ATOM 2513 C CA . GLU A 1 324 ? -15.632 18.455 6.814 1.00 71.44 324 GLU A CA 1
ATOM 2514 C C . GLU A 1 324 ? -14.600 19.298 6.054 1.00 71.44 324 GLU A C 1
ATOM 2516 O O . GLU A 1 324 ? -14.407 20.468 6.379 1.00 71.44 324 GLU A O 1
ATOM 2521 N N . GLU A 1 325 ? -13.950 18.753 5.020 1.00 64.19 325 GLU A N 1
ATOM 2522 C CA . GLU A 1 325 ? -12.952 19.485 4.232 1.00 64.19 325 GLU A CA 1
ATOM 2523 C C . GLU A 1 325 ? -13.637 20.466 3.260 1.00 64.19 325 GLU A C 1
ATOM 2525 O O . GLU A 1 325 ? -13.719 20.265 2.048 1.00 64.19 325 GLU A O 1
ATOM 2530 N N . LYS A 1 326 ? -14.166 21.559 3.815 1.00 56.53 326 LYS A N 1
ATOM 2531 C CA . LYS A 1 326 ? -14.736 22.687 3.079 1.00 56.53 326 LYS A CA 1
ATOM 2532 C C . LYS A 1 326 ? -13.757 23.867 3.078 1.00 56.53 326 LYS A C 1
ATOM 2534 O O . LYS A 1 326 ? -13.430 24.424 4.118 1.00 56.53 326 LYS A O 1
ATOM 2539 N N . ASN A 1 327 ? -13.446 24.332 1.863 1.00 54.69 327 ASN A N 1
ATOM 2540 C CA . ASN A 1 327 ? -13.269 25.754 1.528 1.00 54.69 327 ASN A CA 1
ATOM 2541 C C . ASN A 1 327 ? -11.868 26.420 1.567 1.00 54.69 327 ASN A C 1
ATOM 2543 O O . ASN A 1 327 ? -11.788 27.619 1.805 1.00 54.69 327 ASN A O 1
ATOM 2547 N N . TRP A 1 328 ? -10.772 25.730 1.210 1.00 54.81 328 TRP A N 1
ATOM 2548 C CA . TRP A 1 328 ? -9.528 26.413 0.774 1.00 54.81 328 TRP A CA 1
ATOM 2549 C C . TRP A 1 328 ? -9.177 26.064 -0.683 1.00 54.81 328 TRP A C 1
ATOM 2551 O O . TRP A 1 328 ? -8.286 25.273 -0.992 1.00 54.81 328 TRP A O 1
ATOM 2561 N N . TYR A 1 329 ? -9.968 26.595 -1.618 1.00 64.62 329 TYR A N 1
ATOM 2562 C CA . TYR A 1 329 ? -10.109 26.028 -2.965 1.00 64.62 329 TYR A CA 1
ATOM 2563 C C . TYR A 1 329 ? -8.880 26.116 -3.886 1.00 64.62 329 TYR A C 1
ATOM 2565 O O . TYR A 1 329 ? -8.732 25.243 -4.744 1.00 64.62 329 TYR A O 1
ATOM 2573 N N . SER A 1 330 ? -8.000 27.112 -3.741 1.00 66.31 330 SER A N 1
ATOM 2574 C CA . SER A 1 330 ? -6.900 27.313 -4.705 1.00 66.31 330 SER A CA 1
ATOM 2575 C C . SER A 1 330 ? -5.602 26.606 -4.314 1.00 66.31 330 SER A C 1
ATOM 2577 O O . SER A 1 330 ? -5.075 25.834 -5.117 1.00 66.31 330 SER A O 1
ATOM 2579 N N . ILE A 1 331 ? -5.102 26.791 -3.086 1.00 75.25 331 ILE A N 1
ATOM 2580 C CA . ILE A 1 331 ? -3.830 26.174 -2.652 1.00 75.25 331 ILE A CA 1
ATOM 2581 C C . ILE A 1 331 ? -3.956 24.642 -2.601 1.00 75.25 331 ILE A C 1
ATOM 2583 O O . ILE A 1 331 ? -3.068 23.925 -3.063 1.00 75.25 331 ILE A O 1
ATOM 2587 N N . ASN A 1 332 ? -5.109 24.127 -2.164 1.00 79.00 332 ASN A N 1
ATOM 2588 C CA . ASN A 1 332 ? -5.337 22.687 -2.019 1.00 79.00 332 ASN A CA 1
ATOM 2589 C C . ASN A 1 332 ? -5.311 21.953 -3.371 1.00 79.00 332 ASN A C 1
ATOM 2591 O O . ASN A 1 332 ? -4.852 20.814 -3.460 1.00 79.00 332 ASN A O 1
ATOM 2595 N N . ARG A 1 333 ? -5.767 22.605 -4.452 1.00 83.38 333 ARG A N 1
ATOM 2596 C CA . ARG A 1 333 ? -5.737 22.024 -5.806 1.00 83.38 333 ARG A CA 1
ATOM 2597 C C . ARG A 1 333 ? -4.320 21.955 -6.364 1.00 83.38 333 ARG A C 1
ATOM 2599 O O . ARG A 1 333 ? -3.996 20.972 -7.029 1.00 83.38 333 ARG A O 1
ATOM 2606 N N . TRP A 1 334 ? -3.490 22.964 -6.101 1.00 88.12 334 TRP A N 1
ATOM 2607 C CA . TRP A 1 334 ? -2.088 22.957 -6.519 1.00 88.12 334 TRP A CA 1
ATOM 2608 C C . TRP A 1 334 ? -1.300 21.871 -5.804 1.00 88.12 334 TRP A C 1
ATOM 2610 O O . TRP A 1 334 ? -0.639 21.082 -6.474 1.00 88.12 334 TRP A O 1
ATOM 2620 N N . LEU A 1 335 ? -1.455 21.751 -4.484 1.00 85.56 335 LEU A N 1
ATOM 2621 C CA . LEU A 1 335 ? -0.788 20.701 -3.719 1.00 85.56 335 LEU A CA 1
ATOM 2622 C C . LEU A 1 335 ? -1.168 19.302 -4.222 1.00 85.56 335 LEU A C 1
ATOM 2624 O O . LEU A 1 335 ? -0.296 18.466 -4.433 1.00 85.56 335 LEU A O 1
ATOM 2628 N N . LEU A 1 336 ? -2.454 19.064 -4.505 1.00 88.50 336 LEU A N 1
ATOM 2629 C CA . LEU A 1 336 ? -2.907 17.801 -5.088 1.00 88.50 336 LEU A CA 1
ATOM 2630 C C . LEU A 1 336 ? -2.286 17.535 -6.468 1.00 88.50 336 LEU A C 1
ATOM 2632 O O . LEU A 1 336 ? -1.917 16.400 -6.765 1.00 88.50 336 LEU A O 1
ATOM 2636 N N . ARG A 1 337 ? -2.193 18.554 -7.333 1.00 92.06 337 ARG A N 1
ATOM 2637 C CA . ARG A 1 337 ? -1.560 18.419 -8.656 1.00 92.06 337 ARG A CA 1
ATOM 2638 C C . ARG A 1 337 ? -0.079 18.092 -8.517 1.00 92.06 337 ARG A C 1
ATOM 2640 O O . ARG A 1 337 ? 0.368 17.143 -9.148 1.00 92.06 337 ARG A O 1
ATOM 2647 N N . VAL A 1 338 ? 0.642 18.817 -7.661 1.00 92.00 338 VAL A N 1
ATOM 2648 C CA . VAL A 1 338 ? 2.060 18.565 -7.373 1.00 92.00 338 VAL A CA 1
ATOM 2649 C C . VAL A 1 338 ? 2.244 17.152 -6.832 1.00 92.00 338 VAL A C 1
ATOM 2651 O O . VAL A 1 338 ? 3.067 16.419 -7.360 1.00 92.00 338 VAL A O 1
ATOM 2654 N N . ALA A 1 339 ? 1.432 16.721 -5.865 1.00 90.44 339 ALA A N 1
ATOM 2655 C CA . ALA A 1 339 ? 1.501 15.374 -5.305 1.00 90.44 339 ALA A CA 1
ATOM 2656 C C . ALA A 1 339 ? 1.250 14.283 -6.358 1.00 90.44 339 ALA A C 1
ATOM 2658 O O . ALA A 1 339 ? 1.971 13.289 -6.403 1.00 90.44 339 ALA A O 1
ATOM 2659 N N . LYS A 1 340 ? 0.265 14.473 -7.246 1.00 91.25 340 LYS A N 1
ATOM 2660 C CA . LYS A 1 340 ? -0.007 13.538 -8.349 1.00 91.25 340 LYS A CA 1
ATOM 2661 C C . LYS A 1 340 ? 1.131 13.495 -9.360 1.00 91.25 340 LYS A C 1
ATOM 2663 O O . LYS A 1 340 ? 1.536 12.407 -9.744 1.00 91.25 340 LYS A O 1
ATOM 2668 N N . VAL A 1 341 ? 1.646 14.650 -9.777 1.00 93.69 341 VAL A N 1
ATOM 2669 C CA . VAL A 1 341 ? 2.772 14.739 -10.720 1.00 93.69 341 VAL A CA 1
ATOM 2670 C C . VAL A 1 341 ? 4.025 14.117 -10.108 1.00 93.69 341 VAL A C 1
ATOM 2672 O O . VAL A 1 341 ? 4.667 13.290 -10.744 1.00 93.69 341 VAL A O 1
ATOM 2675 N N . ALA A 1 342 ? 4.322 14.430 -8.846 1.00 90.75 342 ALA A N 1
ATOM 2676 C CA . ALA A 1 342 ? 5.409 13.817 -8.095 1.00 90.75 342 ALA A CA 1
ATOM 2677 C C . ALA A 1 342 ? 5.239 12.294 -8.016 1.00 90.75 342 ALA A C 1
ATOM 2679 O O . ALA A 1 342 ? 6.193 11.571 -8.267 1.00 90.75 342 ALA A O 1
ATOM 2680 N N . SER A 1 343 ? 4.028 11.791 -7.756 1.00 88.06 343 SER A N 1
ATOM 2681 C CA . SER A 1 343 ? 3.740 10.351 -7.776 1.00 88.06 343 SER A CA 1
ATOM 2682 C C . SER A 1 343 ? 3.981 9.727 -9.153 1.00 88.06 343 SER A C 1
ATOM 2684 O O . SER A 1 343 ? 4.644 8.698 -9.249 1.00 88.06 343 SER A O 1
ATOM 2686 N N . PHE A 1 344 ? 3.503 10.379 -10.217 1.00 91.31 344 PHE A N 1
ATOM 2687 C CA . PHE A 1 344 ? 3.659 9.928 -11.601 1.00 91.31 344 PHE A CA 1
ATOM 2688 C C . PHE A 1 344 ? 5.112 9.907 -12.079 1.00 91.31 344 PHE A C 1
ATOM 2690 O O . PHE A 1 344 ? 5.447 9.087 -12.925 1.00 91.31 344 PHE A O 1
ATOM 2697 N N . ILE A 1 345 ? 5.959 10.806 -11.577 1.00 89.62 345 ILE A N 1
ATOM 2698 C CA . ILE A 1 345 ? 7.344 10.957 -12.038 1.00 89.62 345 ILE A CA 1
ATOM 2699 C C . ILE A 1 345 ? 8.310 10.232 -11.099 1.00 89.62 345 ILE A C 1
ATOM 2701 O O . ILE A 1 345 ? 9.059 9.360 -11.530 1.00 89.62 345 ILE A O 1
ATOM 2705 N N . LEU A 1 346 ? 8.291 10.565 -9.805 1.00 88.12 346 LEU A N 1
ATOM 2706 C CA . LEU A 1 346 ? 9.288 10.081 -8.850 1.00 88.12 346 LEU A CA 1
ATOM 2707 C C . LEU A 1 346 ? 9.179 8.580 -8.630 1.00 88.12 346 LEU A C 1
ATOM 2709 O O . LEU A 1 346 ? 10.204 7.912 -8.574 1.00 88.12 346 LEU A O 1
ATOM 2713 N N . VAL A 1 347 ? 7.966 8.034 -8.512 1.00 85.50 347 VAL A N 1
ATOM 2714 C CA . VAL A 1 347 ? 7.815 6.613 -8.178 1.00 85.50 347 VAL A CA 1
ATOM 2715 C C . VAL A 1 347 ? 8.314 5.712 -9.314 1.00 85.50 347 VAL A C 1
ATOM 2717 O O . VAL A 1 347 ? 9.128 4.829 -9.032 1.00 85.50 347 VAL A O 1
ATOM 2720 N N . PRO A 1 348 ? 7.941 5.937 -10.591 1.00 85.56 348 PRO A N 1
ATOM 2721 C CA . PRO A 1 348 ? 8.525 5.176 -11.687 1.00 85.56 348 PRO A CA 1
ATOM 2722 C C . PRO A 1 348 ? 10.026 5.412 -11.861 1.00 85.56 348 PRO A C 1
ATOM 2724 O O . PRO A 1 348 ? 10.738 4.458 -12.147 1.00 85.56 348 PRO A O 1
ATOM 2727 N N . ILE A 1 349 ? 10.534 6.633 -11.648 1.00 86.62 349 ILE A N 1
ATOM 2728 C CA . ILE A 1 349 ? 11.983 6.895 -11.695 1.00 86.62 349 ILE A CA 1
ATOM 2729 C C . ILE A 1 349 ? 12.713 6.095 -10.616 1.00 86.62 349 ILE A C 1
ATOM 2731 O O . ILE A 1 349 ? 13.710 5.449 -10.920 1.00 86.62 349 ILE A O 1
ATOM 2735 N N . ILE A 1 350 ? 12.216 6.085 -9.376 1.00 84.25 350 ILE A N 1
ATOM 2736 C CA . ILE A 1 350 ? 12.794 5.286 -8.286 1.00 84.25 350 ILE A CA 1
ATOM 2737 C C . ILE A 1 350 ? 12.804 3.808 -8.677 1.00 84.25 350 ILE A C 1
ATOM 2739 O O . ILE A 1 350 ? 13.829 3.150 -8.526 1.00 84.25 350 ILE A O 1
ATOM 2743 N N . LEU A 1 351 ? 11.703 3.297 -9.233 1.00 81.81 351 LEU A N 1
ATOM 2744 C CA . LEU A 1 351 ? 11.616 1.920 -9.716 1.00 81.81 351 LEU A CA 1
ATOM 2745 C C . LEU A 1 351 ? 12.629 1.616 -10.823 1.00 81.81 351 LEU A C 1
ATOM 2747 O O . LEU A 1 351 ? 13.362 0.631 -10.731 1.00 81.81 351 LEU A O 1
ATOM 2751 N N . LEU A 1 352 ? 12.716 2.478 -11.833 1.00 82.69 352 LEU A N 1
ATOM 2752 C CA . LEU A 1 352 ? 13.655 2.336 -12.941 1.00 82.69 352 LEU A CA 1
ATOM 2753 C C . LEU A 1 352 ? 15.106 2.431 -12.468 1.00 82.69 352 LEU A C 1
ATOM 2755 O O . LEU A 1 352 ? 15.943 1.671 -12.932 1.00 82.69 352 LEU A O 1
ATOM 2759 N N . LEU A 1 353 ? 15.434 3.312 -11.525 1.00 83.31 353 LEU A N 1
ATOM 2760 C CA . LEU A 1 353 ? 16.781 3.379 -10.955 1.00 83.31 353 LEU A CA 1
ATOM 2761 C C . LEU A 1 353 ? 17.082 2.150 -10.091 1.00 83.31 353 LEU A C 1
ATOM 2763 O O . LEU A 1 353 ? 18.184 1.607 -10.131 1.00 83.31 353 LEU A O 1
ATOM 2767 N N . SER A 1 354 ? 16.086 1.661 -9.352 1.00 77.56 354 SER A N 1
ATOM 2768 C CA . SER A 1 354 ? 16.244 0.516 -8.456 1.00 77.56 354 SER A CA 1
ATOM 2769 C C . SER A 1 354 ? 16.539 -0.800 -9.184 1.00 77.56 354 SER A C 1
ATOM 2771 O O . SER A 1 354 ? 17.169 -1.686 -8.599 1.00 77.56 354 SER A O 1
ATOM 2773 N N . GLN A 1 355 ? 16.169 -0.908 -10.467 1.00 75.56 355 GLN A N 1
ATOM 2774 C CA . GLN A 1 355 ? 16.494 -2.069 -11.299 1.00 75.56 355 GLN A CA 1
ATOM 2775 C C . GLN A 1 355 ? 18.011 -2.215 -11.502 1.00 75.56 355 GLN A C 1
ATOM 2777 O O . GLN A 1 355 ? 18.527 -3.328 -11.433 1.00 75.56 355 GLN A O 1
ATOM 2782 N N . PHE A 1 356 ? 18.729 -1.094 -11.665 1.00 75.31 356 PHE A N 1
ATOM 2783 C CA . PHE A 1 356 ? 20.181 -1.058 -11.875 1.00 75.31 356 PHE A CA 1
ATOM 2784 C C . PHE A 1 356 ? 20.960 -1.326 -10.586 1.00 75.31 356 PHE A C 1
ATOM 2786 O O . PHE A 1 356 ? 22.104 -1.766 -10.629 1.00 75.31 356 PHE A O 1
ATOM 2793 N N . VAL A 1 357 ? 20.332 -1.091 -9.432 1.00 73.38 357 VAL A N 1
ATOM 2794 C CA . VAL A 1 357 ? 20.893 -1.442 -8.119 1.00 73.38 357 VAL A CA 1
ATOM 2795 C C . VAL A 1 357 ? 20.732 -2.940 -7.833 1.00 73.38 357 VAL A C 1
ATOM 2797 O O . VAL A 1 357 ? 21.444 -3.498 -7.000 1.00 73.38 357 VAL A O 1
ATOM 2800 N N . SER A 1 358 ? 19.798 -3.621 -8.506 1.00 69.31 358 SER A N 1
ATOM 2801 C CA . SER A 1 358 ? 19.538 -5.038 -8.269 1.00 69.31 358 SER A CA 1
ATOM 2802 C C . SER A 1 358 ? 20.397 -5.947 -9.141 1.00 69.31 358 SER A C 1
ATOM 2804 O O . SER A 1 358 ? 20.450 -5.798 -10.357 1.00 69.31 358 SER A O 1
ATOM 2806 N N . TRP A 1 359 ? 20.973 -6.980 -8.528 1.00 67.12 359 TRP A N 1
ATOM 2807 C CA . TRP A 1 359 ? 21.754 -8.001 -9.237 1.00 67.12 359 TRP A CA 1
ATOM 2808 C C . TRP A 1 359 ? 20.919 -8.842 -10.225 1.00 67.12 359 TRP A C 1
ATOM 2810 O O . TRP A 1 359 ? 21.461 -9.506 -11.099 1.00 67.12 359 TRP A O 1
ATOM 2820 N N . ARG A 1 360 ? 19.586 -8.842 -10.089 1.00 69.88 360 ARG A N 1
ATOM 2821 C CA . ARG A 1 360 ? 18.668 -9.720 -10.838 1.00 69.88 360 ARG A CA 1
ATOM 2822 C C . ARG A 1 360 ? 18.096 -9.106 -12.126 1.00 69.88 360 ARG A C 1
ATOM 2824 O O . ARG A 1 360 ? 17.232 -9.725 -12.745 1.00 69.88 360 ARG A O 1
ATOM 2831 N N . GLY A 1 361 ? 18.544 -7.916 -12.540 1.00 75.50 361 GLY A N 1
ATOM 2832 C CA . GLY A 1 361 ? 18.050 -7.262 -13.763 1.00 75.50 361 GLY A CA 1
ATOM 2833 C C . GLY A 1 361 ? 16.525 -7.062 -13.741 1.00 75.50 361 GLY A C 1
ATOM 2834 O O . GLY A 1 361 ? 15.989 -6.639 -12.715 1.00 75.50 361 GLY A O 1
ATOM 2835 N N . ALA A 1 362 ? 15.804 -7.411 -14.821 1.00 69.19 362 ALA A N 1
ATOM 2836 C CA . ALA A 1 362 ? 14.334 -7.299 -14.869 1.00 69.19 362 ALA A CA 1
ATOM 2837 C C . ALA A 1 362 ? 13.600 -8.101 -13.807 1.00 69.19 362 ALA A C 1
ATOM 2839 O O . ALA A 1 362 ? 12.541 -7.668 -13.358 1.00 69.19 362 ALA A O 1
ATOM 2840 N N . TYR A 1 363 ? 14.113 -9.262 -13.393 1.00 70.31 363 TYR A N 1
ATOM 2841 C CA . TYR A 1 363 ? 13.452 -10.025 -12.332 1.00 70.31 363 TYR A CA 1
ATOM 2842 C C . TYR A 1 363 ? 13.419 -9.234 -11.020 1.00 70.31 363 TYR A C 1
ATOM 2844 O O . TYR A 1 363 ? 12.534 -9.439 -10.191 1.00 70.31 363 TYR A O 1
ATOM 2852 N N . GLY A 1 364 ? 14.303 -8.237 -10.893 1.00 69.00 364 GLY A N 1
ATOM 2853 C CA . GLY A 1 364 ? 14.234 -7.217 -9.865 1.00 69.00 364 GLY A CA 1
ATOM 2854 C C . GLY A 1 364 ? 12.864 -6.541 -9.771 1.00 69.00 364 GLY A C 1
ATOM 2855 O O . GLY A 1 364 ? 12.444 -6.273 -8.652 1.00 69.00 364 GLY A O 1
ATOM 2856 N N . PHE A 1 365 ? 12.126 -6.327 -10.870 1.00 70.56 365 PHE A N 1
ATOM 2857 C CA . PHE A 1 365 ? 10.781 -5.726 -10.841 1.00 70.56 365 PHE A CA 1
ATOM 2858 C C . PHE A 1 365 ? 9.760 -6.569 -10.068 1.00 70.56 365 PHE A C 1
ATOM 2860 O O . PHE A 1 365 ? 8.947 -6.014 -9.328 1.00 70.56 365 PHE A O 1
ATOM 2867 N N . PHE A 1 366 ? 9.824 -7.896 -10.186 1.00 71.38 366 PHE A N 1
ATOM 2868 C CA . PHE A 1 366 ? 8.958 -8.800 -9.424 1.00 71.38 366 PHE A CA 1
ATOM 2869 C C . PHE A 1 366 ? 9.385 -8.895 -7.955 1.00 71.38 366 PHE A C 1
ATOM 2871 O O . PHE A 1 366 ? 8.539 -9.002 -7.069 1.00 71.38 366 PHE A O 1
ATOM 2878 N N . ASP A 1 367 ? 10.681 -8.761 -7.669 1.00 69.38 367 ASP A N 1
ATOM 2879 C CA . ASP A 1 367 ? 11.148 -8.631 -6.288 1.00 69.38 367 ASP A CA 1
ATOM 2880 C C . ASP A 1 367 ? 10.661 -7.297 -5.681 1.00 69.38 367 ASP A C 1
ATOM 2882 O O . ASP A 1 367 ? 10.153 -7.264 -4.561 1.00 69.38 367 ASP A O 1
ATOM 2886 N N . HIS A 1 368 ? 10.729 -6.192 -6.436 1.00 68.75 368 HIS A N 1
ATOM 2887 C CA . HIS A 1 368 ? 10.221 -4.877 -6.024 1.00 68.75 368 HIS A CA 1
ATOM 2888 C C . HIS A 1 368 ? 8.727 -4.900 -5.726 1.00 68.75 368 HIS A C 1
ATOM 2890 O O . HIS A 1 368 ? 8.285 -4.279 -4.763 1.00 68.75 368 HIS A O 1
ATOM 2896 N N . PHE A 1 369 ? 7.963 -5.657 -6.504 1.00 67.44 369 PHE A N 1
ATOM 2897 C CA . PHE A 1 369 ? 6.541 -5.864 -6.288 1.00 67.44 369 PHE A CA 1
ATOM 2898 C C . PHE A 1 369 ? 6.241 -6.443 -4.895 1.00 67.44 369 PHE A C 1
ATOM 2900 O O . PHE A 1 369 ? 5.337 -5.959 -4.216 1.00 67.44 369 PHE A O 1
ATOM 2907 N N . MET A 1 370 ? 7.037 -7.406 -4.419 1.00 65.69 370 MET A N 1
ATOM 2908 C CA . MET A 1 370 ? 6.856 -7.992 -3.084 1.00 65.69 370 MET A CA 1
ATOM 2909 C C . MET A 1 370 ? 7.166 -7.004 -1.952 1.00 65.69 370 MET A C 1
ATOM 2911 O O . MET A 1 370 ? 6.510 -7.042 -0.913 1.00 65.69 370 MET A O 1
ATOM 2915 N N . TYR A 1 371 ? 8.105 -6.076 -2.164 1.00 65.69 371 TYR A N 1
ATOM 2916 C CA . TYR A 1 371 ? 8.412 -5.007 -1.202 1.00 65.69 371 TYR A CA 1
ATOM 2917 C C . TYR A 1 371 ? 7.418 -3.847 -1.239 1.00 65.69 371 TYR A C 1
ATOM 2919 O O . TYR A 1 371 ? 7.168 -3.213 -0.214 1.00 65.69 371 TYR A O 1
ATOM 2927 N N . LEU A 1 372 ? 6.860 -3.565 -2.414 1.00 63.50 372 LEU A N 1
ATOM 2928 C CA . LEU A 1 372 ? 5.899 -2.491 -2.628 1.00 63.50 372 LEU A CA 1
ATOM 2929 C C . LEU A 1 372 ? 4.485 -2.851 -2.192 1.00 63.50 372 LEU A C 1
ATOM 2931 O O . LEU A 1 372 ? 3.694 -1.959 -1.885 1.00 63.50 372 LEU A O 1
ATOM 2935 N N . LEU A 1 373 ? 4.172 -4.149 -2.182 1.00 66.44 373 LEU A N 1
ATOM 2936 C CA . LEU A 1 373 ? 2.892 -4.661 -1.730 1.00 66.44 373 LEU A CA 1
ATOM 2937 C C . LEU A 1 373 ? 2.552 -4.074 -0.362 1.00 66.44 373 LEU A C 1
ATOM 2939 O O . LEU A 1 373 ? 1.560 -3.368 -0.325 1.00 66.44 373 LEU A O 1
ATOM 2943 N N . PRO A 1 374 ? 3.362 -4.220 0.709 1.00 58.34 374 PRO A N 1
ATOM 2944 C CA . PRO A 1 374 ? 3.056 -3.632 2.010 1.00 58.34 374 PRO A CA 1
ATOM 2945 C C . PRO A 1 374 ? 2.900 -2.106 2.037 1.00 58.34 374 PRO A C 1
ATOM 2947 O O . PRO A 1 374 ? 2.065 -1.653 2.811 1.00 58.34 374 PRO A O 1
ATOM 2950 N N . THR A 1 375 ? 3.677 -1.335 1.256 1.00 57.25 375 THR A N 1
ATOM 2951 C CA . THR A 1 375 ? 3.674 0.148 1.281 1.00 57.25 375 THR A CA 1
ATOM 2952 C C . THR A 1 375 ? 2.507 0.783 0.561 1.00 57.25 375 THR A C 1
ATOM 2954 O O . THR A 1 375 ? 2.019 1.820 1.004 1.00 57.25 375 THR A O 1
ATOM 2957 N N . PHE A 1 376 ? 2.111 0.217 -0.579 1.00 51.50 376 PHE A N 1
ATOM 2958 C CA . PHE A 1 376 ? 0.917 0.668 -1.284 1.00 51.50 376 PHE A CA 1
ATOM 2959 C C . PHE A 1 376 ? -0.347 -0.028 -0.774 1.00 51.50 376 PHE A C 1
ATOM 2961 O O . PHE A 1 376 ? -1.442 0.460 -1.062 1.00 51.50 376 PHE A O 1
ATOM 2968 N N . PHE A 1 377 ? -0.204 -1.120 -0.007 1.00 44.28 377 PHE A N 1
ATOM 2969 C CA . PHE A 1 377 ? -1.261 -1.642 0.860 1.00 44.28 377 PHE A CA 1
ATOM 2970 C C . PHE A 1 377 ? -1.505 -0.790 2.090 1.00 44.28 377 PHE A C 1
ATOM 2972 O O . PHE A 1 377 ? -0.558 -0.164 2.594 1.00 44.28 377 PHE A O 1
#

pLDDT: mean 71.42, std 18.62, range [35.69, 95.88]

Organism: Uabimicrobium amorphum (NCBI:txid2596890)

Secondary structure (DSSP, 8-state):
-------------------HHHHHHHHHHHHHHHHHHHHHHHHTTSHHHHHHHHHHHHHHHHHHHHTTT-GGG-STTGGG-TTS-THHHHHHHHHHHH---HHHHHHHHHHHHHHHHHHHHHHHSS-HHHHHHHHHHHHHHHHHH-GGGHHHHHHHHHHHHHHHHHHHTHHHHHHHHHHHHHHHHHHHHHHHHHHHHHHHHHHHHTSS--SSHHHHHHHHHHHHHHHHHHHHHHHHHHHHHHHHH--GGGGG-HHHHHHHHHHSHHHHHHHHHHHHHHHHHHHHTTSTTS-HHHHHHHHHHHHHHHHHHHHHHHHHHHHHHHT-----TTHHHHHHHHHHHHHHHHHHHHHHHHHHHSTTTTHHHHHHHHHHHHHH-

Mean predicted aligned error: 12.83 Å